Protein AF-A0A1I6XLC2-F1 (afdb_monomer)

pLDDT: mean 79.95, std 17.65, range [30.34, 98.25]

Foldseek 3Di:
DAAEEAADCQLCVVLVQPLAPLSLLVVVVVVVLVCCQVPQFAQWDDDLQKTKGFAPDGSNPPPSVVVVVCSQPLDQDDDNTMTMDGNQNLSSVQSNCCVVPVHDDSQVSLLVVLLCQVVVVDDPAHLVSSVVSVLVSLVSSLVVSVVSLVVVLVVLVPDDCPDPSNVLLLVLLCVLLFF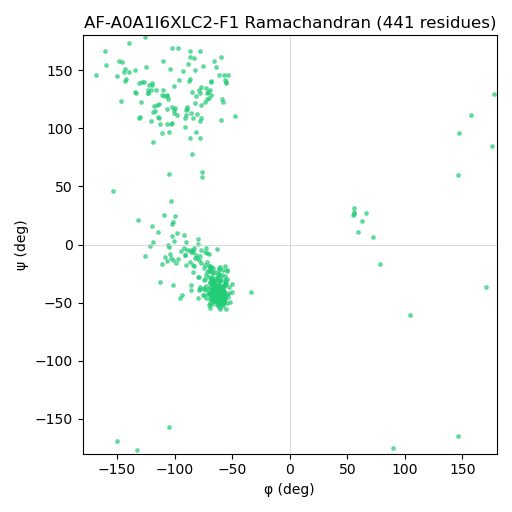DFLLQWFLVSSLVLLVVVLVVLVVVVVVPPDDDDDDDPDDDVLCVVLCVVVVSCVVVVNDPVSVVSSNVSVVPDDDDPVVVRVSRTHRHPAYEYAYQRLHPVSVSSVVSCVVVVSDDPVSCVRYHYQDQQAYSVDSLSGQAHAAECVDPSNVVVVVVPPCSSVPRYSVVSSVVDCRLVVVVVVLPPAAYEYEYYRDPLVRDRLVSLLCQLVRPSDTAYAYAWADPDPVDTCVVVVLVSSVVSDPDPVSSVRHYGDPVPHHHSGD

Radius of gyration: 27.65 Å; Cα contacts (8 Å, |Δi|>4): 559; chains: 1; bounding box: 66×56×95 Å

Organism: NCBI:txid477690

Solvent-accessible surface area (backbone atoms only — not comparable to full-atom values): 25072 Å² total; per-residue (Å²): 90,31,32,36,37,40,36,19,62,46,48,39,52,74,70,75,37,77,78,47,64,59,49,47,55,52,48,56,48,56,51,51,52,54,48,41,73,76,67,25,64,43,47,58,39,70,78,77,55,42,42,39,36,39,44,90,54,47,40,71,74,56,56,71,70,56,60,50,51,48,74,65,68,66,51,75,39,70,58,91,51,34,40,31,40,62,65,36,68,59,58,41,51,49,56,48,43,28,72,74,66,79,48,65,54,70,38,59,54,49,48,58,50,53,49,30,40,73,70,67,74,41,85,92,60,52,67,67,58,50,52,52,37,50,52,54,50,51,53,54,48,46,54,52,49,52,56,51,54,52,54,48,52,53,50,61,76,68,59,51,86,86,35,68,67,44,51,50,54,52,52,42,53,47,67,74,69,50,60,45,51,45,88,56,40,18,71,69,56,40,54,50,52,53,49,53,52,41,52,54,52,47,58,57,50,70,73,60,82,81,77,94,84,83,90,85,90,80,70,74,71,65,54,54,53,52,44,51,54,47,47,53,29,62,78,66,72,52,68,71,79,68,50,57,57,54,52,56,48,53,73,73,54,93,75,56,77,74,58,52,53,55,75,41,41,43,70,56,68,37,37,40,33,43,28,67,30,61,65,62,64,70,59,55,51,53,53,50,35,41,78,66,71,75,44,62,66,77,84,49,68,49,56,44,80,42,45,67,30,22,43,72,91,41,69,93,49,53,57,70,50,39,37,62,76,85,43,76,64,47,56,54,50,66,74,63,76,49,64,78,83,51,71,48,31,36,76,64,52,38,73,80,41,70,50,57,57,53,49,54,57,53,57,72,70,50,45,26,37,34,37,39,35,33,56,56,56,87,78,47,46,38,60,63,47,25,55,56,70,66,34,87,36,42,40,16,34,42,53,40,30,48,64,77,53,100,90,43,60,42,49,70,60,49,52,55,35,54,54,72,42,47,90,49,69,64,61,46,68,50,22,49,47,58,70,93,80,41,52,54,62,59,133

Sequence (443 aa):
MNRIILLGNGFDLVNDFESSYNNFLRHLRDETIKDLEINGTGNRYNNGIVDLKSIGNPIKEINHFNAIQILFRGNNFGNDIFEARICNKFLQRLIKKQRIQNWVDIEQEYYELLINIFLQKEGFITIDELNEDLTFITNKLIEFLKIKESKFTEKLNALDPMDSDFNKLQNITQNLLDDINVFHLAPKVINQYFTMIGEELLLNTESITETNNKFEFKAKYKEDLSAELNEYCLNNGIEQARLKDVNKVLDRYEKSTSQLNELVSISPENILVVNFNYTNTLKLIIDWLITMEKISTDRTKNIRILNIHGKLKSRDSIIFGFGDETDSQYSSIENSKKDDYMLNFKSINYLNSFGYRSLLEFLETENYQVYTVGLSFGQSDKTLLNTIFEHDNCVSIKPFYRKIDNDNDNYSKLAMAISRNFRSKAKLRERVVSKVLCKSIIE

Secondary structure (DSSP, 8-state):
-EEEEEE-HHHHHHTT---SHHHHHHHHHHHHHHHHHHH--SSEEE-SSEEEEESSS-GGGS-HHHHHHHHHSSS-EE-SSEEEEES-HHHHHHHHHHHHHS---HHHHHHHHHHHHHTT---SS-HHHHHHHHHHHHHHHHHHHHHHHHHHHHHHHH--TTSHHHHHHHHHHHHHHS-EEGGGS-HHHHHHHHHHHHHHHHHHHHT---------S-SHHHHHHHHHHHHHHHHTT--TTTHHHHHHHHTT----HHHHHHHTEE--S-EEEEE-SSS-HHHHHHHHHHHTTSS-HHHHTTEEEEETT-BTTBGGG---SB--TTSHHHHHHHHTT-GGGTTTBHHHHGGGSHHHHHHHHHHTTS-EEEEEES--TTTS-HHHHHHHHHSTTEEEEEEEB-BSSSS-BSHHHHHHHHHTT-S-HHHHHHHBPPGGGPPBS--

Structure (mmCIF, N/CA/C/O backbone):
data_AF-A0A1I6XLC2-F1
#
_entry.id   AF-A0A1I6XLC2-F1
#
loop_
_atom_site.group_PDB
_atom_site.id
_atom_site.type_symbol
_atom_site.label_atom_id
_atom_site.label_alt_id
_atom_site.label_comp_id
_atom_site.label_asym_id
_atom_site.label_entity_id
_atom_site.label_seq_id
_atom_site.pdbx_PDB_ins_code
_atom_site.Cartn_x
_atom_site.Cartn_y
_atom_site.Cartn_z
_atom_site.occupancy
_atom_site.B_iso_or_equiv
_atom_site.auth_seq_id
_atom_site.auth_comp_id
_atom_site.auth_asym_id
_atom_site.auth_atom_id
_atom_site.pdbx_PDB_model_num
ATOM 1 N N . MET A 1 1 ? -6.780 -1.042 24.216 1.00 92.44 1 MET A N 1
ATOM 2 C CA . MET A 1 1 ? -7.133 -1.373 22.807 1.00 92.44 1 MET A CA 1
ATOM 3 C C . MET A 1 1 ? -6.335 -0.496 21.857 1.00 92.44 1 MET A C 1
ATOM 5 O O . MET A 1 1 ? -6.288 0.716 22.037 1.00 92.44 1 MET A O 1
ATOM 9 N N . ASN A 1 2 ? -5.753 -1.102 20.826 1.00 96.88 2 ASN A N 1
ATOM 10 C CA . ASN A 1 2 ? -4.896 -0.450 19.839 1.00 96.88 2 ASN A CA 1
ATOM 11 C C . ASN A 1 2 ? -5.621 -0.176 18.505 1.00 96.88 2 ASN A C 1
ATOM 13 O O . ASN A 1 2 ? -6.707 -0.698 18.234 1.00 96.88 2 ASN A O 1
ATOM 17 N N . ARG A 1 3 ? -5.001 0.615 17.623 1.00 97.31 3 ARG A N 1
ATOM 18 C CA . ARG A 1 3 ? -5.438 0.790 16.229 1.00 97.31 3 ARG A CA 1
ATOM 19 C C . ARG A 1 3 ? -4.303 0.511 15.252 1.00 97.31 3 ARG A C 1
ATOM 21 O O .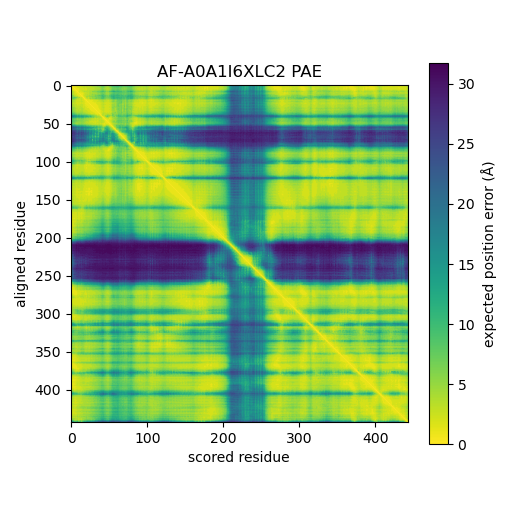 ARG A 1 3 ? -3.177 0.952 15.451 1.00 97.31 3 ARG A O 1
ATOM 28 N N . ILE A 1 4 ? -4.631 -0.157 14.153 1.00 98.25 4 ILE A N 1
ATOM 29 C CA . ILE A 1 4 ? -3.779 -0.287 12.974 1.00 98.25 4 ILE A CA 1
ATOM 30 C C . ILE A 1 4 ? -4.397 0.523 11.836 1.00 98.25 4 ILE A C 1
ATOM 32 O O . ILE A 1 4 ? -5.589 0.405 11.573 1.00 98.25 4 ILE A O 1
ATOM 36 N N . ILE A 1 5 ? -3.603 1.320 11.131 1.00 97.50 5 ILE A N 1
ATOM 37 C CA . ILE A 1 5 ? -4.023 2.027 9.917 1.00 97.50 5 ILE A CA 1
ATOM 38 C C . ILE A 1 5 ? -3.218 1.465 8.751 1.00 97.50 5 ILE A C 1
ATOM 40 O O . ILE A 1 5 ? -2.015 1.694 8.661 1.00 97.50 5 ILE A O 1
ATOM 44 N N . LEU A 1 6 ? -3.874 0.728 7.857 1.00 96.94 6 LEU A N 1
ATOM 45 C CA . LEU A 1 6 ? -3.284 0.264 6.604 1.00 96.94 6 LEU A CA 1
ATOM 46 C C . LEU A 1 6 ? -3.412 1.377 5.568 1.00 96.94 6 LEU A C 1
ATOM 48 O O . LEU A 1 6 ? -4.518 1.682 5.107 1.00 96.94 6 LEU A O 1
ATOM 52 N N . LEU A 1 7 ? -2.280 1.984 5.226 1.00 94.88 7 LEU A N 1
ATOM 53 C CA . LEU A 1 7 ? -2.201 3.120 4.317 1.00 94.88 7 LEU A CA 1
ATOM 54 C C . LEU A 1 7 ? -1.650 2.668 2.964 1.00 94.88 7 LEU A C 1
ATOM 56 O O . LEU A 1 7 ? -0.570 2.084 2.914 1.00 94.88 7 LEU A O 1
ATOM 60 N N . GLY A 1 8 ? -2.385 2.940 1.885 1.00 92.25 8 GLY A N 1
ATOM 61 C CA . GLY A 1 8 ? -1.968 2.626 0.517 1.00 92.25 8 GLY A CA 1
ATOM 62 C C . GLY A 1 8 ? -1.984 3.825 -0.433 1.00 92.25 8 GLY A C 1
ATOM 63 O O . GLY A 1 8 ? -2.371 4.935 -0.060 1.00 92.25 8 GLY A O 1
ATOM 64 N N . ASN A 1 9 ? -1.578 3.599 -1.689 1.00 87.62 9 ASN A N 1
ATOM 65 C CA . ASN A 1 9 ? -1.341 4.665 -2.675 1.00 87.62 9 ASN A CA 1
ATOM 66 C C . ASN A 1 9 ? -2.604 5.485 -2.989 1.00 87.62 9 ASN A C 1
ATOM 68 O O . ASN A 1 9 ? -2.521 6.624 -3.433 1.00 87.62 9 ASN A O 1
ATOM 72 N N . GLY A 1 10 ? -3.799 4.943 -2.746 1.00 87.81 10 GLY A N 1
ATOM 73 C CA . GLY A 1 10 ? -5.047 5.691 -2.871 1.00 87.81 10 GLY A CA 1
ATOM 74 C C . GLY A 1 10 ? -5.141 6.880 -1.909 1.00 87.81 10 GLY A C 1
ATOM 75 O O . GLY A 1 10 ? -5.829 7.841 -2.235 1.00 87.81 10 GLY A O 1
ATOM 76 N N . PHE A 1 11 ? -4.440 6.848 -0.769 1.00 91.12 11 PHE A N 1
ATOM 77 C CA . PHE A 1 11 ? -4.327 7.997 0.132 1.00 91.12 11 PHE A CA 1
ATOM 78 C C . PHE A 1 11 ? -3.517 9.128 -0.508 1.00 91.12 11 PHE A C 1
ATOM 80 O O . PHE A 1 11 ? -3.953 10.274 -0.497 1.00 91.12 11 PHE A O 1
ATOM 87 N N . ASP A 1 12 ? -2.378 8.802 -1.116 1.00 90.12 12 ASP A N 1
ATOM 88 C CA . ASP A 1 12 ? -1.553 9.762 -1.851 1.00 90.12 12 ASP A CA 1
ATOM 89 C C . ASP A 1 12 ? -2.364 10.422 -2.975 1.00 90.12 12 ASP A C 1
ATOM 91 O O . ASP A 1 12 ? -2.456 11.645 -3.052 1.00 90.12 12 ASP A O 1
ATOM 95 N N . LEU A 1 13 ? -3.036 9.610 -3.796 1.00 85.81 13 LEU A N 1
ATOM 96 C CA . LEU A 1 13 ? -3.810 10.092 -4.944 1.00 85.81 13 LEU A CA 1
ATOM 97 C C . LEU A 1 13 ? -4.973 11.007 -4.547 1.00 85.81 13 LEU A C 1
ATOM 99 O O . LEU A 1 13 ? -5.310 11.926 -5.284 1.00 85.81 13 LEU A O 1
ATOM 103 N N . VAL A 1 14 ? -5.597 10.753 -3.397 1.00 84.50 14 VAL A N 1
ATOM 104 C CA . VAL A 1 14 ? -6.657 11.608 -2.848 1.00 84.50 14 VAL A CA 1
ATOM 105 C C . VAL A 1 14 ? -6.118 12.976 -2.422 1.00 84.50 14 VAL A C 1
ATOM 107 O O . VAL A 1 14 ? -6.857 13.957 -2.469 1.00 84.50 14 VAL A O 1
ATOM 110 N N . ASN A 1 15 ? -4.843 13.060 -2.052 1.00 83.00 15 ASN A N 1
ATOM 111 C CA . ASN A 1 15 ? -4.173 14.287 -1.623 1.00 83.00 15 ASN A CA 1
ATOM 112 C C . ASN A 1 15 ? -3.329 14.922 -2.744 1.00 83.00 15 ASN A C 1
ATOM 114 O O . ASN A 1 15 ? -2.362 15.630 -2.469 1.00 83.00 15 ASN A O 1
ATOM 118 N N . ASP A 1 16 ? -3.685 14.644 -4.004 1.00 81.25 16 ASP A N 1
ATOM 119 C CA . ASP A 1 16 ? -3.011 15.128 -5.218 1.00 81.25 16 ASP A CA 1
ATOM 120 C C . ASP A 1 16 ? -1.514 14.791 -5.277 1.00 81.25 16 ASP A C 1
ATOM 122 O O . ASP A 1 16 ? -0.716 15.451 -5.947 1.00 81.25 16 ASP A O 1
ATOM 126 N N . PHE A 1 17 ? -1.123 13.716 -4.593 1.00 85.00 17 PHE A N 1
ATOM 127 C CA . PHE A 1 17 ? 0.214 13.166 -4.664 1.00 85.00 17 PHE A CA 1
ATOM 128 C C . PHE A 1 17 ? 0.270 12.108 -5.766 1.00 85.00 17 PHE A C 1
ATOM 130 O O . PHE A 1 17 ? -0.261 11.001 -5.663 1.00 85.00 17 PHE A O 1
ATOM 137 N N . GLU A 1 18 ? 0.947 12.444 -6.857 1.00 87.12 18 GLU A N 1
ATOM 138 C CA . GLU A 1 18 ? 1.063 11.597 -8.040 1.00 87.12 18 GLU A CA 1
ATOM 139 C C . GLU A 1 18 ? 2.055 10.420 -7.862 1.00 87.12 18 GLU A C 1
ATOM 141 O O . GLU A 1 18 ? 3.019 10.320 -8.615 1.00 87.12 18 GLU A O 1
ATOM 146 N N . SER A 1 19 ? 1.818 9.484 -6.935 1.00 87.25 19 SER A N 1
ATOM 147 C CA . SER A 1 19 ? 2.718 8.334 -6.663 1.00 87.25 19 SER A CA 1
ATOM 148 C C . SER A 1 19 ? 2.497 7.090 -7.532 1.00 87.25 19 SER A C 1
ATOM 150 O O . SER A 1 19 ? 3.256 6.130 -7.424 1.00 87.25 19 SER A O 1
ATOM 152 N N . SER A 1 20 ? 1.472 7.060 -8.391 1.00 89.88 20 SER A N 1
ATOM 153 C CA . SER A 1 20 ? 1.152 5.847 -9.162 1.00 89.88 20 SER A CA 1
ATOM 154 C C . SER A 1 20 ? 2.256 5.438 -10.151 1.00 89.88 20 SER A C 1
ATOM 156 O O . SER A 1 20 ? 2.943 6.290 -10.719 1.00 89.88 20 SER A O 1
ATOM 158 N N . TYR A 1 21 ? 2.344 4.139 -10.467 1.00 91.12 21 TYR A N 1
ATOM 159 C CA . TYR A 1 21 ? 3.233 3.632 -11.526 1.00 91.12 21 TYR A CA 1
ATOM 160 C C . TYR A 1 21 ? 2.975 4.284 -12.887 1.00 91.12 21 TYR A C 1
ATOM 162 O O . TYR A 1 21 ? 3.898 4.497 -13.669 1.00 91.12 21 TYR A O 1
ATOM 170 N N . ASN A 1 22 ? 1.729 4.676 -13.157 1.00 89.31 22 ASN A N 1
ATOM 171 C CA . ASN A 1 22 ? 1.391 5.417 -14.363 1.00 89.31 22 ASN A CA 1
ATOM 172 C C . ASN A 1 22 ? 2.061 6.794 -14.409 1.00 89.31 22 ASN A C 1
ATOM 174 O O . ASN A 1 22 ? 2.586 7.185 -15.453 1.00 89.31 22 ASN A O 1
ATOM 178 N N . ASN A 1 23 ? 2.043 7.518 -13.290 1.00 90.50 23 ASN A N 1
ATOM 179 C CA . ASN A 1 23 ? 2.688 8.824 -13.182 1.00 90.50 23 ASN A CA 1
ATOM 180 C C . ASN A 1 23 ? 4.206 8.681 -13.279 1.00 90.50 23 ASN A C 1
ATOM 182 O O . ASN A 1 23 ? 4.839 9.473 -13.970 1.00 90.50 23 ASN A O 1
ATOM 186 N N . PHE A 1 24 ? 4.760 7.631 -12.670 1.00 93.38 24 PHE A N 1
ATOM 187 C CA . PHE A 1 24 ? 6.170 7.282 -12.797 1.00 93.38 24 PHE A CA 1
ATOM 188 C C . PHE A 1 24 ? 6.579 7.051 -14.261 1.00 93.38 24 PHE A C 1
ATOM 190 O O . PHE A 1 24 ? 7.496 7.711 -14.737 1.00 93.38 24 PHE A O 1
ATOM 197 N N . LEU A 1 25 ? 5.883 6.190 -15.013 1.00 91.25 25 LEU A N 1
ATOM 198 C CA . LEU A 1 25 ? 6.239 5.930 -16.416 1.00 91.25 25 LEU A CA 1
ATOM 199 C C . LEU A 1 25 ? 6.077 7.168 -17.311 1.00 91.25 25 LEU A C 1
ATOM 201 O O . LEU A 1 25 ? 6.892 7.390 -18.207 1.00 91.25 25 LEU A O 1
ATOM 205 N N . ARG A 1 26 ? 5.057 8.003 -17.060 1.00 88.31 26 ARG A N 1
ATOM 206 C CA . ARG A 1 26 ? 4.904 9.294 -17.756 1.00 88.31 26 ARG A CA 1
ATOM 207 C C . ARG A 1 26 ? 6.058 10.238 -17.438 1.00 88.31 26 ARG A C 1
ATOM 209 O O . ARG A 1 26 ? 6.594 10.852 -18.349 1.00 88.31 26 ARG A O 1
ATOM 216 N N . HIS A 1 27 ? 6.464 10.323 -16.175 1.00 90.94 27 HIS A N 1
ATOM 217 C CA . HIS A 1 27 ? 7.601 11.137 -15.770 1.00 90.94 27 HIS A CA 1
ATOM 218 C C . HIS A 1 27 ? 8.903 10.646 -16.401 1.00 90.94 27 HIS A C 1
ATOM 220 O O . HIS A 1 27 ? 9.616 11.445 -16.992 1.00 90.94 27 HIS A O 1
ATOM 226 N N . LEU A 1 28 ? 9.163 9.336 -16.361 1.00 89.88 28 LEU A N 1
ATOM 227 C CA . LEU A 1 28 ? 10.343 8.730 -16.973 1.00 89.88 28 LEU A CA 1
ATOM 228 C C . LEU A 1 28 ? 10.422 9.050 -18.472 1.00 89.88 28 LEU A C 1
ATOM 230 O O . LEU A 1 28 ? 11.491 9.375 -18.991 1.00 89.88 28 LEU A O 1
ATOM 234 N N . ARG A 1 29 ? 9.275 9.016 -19.163 1.00 84.06 29 ARG A N 1
ATOM 235 C CA . ARG A 1 29 ? 9.155 9.477 -20.550 1.00 84.06 29 ARG A CA 1
ATOM 236 C C . ARG A 1 29 ? 9.508 10.953 -20.683 1.00 84.06 29 ARG A C 1
ATOM 238 O O . ARG A 1 29 ? 10.331 11.297 -21.524 1.00 84.06 29 ARG A O 1
ATOM 245 N N . ASP A 1 30 ? 8.845 11.815 -19.922 1.00 85.69 30 ASP A N 1
ATOM 246 C CA . ASP A 1 30 ? 8.974 13.263 -20.079 1.00 85.69 30 ASP A CA 1
ATOM 247 C C . ASP A 1 30 ? 10.404 13.730 -19.743 1.00 85.69 30 ASP A C 1
ATOM 249 O O . ASP A 1 30 ? 10.926 14.627 -20.400 1.00 85.69 30 ASP A O 1
ATOM 253 N N . GLU A 1 31 ? 11.071 13.093 -18.775 1.00 87.81 31 GLU A N 1
ATOM 254 C CA . GLU A 1 31 ? 12.491 13.317 -18.479 1.00 87.81 31 GLU A CA 1
ATOM 255 C C . GLU A 1 31 ? 13.405 12.832 -19.600 1.00 87.81 31 GLU A C 1
ATOM 257 O O . GLU A 1 31 ? 14.314 13.555 -19.996 1.00 87.81 31 GLU A O 1
ATOM 262 N N . THR A 1 32 ? 13.142 11.648 -20.158 1.00 84.50 32 THR A N 1
ATOM 263 C CA . THR A 1 32 ? 13.920 11.116 -21.288 1.00 84.50 32 THR A CA 1
ATOM 264 C C . THR A 1 32 ? 13.832 12.030 -22.510 1.00 84.50 32 THR A C 1
ATOM 266 O O . THR A 1 32 ? 14.834 12.268 -23.177 1.00 84.50 32 THR A O 1
ATOM 269 N N . ILE A 1 33 ? 12.646 12.574 -22.796 1.00 79.56 33 ILE A N 1
ATOM 270 C CA . ILE A 1 33 ? 12.440 13.516 -23.902 1.00 79.56 33 ILE A CA 1
ATOM 271 C C . ILE A 1 33 ? 13.227 14.809 -23.657 1.00 79.56 33 ILE A C 1
ATOM 273 O O . ILE A 1 33 ? 13.981 15.232 -24.529 1.00 79.56 33 ILE A O 1
ATOM 277 N N . LYS A 1 34 ? 13.118 15.393 -22.459 1.00 84.31 34 LYS A N 1
ATOM 278 C CA . LYS A 1 34 ? 13.861 16.612 -22.105 1.00 84.31 34 LYS A CA 1
ATOM 279 C C . LYS A 1 34 ? 15.371 16.412 -22.183 1.00 84.31 34 LYS A C 1
ATOM 281 O O . LYS A 1 34 ? 16.080 17.277 -22.684 1.00 84.31 34 LYS A O 1
ATOM 286 N N . ASP A 1 35 ? 15.864 15.277 -21.696 1.00 85.00 35 ASP A N 1
ATOM 287 C CA . ASP A 1 35 ? 17.285 14.949 -21.760 1.00 85.00 35 ASP A CA 1
ATOM 288 C C . ASP A 1 35 ? 17.761 14.800 -23.213 1.00 85.00 35 ASP A C 1
ATOM 290 O O . ASP A 1 35 ? 18.808 15.331 -23.574 1.00 85.00 35 ASP A O 1
ATOM 294 N N . LEU A 1 36 ? 16.960 14.173 -24.079 1.00 78.75 36 LEU A N 1
ATOM 295 C CA . LEU A 1 36 ? 17.239 14.084 -25.511 1.00 78.75 36 LEU A CA 1
ATOM 296 C C . LEU A 1 36 ? 17.277 15.464 -26.189 1.00 78.75 36 LEU A C 1
ATOM 298 O O . LEU A 1 36 ? 18.163 15.706 -27.003 1.00 78.75 36 LEU A O 1
ATOM 302 N N . GLU A 1 37 ? 16.365 16.380 -25.861 1.00 77.31 37 GLU A N 1
ATOM 303 C CA . GLU A 1 37 ? 16.370 17.745 -26.415 1.00 77.31 37 GLU A CA 1
ATOM 304 C C . GLU A 1 37 ? 17.642 18.521 -26.060 1.00 77.31 37 GLU A C 1
ATOM 306 O O . GLU A 1 37 ? 18.183 19.262 -26.884 1.00 77.31 37 GLU A O 1
ATOM 311 N N . ILE A 1 38 ? 18.115 18.354 -24.824 1.00 81.38 38 ILE A N 1
ATOM 312 C CA . ILE A 1 38 ? 19.270 19.082 -24.296 1.00 81.38 38 ILE A CA 1
ATOM 313 C C . ILE A 1 38 ? 20.575 18.440 -24.787 1.00 81.38 38 ILE A C 1
ATOM 315 O O . ILE A 1 38 ? 21.477 19.140 -25.255 1.00 81.38 38 ILE A O 1
ATOM 319 N N . ASN A 1 39 ? 20.671 17.110 -24.712 1.00 81.69 39 ASN A N 1
ATOM 320 C CA . ASN A 1 39 ? 21.921 16.363 -24.871 1.00 81.69 39 ASN A CA 1
ATOM 321 C C . ASN A 1 39 ? 22.034 15.601 -26.207 1.00 81.69 39 ASN A C 1
ATOM 323 O O . ASN A 1 39 ? 23.133 15.200 -26.598 1.00 81.69 39 ASN A O 1
ATOM 327 N N . GLY A 1 40 ? 20.943 15.433 -26.961 1.00 74.62 40 GLY A N 1
ATOM 328 C CA . GLY A 1 40 ? 20.881 14.723 -28.247 1.00 74.62 40 GLY A CA 1
ATOM 329 C C . GLY A 1 40 ? 21.445 15.521 -29.423 1.00 74.62 40 GLY A C 1
ATOM 330 O O . GLY A 1 40 ? 20.749 15.807 -30.391 1.00 74.62 40 GLY A O 1
ATOM 331 N N . THR A 1 41 ? 22.713 15.923 -29.346 1.00 69.50 41 THR A N 1
ATOM 332 C CA . THR A 1 41 ? 23.309 16.866 -30.310 1.00 69.50 41 THR A CA 1
ATOM 333 C C . THR A 1 41 ? 24.145 16.211 -31.415 1.00 69.50 41 THR A C 1
ATOM 335 O O . THR A 1 41 ? 24.412 16.851 -32.430 1.00 69.50 41 THR A O 1
ATOM 338 N N . GLY A 1 42 ? 24.529 14.942 -31.241 1.00 74.31 42 GLY A N 1
ATOM 339 C CA . GLY A 1 42 ? 25.369 14.183 -32.175 1.00 74.31 42 GLY A CA 1
ATOM 340 C C . GLY A 1 42 ? 24.603 13.153 -33.009 1.00 74.31 42 GLY A C 1
ATOM 341 O O . GLY A 1 42 ? 23.393 13.250 -33.176 1.00 74.31 42 GLY A O 1
ATOM 342 N N . ASN A 1 43 ? 25.317 12.140 -33.509 1.00 76.75 43 ASN A N 1
ATOM 343 C CA . ASN A 1 43 ? 24.740 11.023 -34.279 1.00 76.75 43 ASN A CA 1
ATOM 344 C C . ASN A 1 43 ? 24.362 9.819 -33.404 1.00 76.75 43 ASN A C 1
ATOM 346 O O . ASN A 1 43 ? 23.845 8.824 -33.907 1.00 76.75 43 ASN A O 1
ATOM 350 N N . ARG A 1 44 ? 24.636 9.878 -32.100 1.00 81.25 44 ARG A N 1
ATOM 351 C CA . ARG A 1 44 ? 24.211 8.872 -31.130 1.00 81.25 44 ARG A CA 1
ATOM 352 C C . ARG A 1 44 ? 23.827 9.550 -29.824 1.00 81.25 44 ARG A C 1
ATOM 354 O O . ARG A 1 44 ? 24.487 10.498 -29.407 1.00 81.25 44 ARG A O 1
ATOM 361 N N . TYR A 1 45 ? 22.790 9.036 -29.189 1.00 83.50 45 TYR A N 1
ATOM 362 C CA . TYR A 1 45 ? 22.310 9.433 -27.879 1.00 83.50 45 TYR A CA 1
ATOM 363 C C . TYR A 1 45 ? 22.037 8.171 -27.064 1.00 83.50 45 TYR A C 1
ATOM 365 O O . TYR A 1 45 ? 21.394 7.246 -27.556 1.00 83.50 45 TYR A O 1
ATOM 373 N N . ASN A 1 46 ? 22.541 8.117 -25.835 1.00 86.19 46 ASN A N 1
ATOM 374 C CA . ASN A 1 46 ? 22.266 7.020 -24.919 1.00 86.19 46 ASN A CA 1
ATOM 375 C C . ASN A 1 46 ? 22.217 7.546 -23.485 1.00 86.19 46 ASN A C 1
ATOM 377 O O . ASN A 1 46 ? 23.193 8.130 -23.019 1.00 86.19 46 ASN A O 1
ATOM 381 N N . ASN A 1 47 ? 21.098 7.320 -22.799 1.00 84.56 47 ASN A N 1
ATOM 382 C CA . ASN A 1 47 ? 20.893 7.726 -21.405 1.00 84.56 47 ASN A CA 1
ATOM 383 C C . ASN A 1 47 ? 20.610 6.534 -20.467 1.00 84.56 47 ASN A C 1
ATOM 385 O O . ASN A 1 47 ? 20.074 6.705 -19.373 1.00 84.56 47 ASN A O 1
ATOM 389 N N . GLY A 1 48 ? 20.900 5.309 -20.914 1.00 85.19 48 GLY A N 1
ATOM 390 C CA . GLY A 1 48 ? 20.606 4.068 -20.193 1.00 85.19 48 GLY A CA 1
ATOM 391 C C . GLY A 1 48 ? 19.145 3.610 -20.267 1.00 85.19 48 GLY A C 1
ATOM 392 O O . GLY A 1 48 ? 18.877 2.437 -20.036 1.00 85.19 48 GLY A O 1
ATOM 393 N N . ILE A 1 49 ? 18.205 4.482 -20.644 1.00 86.12 49 ILE A N 1
ATOM 394 C CA . ILE A 1 49 ? 16.802 4.124 -20.919 1.00 86.12 49 ILE A CA 1
ATOM 395 C C . ILE A 1 49 ? 16.635 3.843 -22.416 1.00 86.12 49 ILE A C 1
ATOM 397 O O . ILE A 1 49 ? 15.989 2.870 -22.810 1.00 86.12 49 ILE A O 1
ATOM 401 N N . VAL A 1 50 ? 17.243 4.689 -23.246 1.00 83.94 50 VAL A N 1
ATOM 402 C CA . VAL A 1 50 ? 17.124 4.694 -24.705 1.00 83.94 50 VAL A CA 1
ATOM 403 C C . VAL A 1 50 ? 18.511 4.761 -25.314 1.00 83.94 50 VAL A C 1
ATOM 405 O O . VAL A 1 50 ? 19.351 5.525 -24.848 1.00 83.94 50 VAL A O 1
ATOM 408 N N . ASP A 1 51 ? 18.727 4.000 -26.382 1.00 84.50 51 ASP A N 1
ATOM 409 C CA . ASP A 1 51 ? 19.893 4.102 -27.262 1.00 84.50 51 ASP A CA 1
ATOM 410 C C . ASP A 1 51 ? 19.377 4.451 -28.660 1.00 84.50 51 ASP A C 1
ATOM 412 O O . ASP A 1 51 ? 18.638 3.671 -29.265 1.00 84.50 51 ASP A O 1
ATOM 416 N N . LEU A 1 52 ? 19.720 5.647 -29.134 1.00 80.50 52 LEU A N 1
ATOM 417 C CA . LEU A 1 52 ? 19.300 6.216 -30.409 1.00 80.50 52 LEU A CA 1
ATOM 418 C C . LEU A 1 52 ? 20.534 6.520 -31.250 1.00 80.50 52 LEU A C 1
ATOM 420 O O . LEU A 1 52 ? 21.489 7.136 -30.781 1.00 80.50 52 LEU A O 1
ATOM 424 N N . LYS A 1 53 ? 20.503 6.114 -32.512 1.00 79.62 53 LYS A N 1
ATOM 425 C CA . LYS A 1 53 ? 21.563 6.328 -33.489 1.00 79.62 53 LYS A CA 1
ATOM 426 C C . LYS A 1 53 ? 20.958 6.923 -34.753 1.00 79.62 53 LYS A C 1
ATOM 428 O O . LYS A 1 53 ? 20.062 6.337 -35.350 1.00 79.62 53 LYS A O 1
ATOM 433 N N . SER A 1 54 ? 21.449 8.087 -35.150 1.00 74.94 54 SER A N 1
ATOM 434 C CA . SER A 1 54 ? 21.040 8.749 -36.383 1.00 74.94 54 SER A CA 1
ATOM 435 C C . SER A 1 54 ? 21.859 8.252 -37.572 1.00 74.94 54 SER A C 1
ATOM 437 O O . SER A 1 54 ? 23.063 8.000 -37.454 1.00 74.94 54 SER A O 1
ATOM 439 N N . ILE A 1 55 ? 21.200 8.122 -38.719 1.00 69.88 55 ILE A N 1
ATOM 440 C CA . ILE A 1 55 ? 21.772 7.717 -39.999 1.00 69.88 55 ILE A CA 1
ATOM 441 C C . ILE A 1 55 ? 21.700 8.943 -40.920 1.00 69.88 55 ILE A C 1
ATOM 443 O O . ILE A 1 55 ? 20.639 9.311 -41.410 1.00 69.88 55 ILE A O 1
ATOM 447 N N . GLY A 1 56 ? 22.836 9.616 -41.124 1.00 64.88 56 GLY A N 1
ATOM 448 C CA . GLY A 1 56 ? 22.961 10.750 -42.051 1.00 64.88 56 GLY A CA 1
ATOM 449 C C . GLY A 1 56 ? 23.037 12.126 -41.383 1.00 64.88 56 GLY A C 1
ATOM 450 O O . GLY A 1 56 ? 24.063 12.788 -41.524 1.00 64.88 56 GLY A O 1
ATOM 451 N N . ASN A 1 57 ? 22.009 12.541 -40.634 1.00 62.69 57 ASN A N 1
ATOM 452 C CA . ASN A 1 57 ? 21.928 13.896 -40.054 1.00 62.69 57 ASN A CA 1
ATOM 453 C C . ASN A 1 57 ? 22.088 13.913 -38.520 1.00 62.69 57 ASN A C 1
ATOM 455 O O . ASN A 1 57 ? 21.818 12.905 -37.870 1.00 62.69 57 ASN A O 1
ATOM 459 N N . PRO A 1 58 ? 22.481 15.040 -37.898 1.00 62.62 58 PRO A N 1
ATOM 460 C CA . PRO A 1 58 ? 22.515 15.167 -36.440 1.00 62.62 58 PRO A CA 1
ATOM 461 C C . PRO A 1 58 ? 21.123 15.002 -35.811 1.00 62.62 58 PRO A C 1
ATOM 463 O O . PRO A 1 58 ? 20.124 15.470 -36.356 1.00 62.62 58 PRO A O 1
ATOM 466 N N . ILE A 1 59 ? 21.057 14.415 -34.612 1.00 64.50 59 ILE A N 1
ATOM 467 C CA . ILE A 1 59 ? 19.802 14.165 -33.871 1.00 64.50 59 ILE A CA 1
ATOM 468 C C . ILE A 1 59 ? 18.986 15.453 -33.634 1.00 64.50 59 ILE A C 1
ATOM 470 O O . ILE A 1 59 ? 17.760 15.395 -33.599 1.00 64.50 59 ILE A O 1
ATOM 474 N N . LYS A 1 60 ? 19.634 16.628 -33.578 1.00 59.75 60 LYS A N 1
ATOM 475 C CA . LYS A 1 60 ? 18.977 17.949 -33.473 1.00 59.75 60 LYS A CA 1
ATOM 476 C C . LYS A 1 60 ? 17.995 18.276 -34.603 1.00 59.75 60 LYS A C 1
ATOM 478 O O . LYS A 1 60 ? 17.141 19.135 -34.414 1.00 59.75 60 LYS A O 1
ATOM 483 N N . GLU A 1 61 ? 18.110 17.628 -35.760 1.00 55.72 61 GLU A N 1
ATOM 484 C CA . GLU A 1 61 ? 17.199 17.832 -36.896 1.00 55.72 61 GLU A CA 1
ATOM 485 C C . GLU A 1 61 ? 15.979 16.892 -36.862 1.00 55.72 61 GLU A C 1
ATOM 487 O O . GLU A 1 61 ? 15.058 17.018 -37.672 1.00 55.72 61 GLU A O 1
ATOM 492 N N . ILE A 1 62 ? 15.929 15.962 -35.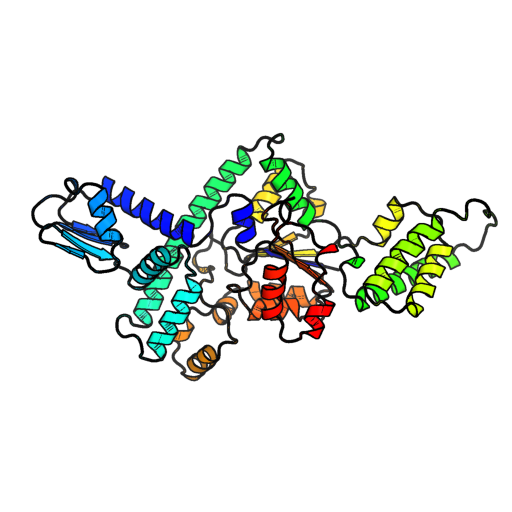901 1.00 56.56 62 ILE A N 1
ATOM 493 C CA . ILE A 1 62 ? 14.770 15.106 -35.662 1.00 56.56 62 ILE A CA 1
ATOM 494 C C . ILE A 1 62 ? 13.732 15.932 -34.898 1.00 56.56 62 ILE A C 1
ATOM 496 O O . ILE A 1 62 ? 13.874 16.195 -33.707 1.00 56.56 62 ILE A O 1
ATOM 500 N N . ASN A 1 63 ? 12.654 16.333 -35.577 1.00 56.03 63 ASN A N 1
ATOM 501 C CA . ASN A 1 63 ? 11.535 17.007 -34.921 1.00 56.03 63 ASN A CA 1
ATOM 502 C C . ASN A 1 63 ? 10.999 16.148 -33.758 1.00 56.03 63 ASN A C 1
ATOM 504 O O . ASN A 1 63 ? 10.822 14.937 -33.913 1.00 56.03 63 ASN A O 1
ATOM 508 N N . HIS A 1 64 ? 10.679 16.796 -32.634 1.00 52.50 64 HIS A N 1
ATOM 509 C CA . HIS A 1 64 ? 10.117 16.243 -31.385 1.00 52.50 64 HIS A CA 1
ATOM 510 C C . HIS A 1 64 ? 9.155 15.053 -31.563 1.00 52.50 64 HIS A C 1
ATOM 512 O O . HIS A 1 64 ? 9.202 14.050 -30.853 1.00 52.50 64 HIS A O 1
ATOM 518 N N . PHE A 1 65 ? 8.302 15.137 -32.582 1.00 51.78 65 PHE A N 1
ATOM 519 C CA . PHE A 1 65 ? 7.311 14.127 -32.939 1.00 51.78 65 PHE A CA 1
ATOM 520 C C . PHE A 1 65 ? 7.910 12.765 -33.353 1.00 51.78 65 PHE A C 1
ATOM 522 O O . PHE A 1 65 ? 7.356 11.718 -33.013 1.00 51.78 65 PHE A O 1
ATOM 529 N N . ASN A 1 66 ? 9.055 12.752 -34.042 1.00 55.03 66 ASN A N 1
ATOM 530 C CA . ASN A 1 66 ? 9.732 11.530 -34.488 1.00 55.03 66 ASN A CA 1
ATOM 531 C C . ASN A 1 66 ? 10.497 10.854 -33.343 1.00 55.03 66 ASN A C 1
ATOM 533 O O . ASN A 1 66 ? 10.428 9.634 -33.219 1.00 55.03 66 ASN A O 1
ATOM 537 N N . ALA A 1 67 ? 11.124 11.633 -32.454 1.00 52.78 67 ALA A N 1
ATOM 538 C CA . ALA A 1 67 ? 11.732 11.128 -31.219 1.00 52.78 67 ALA A CA 1
ATOM 539 C C . ALA A 1 67 ? 10.705 10.408 -30.330 1.00 52.78 67 ALA A C 1
ATOM 541 O O . ALA A 1 67 ? 10.955 9.320 -29.820 1.00 52.78 67 ALA A O 1
ATOM 542 N N . ILE A 1 68 ? 9.494 10.956 -30.227 1.00 53.47 68 ILE A N 1
ATOM 543 C CA . ILE A 1 68 ? 8.378 10.318 -29.523 1.00 53.47 68 ILE A CA 1
ATOM 544 C C . ILE A 1 68 ? 7.915 9.049 -30.269 1.00 53.47 68 ILE A C 1
ATOM 546 O O . ILE A 1 68 ? 7.747 8.002 -29.654 1.00 53.47 68 ILE A O 1
ATOM 550 N N . GLN A 1 69 ? 7.765 9.049 -31.597 1.00 55.47 69 GLN A N 1
ATOM 551 C CA . GLN A 1 69 ? 7.364 7.823 -32.319 1.00 55.47 69 GLN A CA 1
ATOM 552 C C . GLN A 1 69 ? 8.366 6.663 -32.159 1.00 55.47 69 GLN A C 1
ATOM 554 O O . GLN A 1 69 ? 7.947 5.507 -32.039 1.00 55.47 69 GLN A O 1
ATOM 559 N N . ILE A 1 70 ? 9.661 6.982 -32.104 1.00 53.16 70 ILE A N 1
ATOM 560 C CA . ILE A 1 70 ? 10.775 6.059 -31.853 1.00 53.16 70 ILE A CA 1
ATOM 561 C C . ILE A 1 70 ? 10.664 5.388 -30.482 1.00 53.16 70 ILE A C 1
ATOM 563 O O . ILE A 1 70 ? 10.746 4.166 -30.371 1.00 53.16 70 ILE A O 1
ATOM 567 N N . LEU A 1 71 ? 10.433 6.191 -29.444 1.00 54.34 71 LEU A N 1
ATOM 568 C CA . LEU A 1 71 ? 10.310 5.726 -28.063 1.00 54.34 71 LEU A CA 1
ATOM 569 C C . LEU A 1 71 ? 9.062 4.850 -27.846 1.00 54.34 71 LEU A C 1
ATOM 571 O O . LEU A 1 71 ? 9.037 4.023 -26.937 1.00 54.34 71 LEU A O 1
ATOM 575 N N . PHE A 1 72 ? 8.024 5.010 -28.683 1.00 58.56 72 PHE A N 1
ATOM 576 C CA . PHE A 1 72 ? 6.666 4.537 -28.382 1.00 58.56 72 PHE A CA 1
ATOM 577 C C . PHE A 1 72 ? 6.055 3.489 -29.319 1.00 58.56 72 PHE A C 1
ATOM 579 O O . PHE A 1 72 ? 4.921 3.073 -29.059 1.00 58.56 72 PHE A O 1
ATOM 586 N N . ARG A 1 73 ? 6.731 2.979 -30.362 1.00 56.50 73 ARG A N 1
ATOM 587 C CA . ARG A 1 73 ? 6.180 1.832 -31.129 1.00 56.50 73 ARG A CA 1
ATOM 588 C C . ARG A 1 73 ? 6.428 0.460 -30.495 1.00 56.50 73 ARG A C 1
ATOM 590 O O . ARG A 1 73 ? 5.776 -0.498 -30.903 1.00 56.50 73 ARG A O 1
ATOM 597 N N . GLY A 1 74 ? 7.242 0.376 -29.442 1.00 45.22 74 GLY A N 1
ATOM 598 C CA . GLY A 1 74 ? 7.423 -0.849 -28.652 1.00 45.22 74 GLY A CA 1
ATOM 599 C C . GLY A 1 74 ? 8.214 -1.952 -29.360 1.00 45.22 74 GLY A C 1
ATOM 600 O O . GLY A 1 74 ? 8.348 -3.033 -28.801 1.00 45.22 74 GLY A O 1
ATOM 601 N N . ASN A 1 75 ? 8.764 -1.667 -30.540 1.00 50.56 75 ASN A N 1
ATOM 602 C CA . ASN A 1 75 ? 9.730 -2.495 -31.253 1.00 50.56 75 ASN A CA 1
ATOM 603 C C . ASN A 1 75 ? 10.959 -1.631 -31.541 1.00 50.56 75 ASN A C 1
ATOM 605 O O . ASN A 1 75 ? 10.806 -0.418 -31.694 1.00 50.56 75 ASN A O 1
ATOM 609 N N . ASN A 1 76 ? 12.133 -2.257 -31.660 1.00 54.44 76 ASN A N 1
ATOM 610 C CA . ASN A 1 76 ? 13.313 -1.629 -32.255 1.00 54.44 76 ASN A CA 1
ATOM 611 C C . ASN A 1 76 ? 12.878 -0.967 -33.565 1.00 54.44 76 ASN A C 1
ATOM 613 O O . ASN A 1 76 ? 12.449 -1.656 -34.493 1.00 54.44 76 ASN A O 1
ATOM 617 N N . PHE A 1 77 ? 12.881 0.361 -33.595 1.00 58.66 77 PHE A N 1
ATOM 618 C CA . PHE A 1 77 ? 12.424 1.107 -34.752 1.00 58.66 77 PHE A CA 1
ATOM 619 C C . PHE A 1 77 ? 13.659 1.537 -35.529 1.00 58.66 77 PHE A C 1
ATOM 621 O O . PHE A 1 77 ? 14.500 2.271 -35.010 1.00 58.66 77 PHE A O 1
ATOM 628 N N . GLY A 1 78 ? 13.752 1.046 -36.760 1.00 56.66 78 GLY A N 1
ATOM 629 C CA . GLY A 1 78 ? 14.747 1.445 -37.739 1.00 56.66 78 GLY A CA 1
ATOM 630 C C . GLY A 1 78 ? 14.047 1.947 -38.995 1.00 56.66 78 GLY A C 1
ATOM 631 O O . GLY A 1 78 ? 13.118 1.302 -39.484 1.00 56.66 78 GLY A O 1
ATOM 632 N N . ASN A 1 79 ? 14.477 3.089 -39.509 1.00 63.78 79 ASN A N 1
ATOM 633 C CA . ASN A 1 79 ? 14.255 3.490 -40.895 1.00 63.78 79 ASN A CA 1
ATOM 634 C C . ASN A 1 79 ? 15.586 3.993 -41.474 1.00 63.78 79 ASN A C 1
ATOM 636 O O . ASN A 1 79 ? 16.600 3.984 -40.780 1.00 63.78 79 ASN A O 1
ATOM 640 N N . ASP A 1 80 ? 15.586 4.474 -42.715 1.00 62.81 80 ASP A N 1
ATOM 641 C CA . ASP A 1 80 ? 16.804 4.978 -43.370 1.00 62.81 80 ASP A CA 1
ATOM 642 C C . ASP A 1 80 ? 17.420 6.218 -42.679 1.00 62.81 80 ASP A C 1
ATOM 644 O O . ASP A 1 80 ? 18.474 6.691 -43.093 1.00 62.81 80 ASP A O 1
ATOM 648 N N . ILE A 1 81 ? 16.767 6.756 -41.639 1.00 66.12 81 ILE A N 1
ATOM 649 C CA . ILE A 1 81 ? 17.101 8.018 -40.968 1.00 66.12 81 ILE A CA 1
ATOM 650 C C . ILE A 1 81 ? 17.589 7.776 -39.528 1.00 66.12 81 ILE A C 1
ATOM 652 O O . ILE A 1 81 ? 18.428 8.524 -39.032 1.00 66.12 81 ILE A O 1
ATOM 656 N N . PHE A 1 82 ? 17.097 6.750 -38.827 1.00 70.19 82 PHE A N 1
ATOM 657 C CA . PHE A 1 82 ? 17.499 6.455 -37.447 1.00 70.19 82 PHE A CA 1
ATOM 658 C C . PHE A 1 82 ? 17.220 5.007 -37.024 1.00 70.19 82 PHE A C 1
ATOM 660 O O . PHE A 1 82 ? 16.276 4.369 -37.485 1.00 70.19 82 PHE A O 1
ATOM 667 N N . GLU A 1 83 ? 18.006 4.539 -36.054 1.00 74.75 83 GLU A N 1
ATOM 668 C CA . GLU A 1 83 ? 17.809 3.318 -35.272 1.00 74.75 83 GLU A CA 1
ATOM 669 C C . GLU A 1 83 ? 17.587 3.699 -33.807 1.00 74.75 83 GLU A C 1
ATOM 671 O O . GLU A 1 83 ? 18.372 4.466 -33.244 1.00 74.75 83 GLU A O 1
ATOM 676 N N . ALA A 1 84 ? 16.574 3.136 -33.146 1.00 76.38 84 ALA A N 1
ATOM 677 C CA . ALA A 1 84 ? 16.528 3.204 -31.691 1.00 76.38 84 ALA A CA 1
ATOM 678 C C . ALA A 1 84 ? 15.924 1.985 -31.008 1.00 76.38 84 ALA A C 1
ATOM 680 O O . ALA A 1 84 ? 15.109 1.242 -31.567 1.00 76.38 84 ALA A O 1
ATOM 681 N N . ARG A 1 85 ? 16.323 1.836 -29.745 1.00 79.44 85 ARG A N 1
ATOM 682 C CA . ARG A 1 85 ? 15.895 0.767 -28.850 1.00 79.44 85 ARG A CA 1
ATOM 683 C C . ARG A 1 85 ? 15.735 1.273 -27.422 1.00 79.44 85 ARG A C 1
ATOM 685 O O . ARG A 1 85 ? 16.448 2.176 -26.986 1.00 79.44 85 ARG A O 1
ATOM 692 N N . ILE A 1 86 ? 14.828 0.633 -26.694 1.00 84.19 86 ILE A N 1
ATOM 693 C CA . ILE A 1 86 ? 14.767 0.728 -25.235 1.00 84.19 86 ILE A CA 1
ATOM 694 C C . ILE A 1 86 ? 15.809 -0.249 -24.690 1.00 84.19 86 ILE A C 1
ATOM 696 O O . ILE A 1 86 ? 15.837 -1.408 -25.099 1.00 84.19 86 ILE A O 1
ATOM 700 N N . CYS A 1 87 ? 16.685 0.222 -23.806 1.00 87.25 87 CYS A N 1
ATOM 701 C CA . CYS A 1 87 ? 17.788 -0.585 -23.281 1.00 87.25 87 CYS A CA 1
ATOM 702 C C . CYS A 1 87 ? 17.302 -1.709 -22.350 1.00 87.25 87 CYS A C 1
ATOM 704 O O . CYS A 1 87 ? 17.896 -2.780 -22.339 1.00 87.25 87 CYS A O 1
ATOM 706 N N . ASN A 1 88 ? 16.217 -1.461 -21.609 1.00 91.06 88 ASN A N 1
ATOM 707 C CA . ASN A 1 88 ? 15.627 -2.364 -20.620 1.00 91.06 88 ASN A CA 1
ATOM 708 C C . ASN A 1 88 ? 14.396 -3.079 -21.215 1.00 91.06 88 ASN A C 1
ATOM 710 O O . ASN A 1 88 ? 13.396 -2.442 -21.579 1.00 91.06 88 ASN A O 1
ATOM 714 N N . LYS A 1 89 ? 14.479 -4.407 -21.354 1.00 91.06 89 LYS A N 1
ATOM 715 C CA . LYS A 1 89 ? 13.468 -5.232 -22.041 1.00 91.06 89 LYS A CA 1
ATOM 716 C C . LYS A 1 89 ? 12.170 -5.285 -21.235 1.00 91.06 89 LYS A C 1
ATOM 718 O O . LYS A 1 89 ? 11.075 -5.255 -21.805 1.00 91.06 89 LYS A O 1
ATOM 723 N N . PHE A 1 90 ? 12.266 -5.316 -19.908 1.00 93.75 90 PHE A N 1
ATOM 724 C CA . PHE A 1 90 ? 11.092 -5.277 -19.044 1.00 93.75 90 PHE A CA 1
ATOM 725 C C . PHE A 1 90 ? 10.364 -3.924 -19.131 1.00 93.75 90 PHE A C 1
ATOM 727 O O . PHE A 1 90 ? 9.147 -3.883 -19.304 1.00 93.75 90 PHE A O 1
ATOM 734 N N . LEU A 1 91 ? 11.086 -2.803 -19.145 1.00 91.44 91 LEU A N 1
ATOM 735 C CA . LEU A 1 91 ? 10.538 -1.458 -19.329 1.00 91.44 91 LEU A CA 1
ATOM 736 C C . LEU A 1 91 ? 9.836 -1.321 -20.683 1.00 91.44 91 LEU A C 1
ATOM 738 O O . LEU A 1 91 ? 8.751 -0.742 -20.760 1.00 91.44 91 LEU A O 1
ATOM 742 N N . GLN A 1 92 ? 10.405 -1.899 -21.745 1.00 87.44 92 GLN A N 1
ATOM 743 C CA . GLN A 1 92 ? 9.750 -1.975 -23.051 1.00 87.44 92 GLN A CA 1
ATOM 744 C C . GLN A 1 92 ? 8.389 -2.684 -22.956 1.00 87.44 92 GLN A C 1
ATOM 746 O O . GLN A 1 92 ? 7.399 -2.196 -23.515 1.00 87.44 92 GLN A O 1
ATOM 751 N N . ARG A 1 93 ? 8.309 -3.800 -22.215 1.00 89.19 93 ARG A N 1
ATOM 752 C CA . ARG A 1 93 ? 7.042 -4.496 -21.934 1.00 89.19 93 ARG A CA 1
ATOM 753 C C . ARG A 1 93 ? 6.069 -3.600 -21.159 1.00 89.19 93 ARG A C 1
ATOM 755 O O . ARG A 1 93 ? 4.910 -3.494 -21.569 1.00 89.19 93 ARG A O 1
ATOM 762 N N . LEU A 1 94 ? 6.525 -2.927 -20.099 1.00 91.12 94 LEU A N 1
ATOM 763 C CA . LEU A 1 94 ? 5.696 -2.036 -19.275 1.00 91.12 94 LEU A CA 1
ATOM 764 C C . LEU A 1 94 ? 5.091 -0.890 -20.097 1.00 91.12 94 LEU A C 1
ATOM 766 O O . LEU A 1 94 ? 3.879 -0.677 -20.059 1.00 91.12 94 LEU A O 1
ATOM 770 N N . ILE A 1 95 ? 5.906 -0.197 -20.898 1.00 85.25 95 ILE A N 1
ATOM 771 C CA . ILE A 1 95 ? 5.460 0.909 -21.760 1.00 85.25 95 ILE A CA 1
ATOM 772 C C . ILE A 1 95 ? 4.435 0.414 -22.787 1.00 85.25 95 ILE A C 1
ATOM 774 O O . ILE A 1 95 ? 3.398 1.052 -23.002 1.00 85.25 95 ILE A O 1
ATOM 778 N N . LYS A 1 96 ? 4.683 -0.751 -23.403 1.00 83.75 96 LYS A N 1
ATOM 779 C CA . LYS A 1 96 ? 3.746 -1.359 -24.356 1.00 83.75 96 LYS A CA 1
ATOM 780 C C . LYS A 1 96 ? 2.398 -1.659 -23.700 1.00 83.75 96 LYS A C 1
ATOM 782 O O . LYS A 1 96 ? 1.367 -1.362 -24.307 1.00 83.75 96 LYS A O 1
ATOM 787 N N . LYS A 1 97 ? 2.390 -2.211 -22.481 1.00 85.50 97 LYS A N 1
ATOM 788 C CA . LYS A 1 97 ? 1.154 -2.534 -21.752 1.00 85.50 97 LYS A CA 1
ATOM 789 C C . LYS A 1 97 ? 0.411 -1.277 -21.311 1.00 85.50 97 LYS A C 1
ATOM 791 O O . LYS A 1 97 ? -0.775 -1.157 -21.615 1.00 85.50 97 LYS A O 1
ATOM 796 N N . GLN A 1 98 ? 1.116 -0.305 -20.725 1.00 84.31 98 GLN A N 1
ATOM 797 C CA . GLN A 1 98 ? 0.537 0.977 -20.319 1.00 84.31 98 GLN A CA 1
ATOM 798 C C . GLN A 1 98 ? -0.174 1.666 -21.489 1.00 84.31 98 GLN A C 1
ATOM 800 O O . GLN A 1 98 ? -1.280 2.168 -21.326 1.00 84.31 98 GLN A O 1
ATOM 805 N N . ARG A 1 99 ? 0.421 1.654 -22.687 1.00 79.25 99 ARG A N 1
ATOM 806 C CA . ARG A 1 99 ? -0.184 2.252 -23.886 1.00 79.25 99 ARG A CA 1
ATOM 807 C C . ARG A 1 99 ? -1.489 1.569 -24.303 1.00 79.25 99 ARG A C 1
ATOM 809 O O . ARG A 1 99 ? -2.394 2.235 -24.787 1.00 79.25 99 ARG A O 1
ATOM 816 N N . ILE A 1 100 ? -1.563 0.245 -24.173 1.00 77.88 100 ILE A N 1
ATOM 817 C CA . ILE A 1 100 ? -2.735 -0.538 -24.593 1.00 77.88 100 ILE A CA 1
ATOM 818 C C . ILE A 1 100 ? -3.857 -0.432 -23.555 1.00 77.88 100 ILE A C 1
ATOM 820 O O . ILE A 1 100 ? -5.025 -0.359 -23.923 1.00 77.88 100 ILE A O 1
ATOM 824 N N . GLN A 1 101 ? -3.510 -0.440 -22.267 1.00 80.06 101 GLN A N 1
ATOM 825 C CA . GLN A 1 101 ? -4.476 -0.606 -21.180 1.00 80.06 101 GLN A CA 1
ATOM 826 C C . GLN A 1 101 ? -4.723 0.672 -20.365 1.00 80.06 101 GLN A C 1
ATOM 828 O O . GLN A 1 101 ? -5.654 0.703 -19.569 1.00 80.06 101 GLN A O 1
ATOM 833 N N . ASN A 1 102 ? -3.929 1.733 -20.547 1.00 79.12 102 ASN A N 1
ATOM 834 C CA . ASN A 1 102 ? -3.906 2.952 -19.719 1.00 79.12 102 ASN A CA 1
ATOM 835 C C . ASN A 1 102 ? -3.591 2.720 -18.227 1.00 79.12 102 ASN A C 1
ATOM 837 O O . ASN A 1 102 ? -3.705 3.636 -17.407 1.00 79.12 102 ASN A O 1
ATOM 841 N N . TRP A 1 103 ? -3.154 1.517 -17.862 1.00 81.25 103 TRP A N 1
ATOM 842 C CA . TRP A 1 103 ? -2.683 1.173 -16.527 1.00 81.25 103 TRP A CA 1
ATOM 843 C C . TRP A 1 103 ? -1.601 0.100 -16.602 1.00 81.25 103 TRP A C 1
ATOM 845 O O . TRP A 1 103 ? -1.482 -0.609 -17.603 1.00 81.25 103 TRP A O 1
ATOM 855 N N . VAL A 1 104 ? -0.788 0.022 -15.553 1.00 85.50 104 VAL A N 1
ATOM 856 C CA . VAL A 1 104 ? 0.238 -1.004 -15.392 1.00 85.50 104 VAL A CA 1
ATOM 857 C C . VAL A 1 104 ? 0.451 -1.276 -13.909 1.00 85.50 104 VAL A C 1
ATOM 859 O O . VAL A 1 104 ? 0.377 -0.358 -13.087 1.00 85.50 104 VAL A O 1
ATOM 862 N N . ASP A 1 105 ? 0.736 -2.529 -13.586 1.00 89.25 105 ASP A N 1
ATOM 863 C CA . ASP A 1 105 ? 1.203 -2.960 -12.278 1.00 89.25 105 ASP A CA 1
ATOM 864 C C . ASP A 1 105 ? 2.559 -3.629 -12.454 1.00 89.25 105 ASP A C 1
ATOM 866 O O . ASP A 1 105 ? 2.658 -4.718 -13.009 1.00 89.25 105 ASP A O 1
ATOM 870 N N . ILE A 1 106 ? 3.614 -2.931 -12.043 1.00 92.81 106 ILE A N 1
ATOM 871 C CA . ILE A 1 106 ? 4.986 -3.362 -12.303 1.00 92.81 106 ILE A CA 1
ATOM 872 C C . ILE A 1 106 ? 5.287 -4.679 -11.577 1.00 92.81 106 ILE A C 1
ATOM 874 O O . ILE A 1 106 ? 5.964 -5.533 -12.142 1.00 92.81 106 ILE A O 1
ATOM 878 N N . GLU A 1 107 ? 4.768 -4.871 -10.363 1.00 91.62 107 GLU A N 1
ATOM 879 C CA . GLU A 1 107 ? 5.034 -6.071 -9.561 1.00 91.62 107 GLU A CA 1
ATOM 880 C C . GLU A 1 107 ? 4.339 -7.294 -10.168 1.00 91.62 107 GLU A C 1
ATOM 882 O O . GLU A 1 107 ? 4.956 -8.351 -10.320 1.00 91.62 107 GLU A O 1
ATOM 887 N N . GLN A 1 108 ? 3.088 -7.126 -10.609 1.00 90.38 108 GLN A N 1
ATOM 888 C CA . GLN A 1 108 ? 2.350 -8.170 -11.318 1.00 90.38 108 GLN A CA 1
ATOM 889 C C . GLN A 1 108 ? 2.971 -8.487 -12.689 1.00 90.38 108 GLN A C 1
ATOM 891 O O . GLN A 1 108 ? 3.120 -9.658 -13.035 1.00 90.38 108 GLN A O 1
ATOM 896 N N . GLU A 1 109 ? 3.374 -7.475 -13.469 1.00 92.94 109 GLU A N 1
ATOM 897 C CA . GLU A 1 109 ? 4.031 -7.704 -14.765 1.00 92.94 109 GLU A CA 1
ATOM 898 C C . GLU A 1 109 ? 5.354 -8.446 -14.627 1.00 92.94 109 GLU A C 1
ATOM 900 O O . GLU A 1 109 ? 5.682 -9.279 -15.476 1.00 92.94 109 GLU A O 1
ATOM 905 N N . TYR A 1 110 ? 6.118 -8.116 -13.586 1.00 94.44 110 TYR A N 1
ATOM 906 C CA . TYR A 1 110 ? 7.362 -8.797 -13.271 1.00 94.44 110 TYR A CA 1
ATOM 907 C C . TYR A 1 110 ? 7.088 -10.271 -12.962 1.00 94.44 110 TYR A C 1
ATOM 909 O O . TYR A 1 110 ? 7.717 -11.142 -13.561 1.00 94.44 110 TYR A O 1
ATOM 917 N N . TYR A 1 111 ? 6.105 -10.555 -12.100 1.00 92.25 111 TYR A N 1
ATOM 918 C CA . TYR A 1 111 ? 5.741 -11.924 -11.743 1.00 92.25 111 TYR A CA 1
ATOM 919 C C . TYR A 1 111 ? 5.276 -12.734 -12.958 1.00 92.25 111 TYR A C 1
ATOM 921 O O . TYR A 1 111 ? 5.794 -13.820 -13.206 1.00 92.25 111 TYR A O 1
ATOM 929 N N . GLU A 1 112 ? 4.371 -12.190 -13.777 1.00 92.25 112 GLU A N 1
ATOM 930 C CA . GLU A 1 112 ? 3.903 -12.859 -14.998 1.00 92.25 112 GLU A CA 1
ATOM 931 C C . GLU A 1 112 ? 5.055 -13.200 -15.951 1.00 92.25 112 GLU A C 1
ATOM 933 O O . GLU A 1 112 ? 5.079 -14.277 -16.552 1.00 92.25 112 GLU A O 1
ATOM 938 N N . LEU A 1 113 ? 6.016 -12.288 -16.111 1.00 94.31 113 LEU A N 1
ATOM 939 C CA . LEU A 1 113 ? 7.170 -12.516 -16.972 1.00 94.31 113 LEU A CA 1
ATOM 940 C C . LEU A 1 113 ? 8.124 -13.559 -16.374 1.00 94.31 113 LEU A C 1
ATOM 942 O O . LEU A 1 113 ? 8.542 -14.465 -17.092 1.00 94.31 113 LEU A O 1
ATOM 946 N N . LEU A 1 114 ? 8.387 -13.492 -15.067 1.00 94.75 114 LEU A N 1
ATOM 947 C CA . LEU A 1 114 ? 9.184 -14.474 -14.330 1.00 94.75 114 LEU A CA 1
ATOM 948 C C . LEU A 1 114 ? 8.613 -15.888 -14.478 1.00 94.75 114 LEU A C 1
ATOM 950 O O . LEU A 1 114 ? 9.351 -16.826 -14.785 1.00 94.75 114 LEU A O 1
ATOM 954 N N . ILE A 1 115 ? 7.295 -16.038 -14.341 1.00 92.75 115 ILE A N 1
ATOM 955 C CA . ILE A 1 115 ? 6.588 -17.297 -14.588 1.00 92.75 115 ILE A CA 1
ATOM 956 C C . ILE A 1 115 ? 6.819 -17.796 -16.012 1.00 92.75 115 ILE A C 1
ATOM 958 O O . ILE A 1 115 ? 7.094 -18.978 -16.219 1.00 92.75 115 ILE A O 1
ATOM 962 N N . ASN A 1 116 ? 6.689 -16.926 -17.013 1.00 93.62 116 ASN A N 1
ATOM 963 C CA . ASN A 1 116 ? 6.840 -17.350 -18.402 1.00 93.62 116 ASN A CA 1
ATOM 964 C C . ASN A 1 116 ? 8.276 -17.794 -18.711 1.00 93.62 116 ASN A C 1
ATOM 966 O O . ASN A 1 116 ? 8.451 -18.763 -19.450 1.00 93.62 116 ASN A O 1
ATOM 970 N N . ILE A 1 117 ? 9.282 -17.159 -18.104 1.00 94.31 117 ILE A N 1
ATOM 971 C CA . ILE A 1 117 ? 10.681 -17.607 -18.167 1.00 94.31 117 ILE A CA 1
ATOM 972 C C . ILE A 1 117 ? 10.821 -18.978 -17.493 1.00 94.31 117 ILE A C 1
ATOM 974 O O . ILE A 1 117 ? 11.362 -19.909 -18.090 1.00 94.31 117 ILE A O 1
ATOM 978 N N . PHE A 1 118 ? 10.276 -19.139 -16.281 1.00 92.56 118 PHE A N 1
ATOM 979 C CA . PHE A 1 118 ? 10.340 -20.391 -15.520 1.00 92.56 118 PHE A CA 1
ATOM 980 C C . PHE A 1 118 ? 9.713 -21.570 -16.278 1.00 92.56 118 PHE A C 1
ATOM 982 O O . PHE A 1 118 ? 10.287 -22.658 -16.340 1.00 92.56 118 PHE A O 1
ATOM 989 N N . LEU A 1 119 ? 8.559 -21.337 -16.908 1.00 91.88 119 LEU A N 1
ATOM 990 C CA . LEU A 1 119 ? 7.834 -22.317 -17.718 1.00 91.88 119 LEU A CA 1
ATOM 991 C C . LEU A 1 119 ? 8.402 -22.486 -19.138 1.00 91.88 119 LEU A C 1
ATOM 993 O O . LEU A 1 119 ? 7.795 -23.197 -19.937 1.00 91.88 119 LEU A O 1
ATOM 997 N N . GLN A 1 120 ? 9.520 -21.827 -19.469 1.00 89.75 120 GLN A N 1
ATOM 998 C CA . GLN A 1 120 ? 10.143 -21.838 -20.802 1.00 89.75 120 GLN A CA 1
ATOM 999 C C . GLN A 1 120 ? 9.191 -21.403 -21.931 1.00 89.75 120 GLN A C 1
ATOM 1001 O O . GLN A 1 120 ? 9.326 -21.814 -23.082 1.00 89.75 120 GLN A O 1
ATOM 1006 N N . LYS A 1 121 ? 8.207 -20.562 -21.600 1.00 89.38 121 LYS A N 1
ATOM 1007 C CA . LYS A 1 121 ? 7.278 -19.939 -22.553 1.00 89.38 121 LYS A CA 1
ATOM 1008 C C . LYS A 1 121 ? 7.830 -18.640 -23.132 1.00 89.38 121 LYS A C 1
ATOM 1010 O O . LYS A 1 121 ? 7.296 -18.155 -24.124 1.00 89.38 121 LYS A O 1
ATOM 1015 N N . GLU A 1 122 ? 8.867 -18.089 -22.508 1.00 84.44 122 GLU A N 1
ATOM 1016 C CA . GLU A 1 122 ? 9.510 -16.846 -22.910 1.00 84.44 122 GLU A CA 1
ATOM 1017 C C . GLU A 1 122 ? 11.002 -17.055 -23.163 1.00 84.44 122 GLU A C 1
ATOM 1019 O O . GLU A 1 122 ? 11.700 -17.628 -22.330 1.00 84.44 122 GLU A O 1
ATOM 1024 N N . GLY A 1 123 ? 11.483 -16.581 -24.314 1.00 80.06 123 GLY A N 1
ATOM 1025 C CA . GLY A 1 123 ? 12.884 -16.724 -24.726 1.00 80.06 123 GLY A CA 1
ATOM 1026 C C . GLY A 1 123 ? 13.613 -15.403 -24.979 1.00 80.06 123 GLY A C 1
ATOM 1027 O O . GLY A 1 123 ? 14.785 -15.431 -25.343 1.00 80.06 123 GLY A O 1
ATOM 1028 N N . PHE A 1 124 ? 12.948 -14.246 -24.835 1.00 86.06 124 PHE A N 1
ATOM 1029 C CA . PHE A 1 124 ? 13.563 -12.948 -25.157 1.00 86.06 124 PHE A CA 1
ATOM 1030 C C . PHE A 1 124 ? 14.430 -12.364 -24.031 1.00 86.06 124 PHE A C 1
ATOM 1032 O O . PHE A 1 124 ? 15.231 -11.461 -24.294 1.00 86.06 124 PHE A O 1
ATOM 1039 N N . ILE A 1 125 ? 14.258 -12.831 -22.793 1.00 92.25 125 ILE A N 1
ATOM 1040 C CA . ILE A 1 125 ? 14.918 -12.315 -21.588 1.00 92.25 125 ILE A CA 1
ATOM 1041 C C . ILE A 1 125 ? 15.249 -13.467 -20.634 1.00 92.25 125 ILE A C 1
ATOM 1043 O O . ILE A 1 125 ? 14.460 -14.406 -20.508 1.00 92.25 125 ILE A O 1
ATOM 1047 N N . THR A 1 126 ? 16.412 -13.418 -19.987 1.00 94.38 126 THR A N 1
ATOM 1048 C CA . THR A 1 126 ? 16.778 -14.371 -18.924 1.00 94.38 126 THR A CA 1
ATOM 1049 C C . THR A 1 126 ? 16.265 -13.904 -17.558 1.00 94.38 126 THR A C 1
ATOM 1051 O O . THR A 1 126 ? 15.860 -12.754 -17.397 1.00 94.38 126 THR A O 1
ATOM 1054 N N . ILE A 1 127 ? 16.273 -14.785 -16.551 1.00 94.81 127 ILE A N 1
ATOM 1055 C CA . ILE A 1 127 ? 15.908 -14.390 -15.181 1.00 94.81 127 ILE A CA 1
ATOM 1056 C C . ILE A 1 127 ? 16.875 -13.333 -14.622 1.00 94.81 127 ILE A C 1
ATOM 1058 O O . ILE A 1 127 ? 16.425 -12.362 -14.023 1.00 94.81 127 ILE A O 1
ATOM 1062 N N . ASP A 1 128 ? 18.174 -13.457 -14.906 1.00 94.81 128 ASP A N 1
ATOM 1063 C CA . ASP A 1 128 ? 19.192 -12.489 -14.478 1.00 94.81 128 ASP A CA 1
ATOM 1064 C C . ASP A 1 128 ? 18.957 -11.114 -15.111 1.00 94.81 128 ASP A C 1
ATOM 1066 O O . ASP A 1 128 ? 18.891 -10.111 -14.403 1.00 94.81 128 ASP A O 1
ATOM 1070 N N . GLU A 1 129 ? 18.719 -11.072 -16.428 1.00 95.12 129 GLU A N 1
ATOM 1071 C CA . GLU A 1 129 ? 18.377 -9.832 -17.135 1.00 95.12 129 GLU A CA 1
ATOM 1072 C C . GLU A 1 129 ? 17.083 -9.210 -16.582 1.00 95.12 129 GLU A C 1
ATOM 1074 O O . GLU A 1 129 ? 17.003 -7.995 -16.428 1.00 95.12 129 GLU A O 1
ATOM 1079 N N . LEU A 1 130 ? 16.069 -10.022 -16.249 1.00 96.06 130 LEU A N 1
ATOM 1080 C CA . LEU A 1 130 ? 14.818 -9.534 -15.660 1.00 96.06 130 LEU A CA 1
ATOM 1081 C C . LEU A 1 130 ? 15.035 -8.936 -14.257 1.00 96.06 130 LEU A C 1
ATOM 1083 O O . LEU A 1 130 ? 14.448 -7.901 -13.930 1.00 96.06 130 LEU A O 1
ATOM 1087 N N . ASN A 1 131 ? 15.877 -9.564 -13.435 1.00 95.44 131 ASN A N 1
ATOM 1088 C CA . ASN A 1 131 ? 16.234 -9.086 -12.098 1.00 95.44 131 ASN A CA 1
ATOM 1089 C C . ASN A 1 131 ? 17.015 -7.761 -12.154 1.00 95.44 131 ASN A C 1
ATOM 1091 O O . ASN A 1 131 ? 16.728 -6.826 -11.394 1.00 95.44 131 ASN A O 1
ATOM 1095 N N . GLU A 1 132 ? 17.971 -7.649 -13.078 1.00 95.19 132 GLU A N 1
ATOM 1096 C CA . GLU A 1 132 ? 18.704 -6.408 -13.350 1.00 95.19 132 GLU A CA 1
ATOM 1097 C C . GLU A 1 132 ? 17.767 -5.306 -13.862 1.00 95.19 132 GLU A C 1
ATOM 1099 O O . GLU A 1 132 ? 17.802 -4.168 -13.376 1.00 95.19 132 GLU A O 1
ATOM 1104 N N . ASP A 1 133 ? 16.867 -5.655 -14.785 1.00 95.69 133 ASP A N 1
ATOM 1105 C CA . ASP A 1 133 ? 15.886 -4.735 -15.343 1.00 95.69 133 ASP A CA 1
ATOM 1106 C C . ASP A 1 133 ? 14.937 -4.188 -14.260 1.00 95.69 133 ASP A C 1
ATOM 1108 O O . ASP A 1 133 ? 14.661 -2.981 -14.232 1.00 95.69 133 ASP A O 1
ATOM 1112 N N . LEU A 1 134 ? 14.454 -5.046 -13.351 1.00 95.25 134 LEU A N 1
ATOM 1113 C CA . LEU A 1 134 ? 13.627 -4.636 -12.213 1.00 95.25 134 LEU A CA 1
ATOM 1114 C C . LEU A 1 134 ? 14.410 -3.716 -11.272 1.00 95.25 134 LEU A C 1
ATOM 1116 O O . LEU A 1 134 ? 13.890 -2.686 -10.842 1.00 95.25 134 LEU A O 1
ATOM 1120 N N . THR A 1 135 ? 15.670 -4.047 -10.986 1.00 94.38 135 THR A N 1
ATOM 1121 C CA . THR A 1 135 ? 16.545 -3.226 -10.141 1.00 94.38 135 THR A CA 1
ATOM 1122 C C . THR A 1 135 ? 16.696 -1.820 -10.720 1.00 94.38 135 THR A C 1
ATOM 1124 O O . THR A 1 135 ? 16.536 -0.828 -10.002 1.00 94.38 135 THR A O 1
ATOM 1127 N N . PHE A 1 136 ? 16.942 -1.705 -12.028 1.00 94.19 136 PHE A N 1
ATOM 1128 C CA . PHE A 1 136 ? 17.008 -0.419 -12.721 1.00 94.19 136 PHE A CA 1
ATOM 1129 C C . PHE A 1 136 ? 15.713 0.394 -12.559 1.00 94.19 136 PHE A C 1
ATOM 1131 O O . PHE A 1 136 ? 15.761 1.571 -12.189 1.00 94.19 136 PHE A O 1
ATOM 1138 N N . ILE A 1 137 ? 14.554 -0.236 -12.775 1.00 94.62 137 ILE A N 1
ATOM 1139 C CA . ILE A 1 137 ? 13.241 0.415 -12.655 1.00 94.62 137 ILE A CA 1
ATOM 1140 C C . ILE A 1 137 ? 12.968 0.867 -11.219 1.00 94.62 137 ILE A C 1
ATOM 1142 O O . ILE A 1 137 ? 12.532 2.000 -11.019 1.00 94.62 137 ILE A O 1
ATOM 1146 N N . THR A 1 138 ? 13.280 0.037 -10.222 1.00 93.81 138 THR A N 1
ATOM 1147 C CA . THR A 1 138 ? 13.145 0.378 -8.797 1.00 93.81 138 THR A CA 1
ATOM 1148 C C . THR A 1 138 ? 13.944 1.632 -8.453 1.00 93.81 138 THR A C 1
ATOM 1150 O O . THR A 1 138 ? 13.442 2.536 -7.788 1.00 93.81 138 THR A O 1
ATOM 1153 N N . ASN A 1 139 ? 15.168 1.752 -8.971 1.00 92.94 139 ASN A N 1
ATOM 1154 C CA . ASN A 1 139 ? 16.006 2.927 -8.737 1.00 92.94 139 ASN A CA 1
ATOM 1155 C C . ASN A 1 139 ? 15.403 4.199 -9.343 1.00 92.94 139 ASN A C 1
ATOM 1157 O O . ASN A 1 139 ? 15.347 5.232 -8.674 1.00 92.94 139 ASN A O 1
ATOM 1161 N N . LYS A 1 140 ? 14.883 4.109 -10.572 1.00 94.00 140 LYS A N 1
ATOM 1162 C CA . LYS A 1 140 ? 14.179 5.222 -11.222 1.00 94.00 140 LYS A CA 1
ATOM 1163 C C . LYS A 1 140 ? 12.879 5.594 -10.517 1.00 94.00 140 LYS A C 1
ATOM 1165 O O . LYS A 1 140 ? 12.566 6.779 -10.403 1.00 94.00 140 LYS A O 1
ATOM 1170 N N . LEU A 1 141 ? 12.156 4.616 -9.980 1.00 93.75 141 LEU A N 1
ATOM 1171 C CA . LEU A 1 141 ? 10.970 4.868 -9.169 1.00 93.75 141 LEU A CA 1
ATOM 1172 C C . LEU A 1 141 ? 11.329 5.628 -7.883 1.00 93.75 141 LEU A C 1
ATOM 1174 O O . LEU A 1 141 ? 10.653 6.594 -7.537 1.00 93.75 141 LEU A O 1
ATOM 1178 N N . ILE A 1 142 ? 12.413 5.249 -7.200 1.00 93.25 142 ILE A N 1
ATOM 1179 C CA . ILE A 1 142 ? 12.885 5.943 -5.991 1.00 93.25 142 ILE A CA 1
ATOM 1180 C C . ILE A 1 142 ? 13.255 7.401 -6.297 1.00 93.25 142 ILE A C 1
ATOM 1182 O O . ILE A 1 142 ? 12.889 8.292 -5.528 1.00 93.25 142 ILE A O 1
ATOM 1186 N N . GLU A 1 143 ? 13.964 7.661 -7.401 1.00 93.31 143 GLU A N 1
ATOM 1187 C CA . GLU A 1 143 ? 14.302 9.022 -7.852 1.00 93.31 143 GLU A CA 1
ATOM 1188 C C . GLU A 1 143 ? 13.037 9.866 -8.070 1.00 93.31 143 GLU A C 1
ATOM 1190 O O . GLU A 1 143 ? 12.894 10.942 -7.484 1.00 93.31 143 GLU A O 1
ATOM 1195 N N . PHE A 1 144 ? 12.073 9.330 -8.821 1.00 94.38 144 PHE A N 1
ATOM 1196 C CA . PHE A 1 144 ? 10.786 9.976 -9.071 1.00 94.38 144 PHE A CA 1
ATOM 1197 C C . PHE A 1 144 ? 10.027 10.307 -7.779 1.00 94.38 144 PHE A C 1
ATOM 1199 O O . PHE A 1 144 ? 9.557 11.433 -7.591 1.00 94.38 144 PHE A O 1
ATOM 1206 N N . LEU A 1 145 ? 9.912 9.341 -6.866 1.00 93.56 145 LEU A N 1
ATOM 1207 C CA . LEU A 1 145 ? 9.156 9.521 -5.629 1.00 93.56 145 LEU A CA 1
ATOM 1208 C C . LEU A 1 145 ? 9.814 10.537 -4.690 1.00 93.56 145 LEU A C 1
ATOM 1210 O O . LEU A 1 145 ? 9.098 11.297 -4.043 1.00 93.56 145 LEU A O 1
ATOM 1214 N N . LYS A 1 146 ? 11.152 10.630 -4.665 1.00 93.06 146 LYS A N 1
ATOM 1215 C CA . LYS A 1 146 ? 11.865 11.689 -3.927 1.00 93.06 146 LYS A CA 1
ATOM 1216 C C . LYS A 1 146 ? 11.514 13.081 -4.448 1.00 93.06 146 LYS A C 1
ATOM 1218 O O . LYS A 1 146 ? 11.260 13.982 -3.651 1.00 93.06 146 LYS A O 1
ATOM 1223 N N . ILE A 1 147 ? 11.455 13.251 -5.772 1.00 93.12 147 ILE A N 1
ATOM 1224 C CA . ILE A 1 147 ? 11.053 14.521 -6.396 1.00 93.12 147 ILE A CA 1
ATOM 1225 C C . ILE A 1 147 ? 9.617 14.876 -5.993 1.00 93.12 147 ILE A C 1
ATOM 1227 O O . ILE A 1 147 ? 9.334 16.027 -5.653 1.00 93.12 147 ILE A O 1
ATOM 1231 N N . LYS A 1 148 ? 8.703 13.899 -6.008 1.00 93.12 148 LYS A N 1
ATOM 1232 C CA . LYS A 1 148 ? 7.303 14.113 -5.613 1.00 93.12 148 LYS A CA 1
ATOM 1233 C C . LYS A 1 148 ? 7.162 14.434 -4.121 1.00 93.12 148 LYS A C 1
ATOM 1235 O O . LYS A 1 148 ? 6.424 15.356 -3.791 1.00 93.12 148 LYS A O 1
ATOM 1240 N N . GLU A 1 149 ? 7.906 13.759 -3.243 1.00 92.12 149 GLU A N 1
ATOM 1241 C CA . GLU A 1 149 ? 7.911 14.021 -1.794 1.00 92.12 149 GLU A CA 1
ATOM 1242 C C . GLU A 1 149 ? 8.413 15.440 -1.464 1.00 92.12 149 GLU A C 1
ATOM 1244 O O . GLU A 1 149 ? 7.792 16.146 -0.666 1.00 92.12 149 GLU A O 1
ATOM 1249 N N . SER A 1 150 ? 9.467 15.905 -2.147 1.00 92.00 150 SER A N 1
ATOM 1250 C CA . SER A 1 150 ? 9.962 17.287 -2.021 1.00 92.00 150 SER A CA 1
ATOM 1251 C C . SER A 1 150 ? 8.905 18.310 -2.442 1.00 92.00 150 SER A C 1
ATOM 1253 O O . SER A 1 150 ? 8.552 19.192 -1.663 1.00 92.00 150 SER A O 1
ATOM 1255 N N . LYS A 1 151 ? 8.329 18.152 -3.641 1.00 92.50 151 LYS A N 1
ATOM 1256 C CA . LYS A 1 151 ? 7.295 19.065 -4.159 1.00 92.50 151 LYS A CA 1
ATOM 1257 C C . LYS A 1 151 ? 6.038 19.088 -3.295 1.00 92.50 151 LYS A C 1
ATOM 1259 O O . LYS A 1 151 ? 5.408 20.129 -3.151 1.00 92.50 151 LYS A O 1
ATOM 1264 N N . PHE A 1 152 ? 5.660 17.948 -2.723 1.00 92.06 152 PHE A N 1
ATOM 1265 C CA . PHE A 1 152 ? 4.523 17.882 -1.814 1.00 92.06 152 PHE A CA 1
ATOM 1266 C C . PHE A 1 152 ? 4.799 18.631 -0.508 1.00 92.06 152 PHE A C 1
ATOM 1268 O O . PHE A 1 152 ? 3.936 19.361 -0.035 1.00 92.06 152 PHE A O 1
ATOM 1275 N N . THR A 1 153 ? 6.016 18.522 0.030 1.00 91.88 153 THR A N 1
ATOM 1276 C CA . THR A 1 153 ? 6.439 19.285 1.214 1.00 91.88 153 THR A CA 1
ATOM 1277 C C . THR A 1 153 ? 6.398 20.793 0.944 1.00 91.88 153 THR A C 1
ATOM 1279 O O . THR A 1 153 ? 5.898 21.554 1.767 1.00 91.88 153 THR A O 1
ATOM 1282 N N . GLU A 1 154 ? 6.860 21.229 -0.231 1.00 92.75 154 GLU A N 1
ATOM 1283 C CA . GLU A 1 154 ? 6.739 22.624 -0.679 1.00 92.75 154 GLU A CA 1
ATOM 1284 C C . GLU A 1 154 ? 5.272 23.065 -0.791 1.00 92.75 154 GLU A C 1
ATOM 1286 O O . GLU A 1 154 ? 4.930 24.133 -0.287 1.00 92.75 154 GLU A O 1
ATOM 1291 N N . LYS A 1 155 ? 4.393 22.229 -1.375 1.00 91.81 155 LYS A N 1
ATOM 1292 C CA . LYS A 1 155 ? 2.944 22.497 -1.444 1.00 91.81 155 LYS A CA 1
ATOM 1293 C C . LYS A 1 155 ? 2.360 22.688 -0.044 1.00 91.81 155 LYS A C 1
ATOM 1295 O O . LYS A 1 155 ? 1.685 23.684 0.178 1.00 91.81 155 LYS A O 1
ATOM 1300 N N . LEU A 1 156 ? 2.637 21.775 0.892 1.00 91.88 156 LEU A N 1
ATOM 1301 C CA . LEU A 1 156 ? 2.134 21.854 2.269 1.00 91.88 156 LEU A CA 1
ATOM 1302 C C . LEU A 1 156 ? 2.539 23.164 2.952 1.00 91.88 156 LEU A C 1
ATOM 1304 O O . LEU A 1 156 ? 1.703 23.843 3.540 1.00 91.88 156 LEU A O 1
ATOM 1308 N N . ASN A 1 157 ? 3.807 23.556 2.830 1.00 90.38 157 ASN A N 1
ATOM 1309 C CA . ASN A 1 157 ? 4.316 24.782 3.447 1.00 90.38 157 ASN A CA 1
ATOM 1310 C C . ASN A 1 157 ? 3.741 26.067 2.828 1.00 90.38 157 ASN A C 1
ATOM 1312 O O . ASN A 1 157 ? 3.809 27.120 3.456 1.00 90.38 157 ASN A O 1
ATOM 1316 N N . ALA A 1 158 ? 3.195 25.988 1.614 1.00 92.12 158 ALA A N 1
ATOM 1317 C CA . ALA A 1 158 ? 2.567 27.105 0.918 1.00 92.12 158 ALA A CA 1
ATOM 1318 C C . ALA A 1 158 ? 1.039 27.182 1.116 1.00 92.12 158 ALA A C 1
ATOM 1320 O O . ALA A 1 158 ? 0.431 28.137 0.635 1.00 92.12 158 ALA A O 1
ATOM 1321 N N . LEU A 1 159 ? 0.412 26.202 1.783 1.00 91.81 159 LEU A N 1
ATOM 1322 C CA . LEU A 1 159 ? -1.039 26.185 2.001 1.00 91.81 159 LEU A CA 1
ATOM 1323 C C . LEU A 1 159 ? -1.474 27.250 3.015 1.00 91.81 159 LEU A C 1
ATOM 1325 O O . LEU A 1 159 ? -0.948 27.324 4.126 1.00 91.81 159 LEU A O 1
ATOM 1329 N N . ASP A 1 160 ? -2.501 28.014 2.649 1.00 87.94 160 ASP A N 1
ATOM 1330 C CA . ASP A 1 160 ? -3.196 28.930 3.554 1.00 87.94 160 ASP A CA 1
ATOM 1331 C C . ASP A 1 160 ? -4.144 28.132 4.480 1.00 87.94 160 ASP A C 1
ATOM 1333 O O . ASP A 1 160 ? -4.865 27.257 3.995 1.00 87.94 160 ASP A O 1
ATOM 1337 N N . PRO A 1 161 ? -4.205 28.407 5.799 1.00 85.06 161 PRO A N 1
ATOM 1338 C CA . PRO A 1 161 ? -5.201 27.821 6.701 1.00 85.06 161 PRO A CA 1
ATOM 1339 C C . PRO A 1 161 ? -6.669 28.004 6.280 1.00 85.06 161 PRO A C 1
ATOM 1341 O O . PRO A 1 161 ? -7.530 27.252 6.736 1.00 85.06 161 PRO A O 1
ATOM 1344 N N . MET A 1 162 ? -6.974 28.997 5.440 1.00 84.38 162 MET A N 1
ATOM 1345 C CA . MET A 1 162 ? -8.304 29.207 4.861 1.00 84.38 162 MET A CA 1
ATOM 1346 C C . MET A 1 162 ? -8.547 28.386 3.582 1.00 84.38 162 MET A C 1
ATOM 1348 O O . MET A 1 162 ? -9.673 28.370 3.082 1.00 84.38 162 MET A O 1
ATOM 1352 N N . ASP A 1 163 ? -7.532 27.695 3.053 1.00 88.56 163 ASP A N 1
ATOM 1353 C CA . ASP A 1 163 ? -7.652 26.868 1.853 1.00 88.56 163 ASP A CA 1
ATOM 1354 C C . ASP A 1 163 ? -8.536 25.632 2.113 1.00 88.56 163 ASP A C 1
ATOM 1356 O O . ASP A 1 163 ? -8.488 24.973 3.158 1.00 88.56 163 ASP A O 1
ATOM 1360 N N . SER A 1 164 ? -9.353 25.281 1.125 1.00 87.81 164 SER A N 1
ATOM 1361 C CA . SER A 1 164 ? -10.110 24.031 1.112 1.00 87.81 164 SER A CA 1
ATOM 1362 C C . SER A 1 164 ? -9.221 22.785 1.239 1.00 87.81 164 SER A C 1
ATOM 1364 O O . SER A 1 164 ? -9.601 21.840 1.934 1.00 87.81 164 SER A O 1
ATOM 1366 N N . ASP A 1 165 ? -8.022 22.795 0.646 1.00 88.75 165 ASP A N 1
ATOM 1367 C CA . ASP A 1 165 ? -7.051 21.700 0.732 1.00 88.75 165 ASP A CA 1
ATOM 1368 C C . ASP A 1 165 ? -6.525 21.535 2.166 1.00 88.75 165 ASP A C 1
ATOM 1370 O O . ASP A 1 165 ? -6.346 20.405 2.631 1.00 88.75 165 ASP A O 1
ATOM 1374 N N . PHE A 1 166 ? -6.345 22.639 2.902 1.00 90.81 166 PHE A N 1
ATOM 1375 C CA . PHE A 1 166 ? -5.955 22.608 4.314 1.00 90.81 166 PHE A CA 1
ATOM 1376 C C . PHE A 1 166 ? -7.012 21.880 5.149 1.00 90.81 166 PHE A C 1
ATOM 1378 O O . PHE A 1 166 ? -6.711 20.906 5.843 1.00 90.81 166 PHE A O 1
ATOM 1385 N N . ASN A 1 167 ? -8.268 22.324 5.038 1.00 89.50 167 ASN A N 1
ATOM 1386 C CA . ASN A 1 167 ? -9.390 21.751 5.783 1.00 89.50 167 ASN A CA 1
ATOM 1387 C C . ASN A 1 167 ? -9.591 20.269 5.447 1.00 89.50 167 ASN A C 1
ATOM 1389 O O . ASN A 1 167 ? -9.812 19.447 6.335 1.00 89.50 167 ASN A O 1
ATOM 1393 N N . LYS A 1 168 ? -9.437 19.902 4.171 1.00 91.19 168 LYS A N 1
ATOM 1394 C CA . LYS A 1 168 ? -9.468 18.510 3.713 1.00 91.19 168 LYS A CA 1
ATOM 1395 C C . LYS A 1 168 ? -8.394 17.662 4.403 1.00 91.19 168 LYS A C 1
ATOM 1397 O O . LYS A 1 168 ? -8.722 16.619 4.967 1.00 91.19 168 LYS A O 1
ATOM 1402 N N . LEU A 1 169 ? -7.132 18.099 4.400 1.00 92.00 169 LEU A N 1
ATOM 1403 C CA . LEU A 1 169 ? -6.026 17.371 5.039 1.00 92.00 169 LEU A CA 1
ATOM 1404 C C . LEU A 1 169 ? -6.217 17.241 6.554 1.00 92.00 169 LEU A C 1
ATOM 1406 O O . LEU A 1 169 ? -5.969 16.171 7.122 1.00 92.00 169 LEU A O 1
ATOM 1410 N N . GLN A 1 170 ? -6.694 18.306 7.200 1.00 90.81 170 GLN A N 1
ATOM 1411 C CA . GLN A 1 170 ? -7.005 18.306 8.624 1.00 90.81 170 GLN A CA 1
ATOM 1412 C C . GLN A 1 170 ? -8.115 17.299 8.952 1.00 90.81 170 GLN A C 1
ATOM 1414 O O . GLN A 1 170 ? -7.913 16.440 9.811 1.00 90.81 170 GLN A O 1
ATOM 1419 N N . ASN A 1 171 ? -9.241 17.346 8.236 1.00 90.44 171 ASN A N 1
ATOM 1420 C CA . ASN A 1 171 ? -10.387 16.464 8.464 1.00 90.44 171 ASN A CA 1
ATOM 1421 C C . ASN A 1 171 ? -10.033 14.992 8.233 1.00 90.44 171 ASN A C 1
ATOM 1423 O O . ASN A 1 171 ? -10.398 14.132 9.033 1.00 90.44 171 ASN A O 1
ATOM 1427 N N . ILE A 1 172 ? -9.288 14.688 7.163 1.00 91.31 172 ILE A N 1
ATOM 1428 C CA . ILE A 1 172 ? -8.807 13.327 6.898 1.00 91.31 172 ILE A CA 1
ATOM 1429 C C . ILE A 1 172 ? -7.949 12.844 8.066 1.00 91.31 172 ILE A C 1
ATOM 1431 O O . ILE A 1 172 ? -8.180 11.758 8.593 1.00 91.31 172 ILE A O 1
ATOM 1435 N N . THR A 1 173 ? -6.981 13.654 8.498 1.00 91.94 173 THR A N 1
ATOM 1436 C CA . THR A 1 173 ? -6.061 13.269 9.574 1.00 91.94 173 THR A CA 1
ATOM 1437 C C . THR A 1 173 ? -6.802 13.079 10.896 1.00 91.94 173 THR A C 1
ATOM 1439 O O . THR A 1 173 ? -6.575 12.082 11.574 1.00 91.94 173 THR A O 1
ATOM 1442 N N . GLN A 1 174 ? -7.739 13.964 11.239 1.00 89.81 174 GLN A N 1
ATOM 1443 C CA . GLN A 1 174 ? -8.565 13.822 12.440 1.00 89.81 174 GLN A CA 1
ATOM 1444 C C . GLN A 1 174 ? -9.402 12.540 12.395 1.00 89.81 174 GLN A C 1
ATOM 1446 O O . GLN A 1 174 ? -9.295 11.728 13.306 1.00 89.81 174 GLN A O 1
ATOM 1451 N N . ASN A 1 175 ? -10.097 12.267 11.286 1.00 90.88 175 ASN A N 1
ATOM 1452 C CA . ASN A 1 175 ? -10.884 11.041 11.113 1.00 90.88 175 ASN A CA 1
ATOM 1453 C C . ASN A 1 175 ? -10.061 9.749 11.293 1.00 90.88 175 ASN A C 1
ATOM 1455 O O . ASN A 1 175 ? -10.581 8.729 11.755 1.00 90.88 175 ASN A O 1
ATOM 1459 N N . LEU A 1 176 ? -8.780 9.765 10.914 1.00 92.06 176 LEU A N 1
ATOM 1460 C CA . LEU A 1 176 ? -7.872 8.631 11.107 1.00 92.06 176 LEU A CA 1
ATOM 1461 C C . LEU A 1 176 ? -7.437 8.455 12.570 1.00 92.06 176 LEU A C 1
ATOM 1463 O O . LEU A 1 176 ? -7.191 7.324 13.002 1.00 92.06 176 LEU A O 1
ATOM 1467 N N . LEU A 1 177 ? -7.377 9.553 13.325 1.00 91.25 177 LEU A N 1
ATOM 1468 C CA . LEU A 1 177 ? -6.951 9.615 14.726 1.00 91.25 177 LEU A CA 1
ATOM 1469 C C . LEU A 1 177 ? -8.121 9.695 15.727 1.00 91.25 177 LEU A C 1
ATOM 1471 O O . LEU A 1 177 ? -7.880 9.801 16.926 1.00 91.25 177 LEU A O 1
ATOM 1475 N N . ASP A 1 178 ? -9.367 9.635 15.250 1.00 89.94 178 ASP A N 1
ATOM 1476 C CA . ASP A 1 178 ? -10.591 9.643 16.065 1.00 89.94 178 ASP A CA 1
ATOM 1477 C C . ASP A 1 178 ? -10.647 8.471 17.054 1.00 89.94 178 ASP A C 1
ATOM 1479 O O . ASP A 1 178 ? -10.024 7.432 16.845 1.00 89.94 178 ASP A O 1
ATOM 1483 N N . ASP A 1 179 ? -11.482 8.560 18.083 1.00 91.31 179 ASP A N 1
ATOM 1484 C CA . ASP A 1 179 ? -11.707 7.435 18.992 1.00 91.31 179 ASP A CA 1
ATOM 1485 C C . ASP A 1 179 ? -12.395 6.245 18.289 1.00 91.31 179 ASP A C 1
ATOM 1487 O O . ASP A 1 179 ? -13.003 6.351 17.215 1.00 91.31 179 ASP A O 1
ATOM 1491 N N . ILE A 1 180 ? -12.244 5.054 18.862 1.00 92.06 180 ILE A N 1
ATOM 1492 C CA . ILE A 1 180 ? -12.905 3.834 18.401 1.00 92.06 180 ILE A CA 1
ATOM 1493 C C . ILE A 1 180 ? -14.332 3.841 18.946 1.00 92.06 180 ILE A C 1
ATOM 1495 O O . ILE A 1 180 ? -14.543 3.669 20.142 1.00 92.06 180 ILE A O 1
ATOM 1499 N N . ASN A 1 181 ? -15.323 3.975 18.067 1.00 89.06 181 ASN A N 1
ATOM 1500 C CA . ASN A 1 181 ? -16.706 3.730 18.464 1.00 89.06 181 ASN A CA 1
ATOM 1501 C C . ASN A 1 181 ? -16.926 2.220 18.674 1.00 89.06 181 ASN A C 1
ATOM 1503 O O . ASN A 1 181 ? -16.665 1.422 17.767 1.00 89.06 181 ASN A O 1
ATOM 1507 N N . VAL A 1 182 ? -17.419 1.839 19.852 1.00 83.94 182 VAL A N 1
ATOM 1508 C CA . VAL A 1 182 ? -17.651 0.448 20.278 1.00 83.94 182 VAL A CA 1
ATOM 1509 C C . VAL A 1 182 ? -18.560 -0.303 19.308 1.00 83.94 182 VAL A C 1
ATOM 1511 O O . VAL A 1 182 ? -18.329 -1.478 19.040 1.00 83.94 182 VAL A O 1
ATOM 1514 N N . PHE A 1 183 ? -19.539 0.365 18.699 1.00 83.06 183 PHE A N 1
ATOM 1515 C CA . PHE A 1 183 ? -20.443 -0.248 17.722 1.00 83.06 183 PHE A CA 1
ATOM 1516 C C . PHE A 1 183 ? -19.763 -0.600 16.391 1.00 83.06 183 PHE A C 1
ATOM 1518 O O . PHE A 1 183 ? -20.351 -1.262 15.543 1.00 83.06 183 PHE A O 1
ATOM 1525 N N . HIS A 1 184 ? -18.512 -0.193 16.174 1.00 88.06 184 HIS A N 1
ATOM 1526 C CA . HIS A 1 184 ? -17.721 -0.678 15.042 1.00 88.06 184 HIS A CA 1
ATOM 1527 C C . HIS A 1 184 ? -17.034 -2.023 15.336 1.00 88.06 184 HIS A C 1
ATOM 1529 O O . HIS A 1 184 ? -16.367 -2.558 14.453 1.00 88.06 184 HIS A O 1
ATOM 1535 N N . LEU A 1 185 ? -17.120 -2.551 16.558 1.00 89.31 185 LEU A N 1
ATOM 1536 C CA . LEU A 1 185 ? -16.427 -3.773 16.967 1.00 89.31 185 LEU A CA 1
ATOM 1537 C C . LEU A 1 185 ? -17.228 -5.039 16.649 1.00 89.31 185 LEU A C 1
ATOM 1539 O O . LEU A 1 185 ? -18.442 -5.003 16.465 1.00 89.31 185 LEU A O 1
ATOM 1543 N N . ALA A 1 186 ? -16.545 -6.183 16.615 1.00 86.50 186 ALA A N 1
ATOM 1544 C CA . ALA A 1 186 ? -17.202 -7.477 16.487 1.00 86.50 186 ALA A CA 1
ATOM 1545 C C . ALA A 1 186 ? -18.245 -7.685 17.610 1.00 86.50 186 ALA A C 1
ATOM 1547 O O . ALA A 1 186 ? -17.963 -7.361 18.770 1.00 86.50 186 ALA A O 1
ATOM 1548 N N . PRO A 1 187 ? -19.413 -8.305 17.336 1.00 77.50 187 PRO A N 1
ATOM 1549 C CA . PRO A 1 187 ? -20.497 -8.443 18.317 1.00 77.50 187 PRO A CA 1
ATOM 1550 C C . PRO A 1 187 ? -20.082 -9.106 19.637 1.00 77.50 187 PRO A C 1
ATOM 1552 O O . PRO A 1 187 ? -20.583 -8.765 20.709 1.00 77.50 187 PRO A O 1
ATOM 1555 N N . LYS A 1 188 ? -19.146 -10.060 19.587 1.00 80.56 188 LYS A N 1
ATOM 1556 C CA . LYS A 1 188 ? -18.601 -10.701 20.791 1.00 80.56 188 LYS A CA 1
ATOM 1557 C C . LYS A 1 188 ? -17.861 -9.698 21.683 1.00 80.56 188 LYS A C 1
ATOM 1559 O O . LYS A 1 188 ? -18.043 -9.726 22.895 1.00 80.56 188 LYS A O 1
ATOM 1564 N N . VAL A 1 189 ? -17.079 -8.810 21.079 1.00 86.00 189 VAL A N 1
ATOM 1565 C CA . VAL A 1 189 ? -16.263 -7.804 21.770 1.00 86.00 189 VAL A CA 1
ATOM 1566 C C . VAL A 1 189 ? -17.144 -6.698 22.337 1.00 86.00 189 VAL A C 1
ATOM 1568 O O . VAL A 1 189 ? -16.942 -6.295 23.476 1.00 86.00 189 VAL A O 1
ATOM 1571 N N . ILE A 1 190 ? -18.182 -6.287 21.599 1.00 78.94 190 ILE A N 1
ATOM 1572 C CA . ILE A 1 190 ? -19.216 -5.369 22.100 1.00 78.94 190 ILE A CA 1
ATOM 1573 C C . ILE A 1 190 ? -19.830 -5.910 23.397 1.00 78.94 190 ILE A C 1
ATOM 1575 O O . ILE A 1 190 ? -19.874 -5.212 24.407 1.00 78.94 190 ILE A O 1
ATOM 1579 N N . ASN A 1 191 ? -20.260 -7.177 23.391 1.00 72.31 191 ASN A N 1
ATOM 1580 C CA . ASN A 1 191 ? -20.854 -7.805 24.574 1.00 72.31 191 ASN A CA 1
ATOM 1581 C C . ASN A 1 191 ? -19.880 -7.840 25.762 1.00 72.31 191 ASN A C 1
ATOM 1583 O O . ASN A 1 191 ? -20.278 -7.548 26.886 1.00 72.31 191 ASN A O 1
ATOM 1587 N N . GLN A 1 192 ? -18.612 -8.186 25.520 1.00 79.12 192 GLN A N 1
ATOM 1588 C CA . GLN A 1 192 ? -17.581 -8.210 26.562 1.00 79.12 192 GLN A CA 1
ATOM 1589 C C . GLN A 1 192 ? -17.341 -6.817 27.155 1.00 79.12 192 GLN A C 1
ATOM 1591 O O . GLN A 1 192 ? -17.313 -6.674 28.373 1.00 79.12 192 GLN A O 1
ATOM 1596 N N . TYR A 1 193 ? -17.241 -5.794 26.303 1.00 81.44 193 TYR A N 1
ATOM 1597 C CA . TYR A 1 193 ? -17.043 -4.408 26.718 1.00 81.44 193 TYR A CA 1
ATOM 1598 C C . TYR A 1 193 ? -18.182 -3.907 27.614 1.00 81.44 193 TYR A C 1
ATOM 1600 O O . TYR A 1 193 ? -17.936 -3.411 28.711 1.00 81.44 193 TYR A O 1
ATOM 1608 N N . PHE A 1 194 ? -19.437 -4.104 27.199 1.00 72.06 194 PHE A N 1
ATOM 1609 C CA . PHE A 1 194 ? -20.584 -3.673 28.000 1.00 72.06 194 PHE A CA 1
ATOM 1610 C C . PHE A 1 194 ? -20.780 -4.493 29.280 1.00 72.06 194 PHE A C 1
ATOM 1612 O O . PHE A 1 194 ? -21.282 -3.952 30.262 1.00 72.06 194 PHE A O 1
ATOM 1619 N N . THR A 1 195 ? -20.363 -5.763 29.299 1.00 71.38 195 THR A N 1
ATOM 1620 C CA . THR A 1 195 ? -20.357 -6.567 30.533 1.00 71.38 195 THR A CA 1
ATOM 1621 C C . THR A 1 195 ? -19.371 -5.978 31.541 1.00 71.38 195 THR A C 1
ATOM 1623 O O . THR A 1 195 ? -19.755 -5.701 32.672 1.00 71.38 195 THR A O 1
ATOM 1626 N N . MET A 1 196 ? -18.139 -5.696 31.105 1.00 71.94 196 MET A N 1
ATOM 1627 C CA . MET A 1 196 ? -17.089 -5.109 31.943 1.00 71.94 196 MET A CA 1
ATOM 1628 C C . MET A 1 196 ? -17.492 -3.739 32.502 1.00 71.94 196 MET A C 1
ATOM 1630 O O . MET A 1 196 ? -17.382 -3.508 33.702 1.00 71.94 196 MET A O 1
ATOM 1634 N N . ILE A 1 197 ? -18.023 -2.849 31.656 1.00 69.25 197 ILE A N 1
ATOM 1635 C CA . ILE A 1 197 ? -18.531 -1.545 32.111 1.00 69.25 197 ILE A CA 1
ATOM 1636 C C . ILE A 1 197 ? -19.689 -1.717 33.092 1.00 69.25 197 ILE A C 1
ATOM 1638 O O . ILE A 1 197 ? -19.769 -1.003 34.088 1.00 69.25 197 ILE A O 1
ATOM 1642 N N . GLY A 1 198 ? -20.597 -2.658 32.826 1.00 59.44 198 GLY A N 1
ATOM 1643 C CA . GLY A 1 198 ? -21.702 -2.955 33.729 1.00 59.44 198 GLY A CA 1
ATOM 1644 C C . GLY A 1 198 ? -21.224 -3.364 35.121 1.00 59.44 198 GLY A C 1
ATOM 1645 O O . GLY A 1 198 ? -21.737 -2.849 36.112 1.00 59.44 198 GLY A O 1
ATOM 1646 N N . GLU A 1 199 ? -20.222 -4.238 35.196 1.00 61.78 199 GLU A N 1
ATOM 1647 C CA . GLU A 1 199 ? -19.594 -4.676 36.448 1.00 61.78 199 GLU A CA 1
ATOM 1648 C C . GLU A 1 199 ? -18.874 -3.530 37.174 1.00 61.78 199 GLU A C 1
ATOM 1650 O O . GLU A 1 199 ? -19.064 -3.352 38.378 1.00 61.78 199 GLU A O 1
ATOM 1655 N N . GLU A 1 200 ? -18.109 -2.704 36.456 1.00 62.44 200 GLU A N 1
ATOM 1656 C CA . GLU A 1 200 ? -17.415 -1.543 37.027 1.00 62.44 200 GLU A CA 1
ATOM 1657 C C . GLU A 1 200 ? -18.399 -0.520 37.613 1.00 62.44 200 GLU A C 1
ATOM 1659 O O . GLU A 1 200 ? -18.232 -0.030 38.734 1.00 62.44 200 GLU A O 1
ATOM 1664 N N . LEU A 1 201 ? -19.477 -0.227 36.883 1.00 57.69 201 LEU A N 1
ATOM 1665 C CA . LEU A 1 201 ? -20.529 0.669 37.354 1.00 57.69 201 LEU A CA 1
ATOM 1666 C C . LEU A 1 201 ? -21.272 0.081 38.560 1.00 57.69 201 LEU A C 1
ATOM 1668 O O . LEU A 1 201 ? -21.598 0.826 39.484 1.00 57.69 201 LEU A O 1
ATOM 1672 N N . LEU A 1 202 ? -21.509 -1.235 38.595 1.00 52.41 202 LEU A N 1
ATOM 1673 C CA . LEU A 1 202 ? -22.123 -1.909 39.744 1.00 52.41 202 LEU A CA 1
ATOM 1674 C C . LEU A 1 202 ? -21.269 -1.758 41.009 1.00 52.41 202 LEU A C 1
ATOM 1676 O O . LEU A 1 202 ? -21.794 -1.306 42.028 1.00 52.41 202 LEU A O 1
ATOM 1680 N N . LEU A 1 203 ? -19.964 -2.028 40.920 1.00 54.44 203 LEU A N 1
ATOM 1681 C CA . LEU A 1 203 ? -19.016 -1.861 42.030 1.00 54.44 203 LEU A CA 1
ATOM 1682 C C . LEU A 1 203 ? -18.987 -0.418 42.551 1.00 54.44 203 LEU A C 1
ATOM 1684 O O . LEU A 1 203 ? -19.012 -0.183 43.760 1.00 54.44 203 LEU A O 1
ATOM 1688 N N . ASN A 1 204 ? -19.015 0.560 41.644 1.00 52.72 204 ASN A N 1
ATOM 1689 C CA . ASN A 1 204 ? -19.062 1.971 42.018 1.00 52.72 204 ASN A CA 1
ATOM 1690 C C . ASN A 1 204 ? -20.393 2.345 42.694 1.00 52.72 204 ASN A C 1
ATOM 1692 O O . ASN A 1 204 ? -20.396 3.144 43.627 1.00 52.72 204 ASN A O 1
ATOM 1696 N N . THR A 1 205 ? -21.521 1.744 42.302 1.00 46.91 205 THR A N 1
ATOM 1697 C CA . THR A 1 205 ? -22.820 1.997 42.957 1.00 46.91 205 THR A CA 1
ATOM 1698 C C . THR A 1 205 ? -22.971 1.330 44.322 1.00 46.91 205 THR A C 1
ATOM 1700 O O . THR A 1 205 ? -23.636 1.894 45.187 1.00 46.91 205 THR A O 1
ATOM 1703 N N . GLU A 1 206 ? -22.334 0.181 44.562 1.00 44.91 206 GLU A N 1
ATOM 1704 C CA . GLU A 1 206 ? -22.333 -0.471 45.883 1.00 44.91 206 GLU A CA 1
ATOM 1705 C C . GLU A 1 206 ? -21.535 0.326 46.926 1.00 44.91 206 GLU A C 1
ATOM 1707 O O . GLU A 1 206 ? -21.814 0.228 48.119 1.00 44.91 206 GLU A O 1
ATOM 1712 N N . SER A 1 207 ? -20.615 1.191 46.484 1.00 42.47 207 SER A N 1
ATOM 1713 C CA . SER A 1 207 ? -19.936 2.164 47.351 1.00 42.47 207 SER A CA 1
ATOM 1714 C C . SER A 1 207 ? -20.791 3.398 47.702 1.00 42.47 207 SER A C 1
ATOM 1716 O O . SER A 1 207 ? -20.428 4.164 48.593 1.00 42.47 207 SER A O 1
ATOM 1718 N N . ILE A 1 208 ? -21.948 3.577 47.049 1.00 42.97 208 ILE A N 1
ATOM 1719 C CA . ILE A 1 208 ? -22.907 4.668 47.285 1.00 42.97 208 ILE A CA 1
ATOM 1720 C C . ILE A 1 208 ? -24.115 4.106 48.049 1.00 42.97 208 ILE A C 1
ATOM 1722 O O . ILE A 1 208 ? -25.261 4.144 47.603 1.00 42.97 208 ILE A O 1
ATOM 1726 N N . THR A 1 209 ? -23.878 3.567 49.243 1.00 39.31 209 THR A N 1
ATOM 1727 C CA . THR A 1 209 ? -24.942 3.424 50.241 1.00 39.31 209 THR A CA 1
ATOM 1728 C C . THR A 1 209 ? -25.026 4.720 51.032 1.00 39.31 209 THR A C 1
ATOM 1730 O O . THR A 1 209 ? -24.293 4.884 51.998 1.00 39.31 209 THR A O 1
ATOM 1733 N N . GLU A 1 210 ? -25.878 5.634 50.562 1.00 43.91 210 GLU A N 1
ATOM 1734 C CA . GLU A 1 210 ? -26.621 6.665 51.314 1.00 43.91 210 GLU A CA 1
ATOM 1735 C C . GLU A 1 210 ? -26.805 7.925 50.459 1.00 43.91 210 GLU A C 1
ATOM 1737 O O . GLU A 1 210 ? -25.958 8.808 50.395 1.00 43.91 210 GLU A O 1
ATOM 1742 N N . THR A 1 211 ? -27.957 8.049 49.802 1.00 35.00 211 THR A N 1
ATOM 1743 C CA . THR A 1 211 ? -29.001 9.003 50.215 1.00 35.00 211 THR A CA 1
ATOM 1744 C C . THR A 1 211 ? -30.168 8.953 49.232 1.00 35.00 211 THR A C 1
ATOM 1746 O O . THR A 1 211 ? -30.020 9.023 48.015 1.00 35.00 211 THR A O 1
ATOM 1749 N N . ASN A 1 212 ? -31.363 8.808 49.799 1.00 41.97 212 ASN A N 1
ATOM 1750 C CA . ASN A 1 212 ? -32.632 8.935 49.099 1.00 41.97 212 ASN A CA 1
ATOM 1751 C C . ASN A 1 212 ? -32.750 10.329 48.472 1.00 41.97 212 ASN A C 1
ATOM 1753 O O . ASN A 1 212 ? -32.658 11.315 49.200 1.00 41.97 212 ASN A O 1
ATOM 1757 N N . ASN A 1 213 ? -33.002 10.395 47.162 1.00 41.62 213 ASN A N 1
ATOM 1758 C CA . ASN A 1 213 ? -34.016 11.244 46.513 1.00 41.62 213 ASN A CA 1
ATOM 1759 C C . ASN A 1 213 ? -33.666 11.490 45.040 1.00 41.62 213 ASN A C 1
ATOM 1761 O O . ASN A 1 213 ? -32.746 12.250 44.756 1.00 41.62 213 ASN A O 1
ATOM 1765 N N . LYS A 1 214 ? -34.470 10.925 44.126 1.00 32.47 214 LYS A N 1
ATOM 1766 C CA . LYS A 1 214 ? -35.022 11.599 42.929 1.00 32.47 214 LYS A CA 1
ATOM 1767 C C . LYS A 1 214 ? -35.805 10.604 42.067 1.00 32.47 214 LYS A C 1
ATOM 1769 O O . LYS A 1 214 ? -35.319 10.012 41.111 1.00 32.47 214 LYS A O 1
ATOM 1774 N N . PHE A 1 215 ? -37.069 10.419 42.428 1.00 39.44 215 PHE A N 1
ATOM 1775 C CA . PHE A 1 215 ? -38.110 10.132 41.449 1.00 39.44 215 PHE A CA 1
ATOM 1776 C C . PHE A 1 215 ? -38.667 11.490 41.029 1.00 39.44 215 PHE A C 1
ATOM 1778 O O . PHE A 1 215 ? -39.166 12.192 41.895 1.00 39.44 215 PHE A O 1
ATOM 1785 N N . GLU A 1 216 ? -38.497 11.844 39.752 1.00 32.03 216 GLU A N 1
ATOM 1786 C CA . GLU A 1 216 ? -39.295 12.796 38.941 1.00 32.03 216 GLU A CA 1
ATOM 1787 C C . GLU A 1 216 ? -38.417 13.539 37.921 1.00 32.03 216 GLU A C 1
ATOM 1789 O O . GLU A 1 216 ? -38.310 14.755 37.921 1.00 32.03 216 GLU A O 1
ATOM 1794 N N . PHE A 1 217 ? -37.776 12.787 37.022 1.00 30.34 217 PHE A N 1
ATOM 1795 C CA . PHE A 1 217 ? -37.425 13.244 35.667 1.00 30.34 217 PHE A CA 1
ATOM 1796 C C . PHE A 1 217 ? -37.321 12.016 34.737 1.00 30.34 217 PHE A C 1
ATOM 1798 O O . PHE A 1 217 ? -36.369 11.812 33.994 1.00 30.34 217 PHE A O 1
ATOM 1805 N N . LYS A 1 218 ? -38.310 11.117 34.832 1.00 40.53 218 LYS A N 1
ATOM 1806 C CA . LYS A 1 218 ? -38.394 9.859 34.073 1.00 40.53 218 LYS A CA 1
ATOM 1807 C C . LYS A 1 218 ? -39.585 9.932 33.123 1.00 40.53 218 LYS A C 1
ATOM 1809 O O . LYS A 1 218 ? -40.693 10.088 33.618 1.00 40.53 218 LYS A O 1
ATOM 1814 N N . ALA A 1 219 ? -39.362 9.795 31.811 1.00 34.12 219 ALA A N 1
ATOM 1815 C CA . ALA A 1 219 ? -40.193 8.950 30.930 1.00 34.12 219 ALA A CA 1
ATOM 1816 C C . ALA A 1 219 ? -39.898 9.128 29.431 1.00 34.12 219 ALA A C 1
ATOM 1818 O O . ALA A 1 219 ? -39.919 8.136 28.724 1.00 34.12 219 ALA A O 1
ATOM 1819 N N . LYS A 1 220 ? -39.595 10.330 28.920 1.00 33.62 220 LYS A N 1
ATOM 1820 C CA . LYS A 1 220 ? -39.647 10.538 27.456 1.00 33.62 220 LYS A CA 1
ATOM 1821 C C . LYS A 1 220 ? -38.375 10.148 26.688 1.00 33.62 220 LYS A C 1
ATOM 1823 O O . LYS A 1 220 ? -38.465 9.544 25.638 1.00 33.62 220 LYS A O 1
ATOM 1828 N N . TYR A 1 221 ? -37.192 10.420 27.239 1.00 37.81 221 TYR A N 1
ATOM 1829 C CA . TYR A 1 221 ? -35.912 10.200 26.534 1.00 37.81 221 TYR A CA 1
ATOM 1830 C C . TYR A 1 221 ? -35.291 8.809 26.761 1.00 37.81 221 TYR A C 1
ATOM 1832 O O . TYR A 1 221 ? -34.318 8.435 26.113 1.00 37.81 221 TYR A O 1
ATOM 1840 N N . LYS A 1 222 ? -35.864 8.036 27.690 1.00 36.88 222 LYS A N 1
ATOM 1841 C CA . LYS A 1 222 ? -35.464 6.661 28.025 1.00 36.88 222 LYS A CA 1
ATOM 1842 C C . LYS A 1 222 ? -36.018 5.642 27.015 1.00 36.88 222 LYS A C 1
ATOM 1844 O O . LYS A 1 222 ? -35.409 4.597 26.790 1.00 36.88 222 LYS A O 1
ATOM 1849 N N . GLU A 1 223 ? -37.153 5.961 26.393 1.00 39.47 223 GLU A N 1
ATOM 1850 C CA . GLU A 1 223 ? -37.762 5.156 25.329 1.00 39.47 223 GLU A CA 1
ATOM 1851 C C . GLU A 1 223 ? -37.000 5.308 24.006 1.00 39.47 223 GLU A C 1
ATOM 1853 O O . GLU A 1 223 ? -36.750 4.299 23.360 1.00 39.47 223 GLU A O 1
ATOM 1858 N N . ASP A 1 224 ? -36.513 6.506 23.666 1.00 39.31 224 ASP A N 1
ATOM 1859 C CA . ASP A 1 224 ? -35.822 6.753 22.389 1.00 39.31 224 ASP A CA 1
ATOM 1860 C C . ASP A 1 224 ? -34.442 6.075 22.303 1.00 39.31 224 ASP A C 1
ATOM 1862 O O . ASP A 1 224 ? -34.109 5.465 21.293 1.00 39.31 224 ASP A O 1
ATOM 1866 N N . LEU A 1 225 ? -33.640 6.107 23.375 1.00 40.44 225 LEU A N 1
ATOM 1867 C CA . LEU A 1 225 ? -32.291 5.524 23.355 1.00 40.44 225 LEU A CA 1
ATOM 1868 C C . LEU A 1 225 ? -32.304 3.997 23.496 1.00 40.44 225 LEU A C 1
ATOM 1870 O O . LEU A 1 225 ? -31.511 3.297 22.869 1.00 40.44 225 LEU A O 1
ATOM 1874 N N . SER A 1 226 ? -33.222 3.466 24.314 1.00 46.69 226 SER A N 1
ATOM 1875 C CA . SER A 1 226 ? -33.468 2.025 24.340 1.00 46.69 226 SER A CA 1
ATOM 1876 C C . SER A 1 226 ? -34.056 1.559 23.010 1.00 46.69 226 SER A C 1
ATOM 1878 O O . SER A 1 226 ? -33.727 0.457 22.585 1.00 46.69 226 SER A O 1
ATOM 1880 N N . ALA A 1 227 ? -34.839 2.390 22.314 1.00 45.97 227 ALA A N 1
ATOM 1881 C CA . ALA A 1 227 ? -35.293 2.121 20.956 1.00 45.97 227 ALA A CA 1
ATOM 1882 C C . ALA A 1 227 ? -34.148 2.157 19.936 1.00 45.97 227 ALA A C 1
ATOM 1884 O O . ALA A 1 227 ? -34.072 1.214 19.168 1.00 45.97 227 ALA A O 1
ATOM 1885 N N . GLU A 1 228 ? -33.218 3.119 19.960 1.00 43.97 228 GLU A N 1
ATOM 1886 C CA . GLU A 1 228 ? -32.066 3.158 19.034 1.00 43.97 228 GLU A CA 1
ATOM 1887 C C . GLU A 1 228 ? -31.086 1.997 19.257 1.00 43.97 228 GLU A C 1
ATOM 1889 O O . GLU A 1 228 ? -30.649 1.359 18.298 1.00 43.97 228 GLU A O 1
ATOM 1894 N N . LEU A 1 229 ? -30.764 1.667 20.514 1.00 47.16 229 LEU A N 1
ATOM 1895 C CA . LEU A 1 229 ? -29.942 0.495 20.843 1.00 47.16 229 LEU A CA 1
ATOM 1896 C C . LEU A 1 229 ? -30.664 -0.808 20.488 1.00 47.16 229 LEU A C 1
ATOM 1898 O O . LEU A 1 229 ? -30.043 -1.713 19.935 1.00 47.16 229 LEU A O 1
ATOM 1902 N N . ASN A 1 230 ? -31.971 -0.909 20.756 1.00 50.09 230 ASN A N 1
ATOM 1903 C CA . ASN A 1 230 ? -32.757 -2.076 20.356 1.00 50.09 230 ASN A CA 1
ATOM 1904 C C . ASN A 1 230 ? -32.899 -2.170 18.836 1.00 50.09 230 ASN A C 1
ATOM 1906 O O . ASN A 1 230 ? -32.812 -3.273 18.316 1.00 50.09 230 ASN A O 1
ATOM 1910 N N . GLU A 1 231 ? -33.089 -1.062 18.124 1.00 46.66 231 GLU A N 1
ATOM 1911 C CA . GLU A 1 231 ? -33.195 -0.991 16.666 1.00 46.66 231 GLU A CA 1
ATOM 1912 C C . GLU A 1 231 ? -31.859 -1.358 16.022 1.00 46.66 231 GLU A C 1
ATOM 1914 O O . GLU A 1 231 ? -31.821 -2.200 15.129 1.00 46.66 231 GLU A O 1
ATOM 1919 N N . TYR A 1 232 ? -30.742 -0.839 16.537 1.00 45.56 232 TYR A N 1
ATOM 1920 C CA . TYR A 1 232 ? -29.401 -1.250 16.130 1.00 45.56 232 TYR A CA 1
ATOM 1921 C C . TYR A 1 232 ? -29.175 -2.748 16.385 1.00 45.56 232 TYR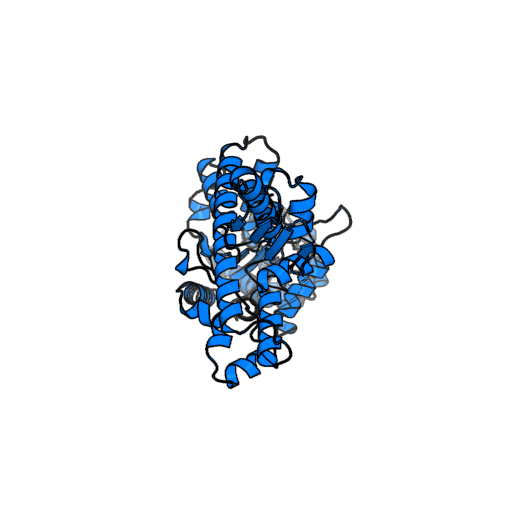 A C 1
ATOM 1923 O O . TYR A 1 232 ? -28.702 -3.462 15.501 1.00 45.56 232 TYR A O 1
ATOM 1931 N N . CYS A 1 233 ? -29.551 -3.268 17.554 1.00 46.06 233 CYS A N 1
ATOM 1932 C CA . CYS A 1 233 ? -29.420 -4.690 17.872 1.00 46.06 233 CYS A CA 1
ATOM 1933 C C . CYS A 1 233 ? -30.342 -5.589 17.030 1.00 46.06 233 CYS A C 1
ATOM 1935 O O . CYS A 1 233 ? -29.899 -6.649 16.589 1.00 46.06 233 CYS A O 1
ATOM 1937 N N . LEU A 1 234 ? -31.578 -5.163 16.755 1.00 48.31 234 LEU A N 1
ATOM 1938 C CA . LEU A 1 234 ? -32.545 -5.844 15.884 1.00 48.31 234 LEU A CA 1
ATOM 1939 C C . LEU A 1 234 ? -32.054 -5.871 14.433 1.00 48.31 234 LEU A C 1
ATOM 1941 O O . LEU A 1 234 ? -32.050 -6.931 13.810 1.00 48.31 234 LEU A O 1
ATOM 1945 N N . ASN A 1 235 ? -31.558 -4.740 13.926 1.00 44.22 235 ASN A N 1
ATOM 1946 C CA . ASN A 1 235 ? -31.035 -4.604 12.566 1.00 44.22 235 ASN A CA 1
ATOM 1947 C C . ASN A 1 235 ? -29.718 -5.370 12.348 1.00 44.22 235 ASN A C 1
ATOM 1949 O O . ASN A 1 235 ? -29.364 -5.661 11.207 1.00 44.22 235 ASN A O 1
ATOM 1953 N N . ASN A 1 236 ? -29.006 -5.725 13.426 1.00 40.16 236 ASN A N 1
ATOM 1954 C CA . ASN A 1 236 ? -27.735 -6.457 13.381 1.00 40.16 236 ASN A CA 1
ATOM 1955 C C . ASN A 1 236 ? -27.799 -7.868 14.008 1.00 40.16 236 ASN A C 1
ATOM 1957 O O . ASN A 1 236 ? -26.760 -8.502 14.188 1.00 40.16 236 ASN A O 1
ATOM 1961 N N . GLY A 1 237 ? -28.994 -8.387 14.324 1.00 38.12 237 GLY A N 1
ATOM 1962 C CA . GLY A 1 237 ? -29.193 -9.772 14.779 1.00 38.12 237 GLY A CA 1
ATOM 1963 C C . GLY A 1 237 ? -28.585 -10.112 16.149 1.00 38.12 237 GLY A C 1
ATOM 1964 O O . GLY A 1 237 ? -28.220 -11.262 16.392 1.00 38.12 237 GLY A O 1
ATOM 1965 N N . ILE A 1 238 ? -28.447 -9.126 17.037 1.00 45.53 238 ILE A N 1
ATOM 1966 C CA . ILE A 1 238 ? -27.899 -9.296 18.389 1.00 45.53 238 ILE A CA 1
ATOM 1967 C C . ILE A 1 238 ? -29.014 -9.816 19.316 1.00 45.53 238 ILE A C 1
ATOM 1969 O O . ILE A 1 238 ? -30.056 -9.180 19.461 1.00 45.53 238 ILE A O 1
ATOM 1973 N N . GLU A 1 239 ? -28.813 -10.978 19.948 1.00 44.97 239 GLU A N 1
ATOM 1974 C CA . GLU A 1 239 ? -29.810 -11.615 20.825 1.00 44.97 239 GLU A CA 1
ATOM 1975 C C . GLU A 1 239 ? -30.240 -10.711 22.001 1.00 44.97 239 GLU A C 1
ATOM 1977 O O . GLU A 1 239 ? -29.434 -10.333 22.856 1.00 44.97 239 GLU A O 1
ATOM 1982 N N . GLN A 1 240 ? -31.552 -10.447 22.094 1.00 42.22 240 GLN A N 1
ATOM 1983 C CA . GLN A 1 240 ? -32.205 -9.589 23.099 1.00 42.22 240 GLN A CA 1
ATOM 1984 C C . GLN A 1 240 ? -31.939 -9.982 24.565 1.00 42.22 240 GLN A C 1
ATOM 1986 O O . GLN A 1 240 ? -32.127 -9.168 25.470 1.00 42.22 240 GLN A O 1
ATOM 1991 N N . ALA A 1 241 ? -31.494 -11.213 24.831 1.00 40.22 241 ALA A N 1
ATOM 1992 C CA . ALA A 1 241 ? -31.251 -11.698 26.187 1.00 40.22 241 ALA A CA 1
ATOM 1993 C C . ALA A 1 241 ? -30.073 -10.986 26.883 1.00 40.22 241 ALA A C 1
ATOM 1995 O O . ALA A 1 241 ? -30.121 -10.811 28.098 1.00 40.22 241 ALA A O 1
ATOM 1996 N N . ARG A 1 242 ? -29.064 -10.514 26.129 1.00 41.28 242 ARG A N 1
ATOM 1997 C CA . ARG A 1 242 ? -27.882 -9.803 26.671 1.00 41.28 242 ARG A CA 1
ATOM 1998 C C . ARG A 1 242 ? -28.103 -8.300 26.895 1.00 41.28 242 ARG A C 1
ATOM 2000 O O . ARG A 1 242 ? -27.388 -7.681 27.673 1.00 41.28 242 ARG A O 1
ATOM 2007 N N . LEU A 1 243 ? -29.137 -7.722 26.280 1.00 41.62 243 LEU A N 1
ATOM 2008 C CA . LEU A 1 243 ? -29.534 -6.313 26.436 1.00 41.62 243 LEU A CA 1
ATOM 2009 C C . LEU A 1 243 ? -30.218 -6.012 27.777 1.00 41.62 243 LEU A C 1
ATOM 2011 O O . LEU A 1 243 ? -30.254 -4.860 28.207 1.00 41.62 243 LEU A O 1
ATOM 2015 N N . LYS A 1 244 ? -30.761 -7.028 28.461 1.00 43.50 244 LYS A N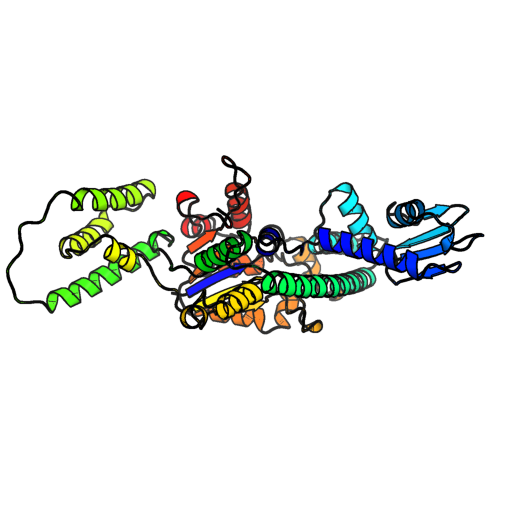 1
ATOM 2016 C CA . LYS A 1 244 ? -31.413 -6.841 29.767 1.00 43.50 244 LYS A CA 1
ATOM 2017 C C . LYS A 1 244 ? -30.450 -6.355 30.846 1.00 43.50 244 LYS A C 1
ATOM 2019 O O . LYS A 1 244 ? -30.893 -5.648 31.744 1.00 43.50 244 LYS A O 1
ATOM 2024 N N . ASP A 1 245 ? -29.168 -6.696 30.759 1.00 41.75 245 ASP A N 1
ATOM 2025 C CA . ASP A 1 245 ? -28.182 -6.293 31.763 1.00 41.75 245 ASP A CA 1
ATOM 2026 C C . ASP A 1 245 ? -27.600 -4.903 31.465 1.00 41.75 245 ASP A C 1
ATOM 2028 O O . ASP A 1 245 ? -27.471 -4.094 32.379 1.00 41.75 245 ASP A O 1
ATOM 2032 N N . VAL A 1 246 ? -27.426 -4.548 30.185 1.00 40.38 246 VAL A N 1
ATOM 2033 C CA . VAL A 1 246 ? -27.068 -3.181 29.757 1.00 40.38 246 VAL A CA 1
ATOM 2034 C C . VAL A 1 246 ? -28.180 -2.183 30.095 1.00 40.38 246 VAL A C 1
ATOM 2036 O O . VAL A 1 246 ? -27.914 -1.136 30.680 1.00 40.38 246 VAL A O 1
ATOM 2039 N N . ASN A 1 247 ? -29.445 -2.528 29.827 1.00 45.69 247 ASN A N 1
ATOM 2040 C CA . ASN A 1 247 ? -30.584 -1.680 30.189 1.00 45.69 247 ASN A CA 1
ATOM 2041 C C . ASN A 1 247 ? -30.769 -1.555 31.712 1.00 45.69 247 ASN A C 1
ATOM 2043 O O . ASN A 1 247 ? -31.167 -0.495 32.174 1.00 45.69 247 ASN A O 1
ATOM 2047 N N . LYS A 1 248 ? -30.428 -2.571 32.522 1.00 45.34 248 LYS A N 1
ATOM 2048 C CA . LYS A 1 248 ? -30.418 -2.454 33.999 1.00 45.34 248 LYS A CA 1
ATOM 2049 C C . LYS A 1 248 ? -29.337 -1.502 34.519 1.00 45.34 248 LYS A C 1
ATOM 2051 O O . LYS A 1 248 ? -29.555 -0.850 35.538 1.00 45.34 248 LYS A O 1
ATOM 2056 N N . VAL A 1 249 ? -28.184 -1.453 33.853 1.00 40.47 249 VAL A N 1
ATOM 2057 C CA . VAL A 1 249 ? -27.066 -0.558 34.189 1.00 40.47 249 VAL A CA 1
ATOM 2058 C C . VAL A 1 249 ? -27.393 0.882 33.776 1.00 40.47 249 VAL A C 1
ATOM 2060 O O . VAL A 1 249 ? -27.231 1.801 34.578 1.00 40.47 249 VAL A O 1
ATOM 2063 N N . LEU A 1 250 ? -27.957 1.073 32.578 1.00 44.69 250 LEU A N 1
ATOM 2064 C CA . LEU A 1 250 ? -28.443 2.373 32.096 1.00 44.69 250 LEU A CA 1
ATOM 2065 C C . LEU A 1 250 ? -29.641 2.890 32.917 1.00 44.69 250 LEU A C 1
ATOM 2067 O O . LEU A 1 250 ? -29.738 4.086 33.173 1.00 44.69 250 LEU A O 1
ATOM 2071 N N . ASP A 1 251 ? -30.507 2.003 33.418 1.00 44.25 251 ASP A N 1
ATOM 2072 C CA . ASP A 1 251 ? -31.646 2.343 34.285 1.00 44.25 251 ASP A CA 1
ATOM 2073 C C . ASP A 1 251 ? -31.253 2.991 35.623 1.00 44.25 251 ASP A C 1
ATOM 2075 O O . ASP A 1 251 ? -32.099 3.642 36.247 1.00 44.25 251 ASP A O 1
ATOM 2079 N N . ARG A 1 252 ? -29.999 2.813 36.067 1.00 40.84 252 ARG A N 1
ATOM 2080 C CA . ARG A 1 252 ? -29.465 3.374 37.319 1.00 40.84 252 ARG A CA 1
ATOM 2081 C C . ARG A 1 252 ? -28.684 4.680 37.137 1.00 40.84 252 ARG A C 1
ATOM 2083 O O . ARG A 1 252 ? -28.422 5.341 38.136 1.00 40.84 252 ARG A O 1
ATOM 2090 N N . TYR A 1 253 ? -28.330 5.067 35.911 1.00 41.50 253 TYR A N 1
ATOM 2091 C CA . TYR A 1 253 ? -27.473 6.225 35.638 1.00 41.50 253 TYR A CA 1
ATOM 2092 C C . TYR A 1 253 ? -28.242 7.346 34.913 1.00 41.50 253 TYR A C 1
ATOM 2094 O O . TYR A 1 253 ? -28.567 7.247 33.734 1.00 41.50 253 TYR A O 1
ATOM 2102 N N . GLU A 1 254 ? -28.517 8.449 35.617 1.00 44.00 254 GLU A N 1
ATOM 2103 C CA . GLU A 1 254 ? -29.065 9.694 35.051 1.00 44.00 254 GLU A CA 1
ATOM 2104 C C . GLU A 1 254 ? -27.961 10.495 34.334 1.00 44.00 254 GLU A C 1
ATOM 2106 O O . GLU A 1 254 ? -27.281 11.287 34.987 1.00 44.00 254 GLU A O 1
ATOM 2111 N N . LYS A 1 255 ? -27.734 10.318 33.021 1.00 45.91 255 LYS A N 1
ATOM 2112 C CA . LYS A 1 255 ? -26.683 11.078 32.303 1.00 45.91 255 LYS A CA 1
ATOM 2113 C C . LYS A 1 255 ? -27.034 11.475 30.851 1.00 45.91 255 LYS A C 1
ATOM 2115 O O . LYS A 1 255 ? -27.803 10.795 30.181 1.00 45.91 255 LYS A O 1
ATOM 2120 N N . SER A 1 256 ? -26.513 12.627 30.399 1.00 44.81 256 SER A N 1
ATOM 2121 C CA . SER A 1 256 ? -26.836 13.339 29.139 1.00 44.81 256 SER A CA 1
ATOM 2122 C C . SER A 1 256 ? -26.183 12.731 27.880 1.00 44.81 256 SER A C 1
ATOM 2124 O O . SER A 1 256 ? -25.224 11.972 27.983 1.00 44.81 256 SER A O 1
ATOM 2126 N N . THR A 1 257 ? -26.625 13.116 26.670 1.00 43.47 257 THR A N 1
ATOM 2127 C CA . THR A 1 257 ? -26.095 12.647 25.359 1.00 43.47 257 THR A CA 1
ATOM 2128 C C . THR A 1 257 ? -24.566 12.735 25.226 1.00 43.47 257 THR A C 1
ATOM 2130 O O . THR A 1 257 ? -23.939 11.872 24.617 1.00 43.47 257 THR A O 1
ATOM 2133 N N . SER A 1 258 ? -23.937 13.739 25.841 1.00 48.16 258 SER A N 1
ATOM 2134 C CA . SER A 1 258 ? -22.476 13.899 25.868 1.00 48.16 258 SER A CA 1
ATOM 2135 C C . SER A 1 258 ? -21.748 12.800 26.653 1.00 48.16 258 SER A C 1
ATOM 2137 O O . SER A 1 258 ? -20.645 12.421 26.281 1.00 48.16 258 SER A O 1
ATOM 2139 N N . GLN A 1 259 ? -22.369 12.262 27.703 1.00 54.28 259 GLN A N 1
ATOM 2140 C CA . GLN A 1 259 ? -21.797 11.221 28.565 1.00 54.28 259 GLN A CA 1
ATOM 2141 C C . GLN A 1 259 ? -21.998 9.817 27.971 1.00 54.28 259 GLN A C 1
ATOM 2143 O O . GLN A 1 259 ? -21.221 8.909 28.242 1.00 54.28 259 GLN A O 1
ATOM 2148 N N . LEU A 1 260 ? -22.999 9.642 27.102 1.00 54.31 260 LEU A N 1
ATOM 2149 C CA . LEU A 1 260 ? -23.177 8.417 26.316 1.00 54.31 260 LEU A CA 1
ATOM 2150 C C . LEU A 1 260 ? -22.097 8.262 25.245 1.00 54.31 260 LEU A C 1
ATOM 2152 O O . LEU A 1 260 ? -21.562 7.169 25.082 1.00 54.31 260 LEU A O 1
ATOM 2156 N N . ASN A 1 261 ? -21.734 9.354 24.564 1.00 61.69 261 ASN A N 1
ATOM 2157 C CA . ASN A 1 261 ? -20.629 9.345 23.605 1.00 61.69 261 ASN A CA 1
ATOM 2158 C C . ASN A 1 261 ? -19.308 8.933 24.263 1.00 61.69 261 ASN A C 1
ATOM 2160 O O . ASN A 1 261 ? -18.527 8.217 23.646 1.00 61.69 261 ASN A O 1
ATOM 2164 N N . GLU A 1 262 ? -19.085 9.333 25.513 1.00 67.81 262 GLU A N 1
ATOM 2165 C CA . GLU A 1 262 ? -17.911 8.947 26.299 1.00 67.81 262 GLU A CA 1
ATOM 2166 C C . GLU A 1 262 ? -17.905 7.441 26.623 1.00 67.81 262 GLU A C 1
ATOM 2168 O O . GLU A 1 262 ? -16.876 6.789 26.495 1.00 67.81 262 GLU A O 1
ATOM 2173 N N . LEU A 1 263 ? -19.066 6.848 26.933 1.00 69.12 263 LEU A N 1
ATOM 2174 C CA . LEU A 1 263 ? -19.187 5.411 27.225 1.00 69.12 263 LEU A CA 1
ATOM 2175 C C . LEU A 1 263 ? -18.942 4.509 26.008 1.00 69.12 263 LEU A C 1
ATOM 2177 O O . LEU A 1 263 ? -18.486 3.375 26.163 1.00 69.12 263 LEU A O 1
ATOM 2181 N N . VAL A 1 264 ? -19.263 4.983 24.803 1.00 76.75 264 VAL A N 1
ATOM 2182 C CA . VAL A 1 264 ? -19.136 4.200 23.559 1.00 76.75 264 VAL A CA 1
ATOM 2183 C C . VAL A 1 264 ? -17.908 4.573 22.730 1.00 76.75 264 VAL A C 1
ATOM 2185 O O . VAL A 1 264 ? -17.765 4.073 21.613 1.00 76.75 264 VAL A O 1
ATOM 2188 N N . SER A 1 265 ? -17.026 5.424 23.258 1.00 84.94 265 SER A N 1
ATOM 2189 C CA . SER A 1 265 ? -15.794 5.853 22.592 1.00 84.94 265 SER A CA 1
ATOM 2190 C C . SER A 1 265 ? -14.578 5.365 23.366 1.00 84.94 265 SER A C 1
ATOM 2192 O O . SER A 1 265 ? -14.373 5.717 24.521 1.00 84.94 265 SER A O 1
ATOM 2194 N N . ILE A 1 266 ? -13.743 4.566 22.709 1.00 90.00 266 ILE A N 1
ATOM 2195 C CA . ILE A 1 266 ? -12.491 4.064 23.270 1.00 90.00 266 ILE A CA 1
ATOM 2196 C C . ILE A 1 266 ? -11.347 4.813 22.601 1.00 90.00 266 ILE A C 1
ATOM 2198 O O . ILE A 1 266 ? -11.134 4.663 21.394 1.00 90.00 266 ILE A O 1
ATOM 2202 N N . SER A 1 267 ? -10.582 5.584 23.371 1.00 90.81 267 SER A N 1
ATOM 2203 C CA . SER A 1 267 ? -9.368 6.185 22.826 1.00 90.81 267 SER A CA 1
ATOM 2204 C C . SER A 1 267 ? -8.309 5.103 22.585 1.00 90.81 267 SER A C 1
ATOM 2206 O O . SER A 1 267 ? -8.034 4.310 23.492 1.00 90.81 267 SER A O 1
ATOM 2208 N N . PRO A 1 268 ? -7.745 4.997 21.369 1.00 93.25 268 PRO A N 1
ATOM 2209 C CA . PRO A 1 268 ? -6.736 3.990 21.081 1.00 93.25 268 PRO A CA 1
ATOM 2210 C C . PRO A 1 268 ? -5.446 4.294 21.846 1.00 93.25 268 PRO A C 1
ATOM 2212 O O . PRO A 1 268 ? -4.898 5.389 21.744 1.00 93.25 268 PRO A O 1
ATOM 2215 N N . GLU A 1 269 ? -4.928 3.302 22.567 1.00 93.44 269 GLU A N 1
ATOM 2216 C CA . GLU A 1 269 ? -3.711 3.471 23.368 1.00 93.44 269 GLU A CA 1
ATOM 2217 C C . GLU A 1 269 ? -2.478 3.658 22.476 1.00 93.44 269 GLU A C 1
ATOM 2219 O O . GLU A 1 269 ? -1.692 4.586 22.672 1.00 93.44 269 GLU A O 1
ATOM 2224 N N . ASN A 1 270 ? -2.346 2.807 21.453 1.00 95.94 270 ASN A N 1
ATOM 2225 C CA . ASN A 1 270 ? -1.298 2.890 20.443 1.00 95.94 270 ASN A CA 1
ATOM 2226 C C . ASN A 1 270 ? -1.896 2.851 19.036 1.00 95.94 270 ASN A C 1
ATOM 2228 O O . ASN A 1 270 ? -2.800 2.057 18.751 1.00 95.94 270 ASN A O 1
ATOM 2232 N N . ILE A 1 271 ? -1.342 3.664 18.133 1.00 96.62 271 ILE A N 1
ATOM 2233 C CA . ILE A 1 271 ? -1.719 3.682 16.718 1.00 96.62 271 ILE A CA 1
ATOM 2234 C C . ILE A 1 271 ? -0.510 3.266 15.881 1.00 96.62 271 ILE A C 1
ATOM 2236 O O . ILE A 1 271 ? 0.489 3.982 15.807 1.00 96.62 271 ILE A O 1
ATOM 2240 N N . LEU A 1 272 ? -0.609 2.126 15.204 1.00 97.69 272 LEU A N 1
ATOM 2241 C CA . LEU A 1 272 ? 0.379 1.677 14.229 1.00 97.69 272 LEU A CA 1
ATOM 2242 C C . LEU A 1 272 ? -0.114 1.975 12.813 1.00 97.69 272 LEU A C 1
ATOM 2244 O O . LEU A 1 272 ? -1.053 1.354 12.324 1.00 97.69 272 LEU A O 1
ATOM 2248 N N . VAL A 1 273 ? 0.551 2.885 12.111 1.00 97.19 273 VAL A N 1
ATOM 2249 C CA . VAL A 1 273 ? 0.352 3.059 10.670 1.00 97.19 273 VAL A CA 1
ATOM 2250 C C . VAL A 1 273 ? 1.252 2.068 9.944 1.00 97.19 273 VAL A C 1
ATOM 2252 O O . VAL A 1 273 ? 2.473 2.212 9.972 1.00 97.19 273 VAL A O 1
ATOM 2255 N N . VAL A 1 274 ? 0.665 1.083 9.271 1.00 96.12 274 VAL A N 1
ATOM 2256 C CA . VAL A 1 274 ? 1.381 0.207 8.339 1.00 96.12 274 VAL A CA 1
ATOM 2257 C C . VAL A 1 274 ? 1.286 0.849 6.965 1.00 96.12 274 VAL A C 1
ATOM 2259 O O . VAL A 1 274 ? 0.249 0.805 6.301 1.00 96.12 274 VAL A O 1
ATOM 2262 N N . ASN A 1 275 ? 2.367 1.511 6.575 1.00 93.88 275 ASN A N 1
ATOM 2263 C CA . ASN A 1 275 ? 2.455 2.236 5.324 1.00 93.88 275 ASN A CA 1
ATOM 2264 C C . ASN A 1 275 ? 2.972 1.310 4.219 1.00 93.88 275 ASN A C 1
ATOM 2266 O O . ASN A 1 275 ? 4.136 0.901 4.245 1.00 93.88 275 ASN A O 1
ATOM 2270 N N . PHE A 1 276 ? 2.093 0.991 3.267 1.00 91.50 276 PHE A N 1
ATOM 2271 C CA . PHE A 1 276 ? 2.416 0.245 2.048 1.00 91.50 276 PHE A CA 1
ATOM 2272 C C . PHE A 1 276 ? 2.959 1.157 0.946 1.00 91.50 276 PHE A C 1
ATOM 2274 O O . PHE A 1 276 ? 3.390 0.670 -0.095 1.00 91.50 276 PHE A O 1
ATOM 2281 N N . ASN A 1 277 ? 2.948 2.475 1.143 1.00 89.31 277 ASN A N 1
ATOM 2282 C CA . ASN A 1 277 ? 3.537 3.392 0.180 1.00 89.31 277 ASN A CA 1
ATOM 2283 C C . ASN A 1 277 ? 5.041 3.464 0.416 1.00 89.31 277 ASN A C 1
ATOM 2285 O O . ASN A 1 277 ? 5.535 3.355 1.539 1.00 89.31 277 ASN A O 1
ATOM 2289 N N . TYR A 1 278 ? 5.779 3.715 -0.658 1.00 87.50 278 TYR A N 1
ATOM 2290 C CA . TYR A 1 278 ? 7.202 4.031 -0.565 1.00 87.50 278 TYR A CA 1
ATOM 2291 C C . TYR A 1 278 ? 7.432 5.444 0.009 1.00 87.50 278 TYR A C 1
ATOM 2293 O O . TYR A 1 278 ? 8.487 5.722 0.577 1.00 87.50 278 TYR A O 1
ATOM 2301 N N . THR A 1 279 ? 6.443 6.331 -0.120 1.00 89.44 279 THR A N 1
ATOM 2302 C CA . THR A 1 279 ? 6.422 7.732 0.335 1.00 89.44 279 THR A CA 1
ATOM 2303 C C . THR A 1 279 ? 5.916 7.861 1.771 1.00 89.44 279 THR A C 1
ATOM 2305 O O . THR A 1 279 ? 5.162 7.020 2.259 1.00 89.44 279 THR A O 1
ATOM 2308 N N . ASN A 1 280 ? 6.297 8.939 2.465 1.00 90.69 280 ASN A N 1
ATOM 2309 C CA . ASN A 1 280 ? 5.876 9.206 3.850 1.00 90.69 280 ASN A CA 1
ATOM 2310 C C . ASN A 1 280 ? 4.768 10.269 3.961 1.00 90.69 280 ASN A C 1
ATOM 2312 O O . ASN A 1 280 ? 4.768 11.070 4.897 1.00 90.69 280 ASN A O 1
ATOM 2316 N N . THR A 1 281 ? 3.813 10.282 3.030 1.00 91.50 281 THR A N 1
ATOM 2317 C CA . THR A 1 281 ? 2.799 11.343 2.886 1.00 91.50 281 THR A CA 1
ATOM 2318 C C . THR A 1 281 ? 2.049 11.651 4.186 1.00 91.50 281 THR A C 1
ATOM 2320 O O . THR A 1 281 ? 1.988 12.806 4.597 1.00 91.50 281 THR A O 1
ATOM 2323 N N . LEU A 1 282 ? 1.535 10.633 4.893 1.00 92.81 282 LEU A N 1
ATOM 2324 C CA . LEU A 1 282 ? 0.810 10.845 6.154 1.00 92.81 282 LEU A CA 1
ATOM 2325 C C . LEU A 1 282 ? 1.706 11.434 7.254 1.00 92.81 282 LEU A C 1
ATOM 2327 O O . LEU A 1 282 ? 1.244 12.269 8.024 1.00 92.81 282 LEU A O 1
ATOM 2331 N N . LYS A 1 283 ? 2.989 11.047 7.315 1.00 93.19 283 LYS A N 1
ATOM 2332 C CA . LYS A 1 283 ? 3.938 11.625 8.281 1.00 93.19 283 LYS A CA 1
ATOM 2333 C C . LYS A 1 283 ? 4.131 13.113 8.025 1.00 93.19 283 LYS A C 1
ATOM 2335 O O . LYS A 1 283 ? 4.076 13.887 8.970 1.00 93.19 283 LYS A O 1
ATOM 2340 N N . LEU A 1 284 ? 4.326 13.490 6.760 1.00 93.62 284 LEU A N 1
ATOM 2341 C CA . LEU A 1 284 ? 4.500 14.887 6.362 1.00 93.62 284 LEU A CA 1
ATOM 2342 C C . LEU A 1 284 ? 3.273 15.724 6.731 1.00 93.62 284 LEU A C 1
ATOM 2344 O O . LEU A 1 284 ? 3.428 16.808 7.280 1.00 93.62 284 LEU A O 1
ATOM 2348 N N . ILE A 1 285 ? 2.066 15.198 6.493 1.00 93.88 285 ILE A N 1
ATOM 2349 C CA . ILE A 1 285 ? 0.813 15.880 6.845 1.00 93.88 285 ILE A CA 1
ATOM 2350 C C . ILE A 1 285 ? 0.671 16.023 8.365 1.00 93.88 285 ILE A C 1
ATOM 2352 O O . ILE A 1 285 ? 0.362 17.114 8.835 1.00 93.88 285 ILE A O 1
ATOM 2356 N N . ILE A 1 286 ? 0.907 14.956 9.140 1.00 93.62 286 ILE A N 1
ATOM 2357 C CA . ILE A 1 286 ? 0.825 15.006 10.610 1.00 93.62 286 ILE A CA 1
ATOM 2358 C C . ILE A 1 286 ? 1.826 16.021 11.167 1.00 93.62 286 ILE A C 1
ATOM 2360 O O . ILE A 1 286 ? 1.443 16.866 11.970 1.00 93.62 286 ILE A O 1
ATOM 2364 N N . ASP A 1 287 ? 3.083 15.971 10.721 1.00 92.88 287 ASP A N 1
ATOM 2365 C CA . ASP A 1 287 ? 4.126 16.896 11.176 1.00 92.88 287 ASP A CA 1
ATOM 2366 C C . ASP A 1 287 ? 3.756 18.341 10.869 1.00 92.88 287 ASP A C 1
ATOM 2368 O O . ASP A 1 287 ? 3.831 19.204 11.741 1.00 92.88 287 ASP A O 1
ATOM 2372 N N . TRP 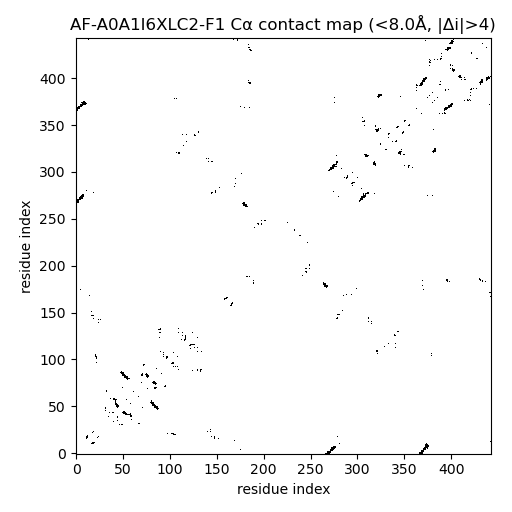A 1 288 ? 3.292 18.593 9.648 1.00 93.94 288 TRP A N 1
ATOM 2373 C CA . TRP A 1 288 ? 2.834 19.909 9.236 1.00 93.94 288 TRP A CA 1
ATOM 2374 C C . TRP A 1 288 ? 1.629 20.389 10.070 1.00 93.94 288 TRP A C 1
ATOM 2376 O O . TRP A 1 288 ? 1.651 21.506 10.585 1.00 93.94 288 TRP A O 1
ATOM 2386 N N . LEU A 1 289 ? 0.622 19.547 10.326 1.00 93.06 289 LEU A N 1
ATOM 2387 C CA . LEU A 1 289 ? -0.525 19.915 11.171 1.00 93.06 289 LEU A CA 1
ATOM 2388 C C . LEU A 1 289 ? -0.139 20.183 12.636 1.00 93.06 289 LEU A C 1
ATOM 2390 O O . LEU A 1 289 ? -0.767 21.029 13.276 1.00 93.06 289 LEU A O 1
ATOM 2394 N N . ILE A 1 290 ? 0.891 19.508 13.159 1.00 92.00 290 ILE A N 1
ATOM 2395 C CA . ILE A 1 290 ? 1.471 19.812 14.476 1.00 92.00 290 ILE A CA 1
ATOM 2396 C C . ILE A 1 290 ? 2.137 21.194 14.449 1.00 92.00 290 ILE A C 1
ATOM 2398 O O . ILE A 1 290 ? 1.888 21.995 15.346 1.00 92.00 290 ILE A O 1
ATOM 2402 N N . THR A 1 291 ? 2.930 21.513 13.414 1.00 91.75 291 THR A N 1
ATOM 2403 C CA . THR A 1 291 ? 3.558 22.849 13.287 1.00 91.75 291 THR A CA 1
ATOM 2404 C C . THR A 1 291 ? 2.543 23.987 13.173 1.00 91.75 291 THR A C 1
ATOM 2406 O O . THR A 1 291 ? 2.847 25.111 13.555 1.00 91.75 291 THR A O 1
ATOM 2409 N N . MET A 1 292 ? 1.333 23.686 12.694 1.00 90.19 292 MET A N 1
ATOM 2410 C CA . MET A 1 292 ? 0.211 24.623 12.576 1.00 90.19 292 MET A CA 1
ATOM 2411 C C . MET A 1 292 ? -0.709 24.635 13.811 1.00 90.19 292 MET A C 1
ATOM 2413 O O . MET A 1 292 ? -1.793 25.222 13.757 1.00 90.19 292 MET A O 1
ATOM 2417 N N . GLU A 1 293 ? -0.327 23.946 14.894 1.00 90.19 293 GLU A N 1
ATOM 2418 C CA . GLU A 1 293 ? -1.091 23.820 16.146 1.00 90.19 293 GLU A CA 1
ATOM 2419 C C . GLU A 1 293 ? -2.526 23.281 15.951 1.00 90.19 293 GLU A C 1
ATOM 2421 O O . GLU A 1 293 ? -3.429 23.536 16.748 1.00 90.19 293 GLU A O 1
ATOM 2426 N N . LYS A 1 294 ? -2.769 22.517 14.876 1.00 89.56 294 LYS A N 1
ATOM 2427 C CA . LYS A 1 294 ? -4.092 21.940 14.566 1.00 89.56 294 LYS A CA 1
ATOM 2428 C C . LYS A 1 294 ? -4.321 20.567 15.176 1.00 89.56 294 LYS A C 1
ATOM 2430 O O . LYS A 1 294 ? -5.464 20.111 15.253 1.00 89.56 294 LYS A O 1
ATOM 2435 N N . ILE A 1 295 ? -3.244 19.902 15.583 1.00 85.69 295 ILE A N 1
ATOM 2436 C CA . ILE A 1 295 ? -3.266 18.609 16.258 1.00 85.69 295 ILE A CA 1
ATOM 2437 C C . ILE A 1 295 ? -2.316 18.687 17.454 1.00 85.69 295 ILE A C 1
ATOM 2439 O O . ILE A 1 295 ? -1.172 19.112 17.317 1.00 85.69 295 ILE A O 1
ATOM 2443 N N . SER A 1 296 ? -2.797 18.266 18.626 1.00 82.88 296 SER A N 1
ATOM 2444 C CA . SER A 1 296 ? -1.978 18.198 19.839 1.00 82.88 296 SER A CA 1
ATOM 2445 C C . SER A 1 296 ? -0.906 17.114 19.723 1.00 82.88 296 SER A C 1
ATOM 2447 O O . SER A 1 296 ? -1.181 15.996 19.275 1.00 82.88 296 SER A O 1
ATOM 2449 N N . THR A 1 297 ? 0.294 17.419 20.214 1.00 80.81 297 THR A N 1
ATOM 2450 C CA . THR A 1 297 ? 1.396 16.461 20.343 1.00 80.81 297 THR A CA 1
ATOM 2451 C C . THR A 1 297 ? 0.999 15.244 21.180 1.00 80.81 297 THR A C 1
ATOM 2453 O O . THR A 1 297 ? 1.394 14.132 20.831 1.00 80.81 297 THR A O 1
ATOM 2456 N N . ASP A 1 298 ? 0.143 15.411 22.194 1.00 80.56 298 ASP A N 1
ATOM 2457 C CA . ASP A 1 298 ? -0.328 14.319 23.056 1.00 80.56 298 ASP A CA 1
ATOM 2458 C C . ASP A 1 298 ? -1.109 13.260 22.273 1.00 80.56 298 ASP A C 1
ATOM 2460 O O . ASP A 1 298 ? -0.854 12.066 22.431 1.00 80.56 298 ASP A O 1
ATOM 2464 N N . ARG A 1 299 ? -1.986 13.678 21.345 1.00 75.12 299 ARG A N 1
ATOM 2465 C CA . ARG A 1 299 ? -2.726 12.749 20.465 1.00 75.12 299 ARG A CA 1
ATOM 2466 C C . ARG A 1 299 ? -1.821 12.008 19.482 1.00 75.12 299 ARG A C 1
ATOM 2468 O O . ARG A 1 299 ? -2.216 10.980 18.943 1.00 75.12 299 ARG A O 1
ATOM 2475 N N . THR A 1 300 ? -0.621 12.526 19.228 1.00 82.12 300 THR A N 1
ATOM 2476 C CA . THR A 1 300 ? 0.316 11.949 18.251 1.00 82.12 300 THR A CA 1
ATOM 2477 C C . THR A 1 300 ? 1.466 11.171 18.882 1.00 82.12 300 THR A C 1
ATOM 2479 O O . THR A 1 300 ? 2.191 10.473 18.176 1.00 82.12 300 THR A O 1
ATOM 2482 N N . LYS A 1 301 ? 1.607 11.236 20.211 1.00 85.31 301 LYS A N 1
ATOM 2483 C CA . LYS A 1 301 ? 2.721 10.652 20.967 1.00 85.31 301 LYS A CA 1
ATOM 2484 C C . LYS A 1 301 ? 2.872 9.145 20.751 1.00 85.31 301 LYS A C 1
ATOM 2486 O O . LYS A 1 301 ? 3.994 8.659 20.632 1.00 85.31 301 LYS A O 1
ATOM 2491 N N . ASN A 1 302 ? 1.753 8.428 20.658 1.00 90.06 302 ASN A N 1
ATOM 2492 C CA . ASN A 1 302 ? 1.730 6.969 20.521 1.00 90.06 302 ASN A CA 1
ATOM 2493 C C . ASN A 1 302 ? 1.479 6.513 19.070 1.00 90.06 302 ASN A C 1
ATOM 2495 O O . ASN A 1 302 ? 1.069 5.373 18.834 1.00 90.06 302 ASN A O 1
ATOM 2499 N N . ILE A 1 303 ? 1.705 7.394 18.086 1.00 94.31 303 ILE A N 1
ATOM 2500 C CA . ILE A 1 303 ? 1.621 7.039 16.667 1.00 94.31 303 ILE A CA 1
ATOM 2501 C C . ILE A 1 303 ? 2.984 6.541 16.192 1.00 94.31 303 ILE A C 1
ATOM 2503 O O . ILE A 1 303 ? 3.964 7.286 16.136 1.00 94.31 303 ILE A O 1
ATOM 2507 N N . ARG A 1 304 ? 3.032 5.284 15.756 1.00 94.75 304 ARG A N 1
ATOM 2508 C CA . ARG A 1 304 ? 4.198 4.691 15.101 1.00 94.75 304 ARG A CA 1
ATOM 2509 C C . ARG A 1 304 ? 3.901 4.475 13.623 1.00 94.75 304 ARG A C 1
ATOM 2511 O O . ARG A 1 304 ? 2.925 3.820 13.281 1.00 94.75 304 ARG A O 1
ATOM 2518 N N . ILE A 1 305 ? 4.769 4.973 12.743 1.00 94.19 305 ILE A N 1
ATOM 2519 C CA . ILE A 1 305 ? 4.679 4.709 11.300 1.00 94.19 305 ILE A CA 1
ATOM 2520 C C . ILE A 1 305 ? 5.707 3.655 10.909 1.00 94.19 305 ILE A C 1
ATOM 2522 O O . ILE A 1 305 ? 6.918 3.846 11.052 1.00 94.19 305 ILE A O 1
ATOM 2526 N N . LEU A 1 306 ? 5.200 2.537 10.410 1.00 94.19 306 LEU A N 1
ATOM 2527 C CA . LEU A 1 306 ? 5.953 1.406 9.916 1.00 94.19 306 LEU A CA 1
ATOM 2528 C C . LEU A 1 306 ? 5.873 1.375 8.388 1.00 94.19 306 LEU A C 1
ATOM 2530 O O . LEU A 1 306 ? 4.863 0.967 7.822 1.00 94.19 306 LEU A O 1
ATOM 2534 N N . ASN A 1 307 ? 6.952 1.784 7.722 1.00 92.62 307 ASN A N 1
ATOM 2535 C CA . ASN A 1 307 ? 7.063 1.668 6.268 1.00 92.62 307 ASN A CA 1
ATOM 2536 C C . ASN A 1 307 ? 7.481 0.246 5.913 1.00 92.62 307 ASN A C 1
ATOM 2538 O O . ASN A 1 307 ? 8.663 -0.096 5.990 1.00 92.62 307 ASN A O 1
ATOM 2542 N N . ILE A 1 308 ? 6.498 -0.587 5.578 1.00 90.25 308 ILE A N 1
ATOM 2543 C CA . ILE A 1 308 ? 6.708 -2.027 5.423 1.00 90.25 308 ILE A CA 1
ATOM 2544 C C . ILE A 1 308 ? 7.544 -2.360 4.183 1.00 90.25 308 ILE A C 1
ATOM 2546 O O . ILE A 1 308 ? 8.200 -3.393 4.149 1.00 90.25 308 ILE A O 1
ATOM 2550 N N . HIS A 1 309 ? 7.586 -1.453 3.203 1.00 88.56 309 HIS A N 1
ATOM 2551 C CA . HIS A 1 309 ? 8.398 -1.580 1.993 1.00 88.56 309 HIS A CA 1
ATOM 2552 C C . HIS A 1 309 ? 9.682 -0.735 2.009 1.00 88.56 309 HIS A C 1
ATOM 2554 O O . HIS A 1 309 ? 10.260 -0.482 0.955 1.00 88.56 309 HIS A O 1
ATOM 2560 N N . GLY A 1 310 ? 10.131 -0.278 3.182 1.00 87.56 310 GLY A N 1
ATOM 2561 C CA . GLY A 1 310 ? 11.346 0.529 3.319 1.00 87.56 310 GLY A CA 1
ATOM 2562 C C . GLY A 1 310 ? 11.126 2.038 3.212 1.00 87.56 310 GLY A C 1
ATOM 2563 O O . GLY A 1 310 ? 10.004 2.534 3.177 1.00 87.56 310 GLY A O 1
ATOM 2564 N N . LYS A 1 311 ? 12.222 2.806 3.222 1.00 85.44 311 LYS A N 1
ATOM 2565 C CA . LYS A 1 311 ? 12.209 4.282 3.199 1.00 85.44 311 LYS A CA 1
ATOM 2566 C C . LYS A 1 311 ? 12.984 4.814 2.000 1.00 85.44 311 LYS A C 1
ATOM 2568 O O . LYS A 1 311 ? 14.126 4.420 1.808 1.00 85.44 311 LYS A O 1
ATOM 2573 N N . LEU A 1 312 ? 12.465 5.830 1.299 1.00 84.75 312 LEU A N 1
ATOM 2574 C CA . LEU A 1 312 ? 13.166 6.468 0.163 1.00 84.75 312 LEU A CA 1
ATOM 2575 C C . LEU A 1 312 ? 14.575 6.984 0.506 1.00 84.75 312 LEU A C 1
ATOM 2577 O O . LEU A 1 312 ? 15.461 7.004 -0.350 1.00 84.75 312 LEU A O 1
ATOM 2581 N N . LYS A 1 313 ? 14.800 7.412 1.756 1.00 76.88 313 LYS A N 1
ATOM 2582 C CA . LYS A 1 313 ? 16.115 7.880 2.229 1.00 76.88 313 LYS A CA 1
ATOM 2583 C C . LYS A 1 313 ? 17.147 6.753 2.367 1.00 76.88 313 LYS A C 1
ATOM 2585 O O . LYS A 1 313 ? 18.334 7.041 2.310 1.00 76.88 313 LYS A O 1
ATOM 2590 N N . SER A 1 314 ? 16.710 5.503 2.516 1.00 78.50 314 SER A N 1
ATOM 2591 C CA . SER A 1 314 ? 17.573 4.324 2.618 1.00 78.50 314 SER A CA 1
ATOM 2592 C C . SER A 1 314 ? 17.274 3.387 1.452 1.00 78.50 314 SER A C 1
ATOM 2594 O O . SER A 1 314 ? 16.397 2.529 1.540 1.00 78.50 314 SER A O 1
ATOM 2596 N N . ARG A 1 315 ? 17.969 3.596 0.329 1.00 66.06 315 ARG A N 1
ATOM 2597 C CA . ARG A 1 315 ? 17.735 2.865 -0.928 1.00 66.06 315 ARG A CA 1
ATOM 2598 C C . ARG A 1 315 ? 17.764 1.349 -0.725 1.00 66.06 315 ARG A C 1
ATOM 2600 O O . ARG A 1 315 ? 16.865 0.672 -1.205 1.00 66.06 315 ARG A O 1
ATOM 2607 N N . ASP A 1 316 ? 18.712 0.863 0.071 1.00 65.88 316 ASP A N 1
ATOM 2608 C CA . ASP A 1 316 ? 18.912 -0.569 0.337 1.00 65.88 316 ASP A CA 1
ATOM 2609 C C . ASP A 1 316 ? 17.814 -1.181 1.224 1.00 65.88 316 ASP A C 1
ATOM 2611 O O . ASP A 1 316 ? 17.764 -2.390 1.410 1.00 65.88 316 ASP A O 1
ATOM 2615 N N . SER A 1 317 ? 16.915 -0.357 1.776 1.00 78.06 317 SER A N 1
ATOM 2616 C CA . SER A 1 317 ? 15.764 -0.829 2.555 1.00 78.06 317 SER A CA 1
ATOM 2617 C C . SER A 1 317 ? 14.506 -1.069 1.721 1.00 78.06 317 SER A C 1
ATOM 2619 O O . SER A 1 317 ? 13.522 -1.559 2.269 1.00 78.06 317 SER A O 1
ATOM 2621 N N . ILE A 1 318 ? 14.495 -0.666 0.444 1.00 86.19 318 ILE A N 1
ATOM 2622 C CA . ILE A 1 318 ? 13.289 -0.701 -0.384 1.00 86.19 318 ILE A CA 1
ATOM 2623 C C . ILE A 1 318 ? 12.958 -2.138 -0.781 1.00 86.19 318 ILE A C 1
ATOM 2625 O O . ILE A 1 318 ? 13.753 -2.816 -1.423 1.00 86.19 318 ILE A O 1
ATOM 2629 N N . ILE A 1 319 ? 11.747 -2.573 -0.435 1.00 86.69 319 ILE A N 1
ATOM 2630 C CA . ILE A 1 319 ? 11.219 -3.894 -0.778 1.00 86.69 319 ILE A CA 1
ATOM 2631 C C . ILE A 1 319 ? 10.237 -3.717 -1.939 1.00 86.69 319 ILE A C 1
ATOM 2633 O O . ILE A 1 319 ? 9.114 -3.234 -1.765 1.00 86.69 319 ILE A O 1
ATOM 2637 N N . PHE A 1 320 ? 10.679 -4.077 -3.139 1.00 88.31 320 PHE A N 1
ATOM 2638 C CA . PHE A 1 320 ? 9.914 -3.972 -4.382 1.00 88.31 320 PHE A CA 1
ATOM 2639 C C . PHE A 1 320 ? 9.828 -5.344 -5.045 1.00 88.31 320 PHE A C 1
ATOM 2641 O O . PHE A 1 320 ? 10.852 -6.013 -5.173 1.00 88.31 320 PHE A O 1
ATOM 2648 N N . GLY A 1 321 ? 8.628 -5.778 -5.437 1.00 86.31 321 GLY A N 1
ATOM 2649 C CA . GLY A 1 321 ? 8.442 -7.103 -6.030 1.00 86.31 321 GLY A CA 1
ATOM 2650 C C . GLY A 1 321 ? 7.112 -7.765 -5.681 1.00 86.31 321 GLY A C 1
ATOM 2651 O O . GLY A 1 321 ? 6.182 -7.121 -5.208 1.00 86.31 321 GLY A O 1
ATOM 2652 N N . PHE A 1 322 ? 6.998 -9.068 -5.917 1.00 85.56 322 PHE A N 1
ATOM 2653 C CA . PHE A 1 322 ? 5.717 -9.769 -5.802 1.00 85.56 322 PHE A CA 1
ATOM 2654 C C . PHE A 1 322 ? 5.440 -10.275 -4.379 1.00 85.56 322 PHE A C 1
ATOM 2656 O O . PHE A 1 322 ? 6.351 -10.753 -3.702 1.00 85.56 322 PHE A O 1
ATOM 2663 N N . GLY A 1 323 ? 4.185 -10.179 -3.926 1.00 79.12 323 GLY A N 1
ATOM 2664 C CA . GLY A 1 323 ? 3.781 -10.461 -2.540 1.00 79.12 323 GLY A CA 1
ATOM 2665 C C . GLY A 1 323 ? 2.561 -11.376 -2.368 1.00 79.12 323 GLY A C 1
ATOM 2666 O O . GLY A 1 323 ? 1.916 -11.310 -1.324 1.00 79.12 323 GLY A O 1
ATOM 2667 N N . ASP A 1 324 ? 2.187 -12.191 -3.365 1.00 79.31 324 ASP A N 1
ATOM 2668 C CA . ASP A 1 324 ? 1.140 -13.218 -3.195 1.00 79.31 324 ASP A CA 1
ATOM 2669 C C . ASP A 1 324 ? 1.729 -14.638 -3.237 1.00 79.31 324 ASP A C 1
ATOM 2671 O O . ASP A 1 324 ? 1.897 -15.246 -4.288 1.00 79.31 324 ASP A O 1
ATOM 2675 N N . GLU A 1 325 ? 2.007 -15.205 -2.067 1.00 75.12 325 GLU A N 1
ATOM 2676 C CA . GLU A 1 325 ? 2.537 -16.573 -1.940 1.00 75.12 325 GLU A CA 1
ATOM 2677 C C . GLU A 1 325 ? 1.470 -17.662 -2.129 1.00 75.12 325 GLU A C 1
ATOM 2679 O O . GLU A 1 325 ? 1.779 -18.852 -2.114 1.00 75.12 325 GLU A O 1
ATOM 2684 N N . THR A 1 326 ? 0.194 -17.291 -2.279 1.00 73.00 326 THR A N 1
ATOM 2685 C CA . THR A 1 326 ? -0.896 -18.271 -2.412 1.00 73.00 326 THR A CA 1
ATOM 2686 C C . THR A 1 326 ? -1.073 -18.793 -3.837 1.00 73.00 326 THR A C 1
ATOM 2688 O O . THR A 1 326 ? -1.912 -19.669 -4.065 1.00 73.00 326 THR A O 1
ATOM 2691 N N . ASP A 1 327 ? -0.300 -18.282 -4.797 1.00 80.81 327 ASP A N 1
ATOM 2692 C CA . ASP A 1 327 ? -0.317 -18.759 -6.175 1.00 80.81 327 ASP A CA 1
ATOM 2693 C C . ASP A 1 327 ? 0.347 -20.144 -6.298 1.00 80.81 327 ASP A C 1
ATOM 2695 O O . ASP A 1 327 ? 1.471 -20.373 -5.859 1.00 80.81 327 ASP A O 1
ATOM 2699 N N . SER A 1 328 ? -0.328 -21.084 -6.961 1.00 82.06 328 SER A N 1
ATOM 2700 C CA . SER A 1 328 ? 0.191 -22.438 -7.218 1.00 82.06 328 SER A CA 1
ATOM 2701 C C . SER A 1 328 ? 1.562 -22.478 -7.916 1.00 82.06 328 SER A C 1
ATOM 2703 O O . SER A 1 328 ? 2.346 -23.416 -7.737 1.00 82.06 328 SER A O 1
ATOM 2705 N N . GLN A 1 329 ? 1.868 -21.468 -8.725 1.00 86.62 329 GLN A N 1
ATOM 2706 C CA . GLN A 1 329 ? 3.116 -21.365 -9.464 1.00 86.62 329 GLN A CA 1
ATOM 2707 C C . GLN A 1 329 ? 4.255 -20.875 -8.567 1.00 86.62 329 GLN A C 1
ATOM 2709 O O . GLN A 1 329 ? 5.394 -21.289 -8.777 1.00 86.62 329 GLN A O 1
ATOM 2714 N N . TYR A 1 330 ? 3.955 -20.098 -7.517 1.00 85.69 330 TYR A N 1
ATOM 2715 C CA . TYR A 1 330 ? 4.931 -19.756 -6.479 1.00 85.69 330 TYR A CA 1
ATOM 2716 C C . TYR A 1 330 ? 5.491 -21.023 -5.820 1.00 85.69 330 TYR A C 1
ATOM 2718 O O . TYR A 1 330 ? 6.704 -21.220 -5.798 1.00 85.69 330 TYR A O 1
ATOM 2726 N N . SER A 1 331 ? 4.623 -21.954 -5.404 1.00 86.19 331 SER A N 1
ATOM 2727 C CA . SER A 1 331 ? 5.065 -23.235 -4.831 1.00 86.19 331 SER A CA 1
ATOM 2728 C C . SER A 1 331 ? 5.922 -24.053 -5.803 1.00 86.19 331 SER A C 1
ATOM 2730 O O . SER A 1 331 ? 6.805 -24.802 -5.389 1.00 86.19 331 SER A O 1
ATOM 2732 N N . SER A 1 332 ? 5.687 -23.928 -7.112 1.00 89.44 332 SER A N 1
ATOM 2733 C CA . SER A 1 332 ? 6.506 -24.607 -8.124 1.00 89.44 332 SER A CA 1
ATOM 2734 C C . SER A 1 332 ? 7.915 -24.011 -8.216 1.00 89.44 332 SER A C 1
ATOM 2736 O O . SER A 1 332 ? 8.883 -24.757 -8.368 1.00 89.44 332 SER A O 1
ATOM 2738 N N . ILE A 1 333 ? 8.039 -22.687 -8.084 1.00 89.38 333 ILE A N 1
ATOM 2739 C CA . ILE A 1 333 ? 9.330 -21.988 -8.038 1.00 89.38 333 ILE A CA 1
ATOM 2740 C C . ILE A 1 333 ? 10.094 -22.359 -6.770 1.00 89.38 333 ILE A C 1
ATOM 2742 O O . ILE A 1 333 ? 11.254 -22.756 -6.866 1.00 89.38 333 ILE A O 1
ATOM 2746 N N . GLU A 1 334 ? 9.443 -22.303 -5.609 1.00 87.19 334 GLU A N 1
ATOM 2747 C CA . GLU A 1 334 ? 10.051 -22.637 -4.316 1.00 87.19 334 GLU A CA 1
ATOM 2748 C C . GLU A 1 334 ? 10.642 -24.059 -4.316 1.00 87.19 334 GLU A C 1
ATOM 2750 O O . GLU A 1 334 ? 11.788 -24.280 -3.925 1.00 87.19 334 GLU A O 1
ATOM 2755 N N . ASN A 1 335 ? 9.912 -25.027 -4.877 1.00 88.62 335 ASN A N 1
ATOM 2756 C CA . ASN A 1 335 ? 10.379 -26.411 -4.989 1.00 88.62 335 ASN A CA 1
ATOM 2757 C C . ASN A 1 335 ? 11.503 -26.617 -6.022 1.00 88.62 335 ASN A C 1
ATOM 2759 O O . ASN A 1 335 ? 12.161 -27.661 -6.012 1.00 88.62 335 ASN A O 1
ATOM 2763 N N . SER A 1 336 ? 11.738 -25.654 -6.919 1.00 88.44 336 SER A N 1
ATOM 2764 C CA . SER A 1 336 ? 12.738 -25.774 -7.987 1.00 88.44 336 SER A CA 1
ATOM 2765 C C . SER A 1 336 ? 14.184 -25.573 -7.520 1.00 88.44 336 SER A C 1
ATOM 2767 O O . SER A 1 336 ? 15.100 -25.965 -8.245 1.00 88.44 336 SER A O 1
ATOM 2769 N N . LYS A 1 337 ? 14.393 -24.997 -6.323 1.00 83.19 337 LYS A N 1
ATOM 2770 C CA . LYS A 1 337 ? 15.714 -24.666 -5.743 1.00 83.19 337 LYS A CA 1
ATOM 2771 C C . LYS A 1 337 ? 16.586 -23.767 -6.633 1.00 83.19 337 LYS A C 1
ATOM 2773 O O . LYS A 1 337 ? 17.808 -23.904 -6.647 1.00 83.19 337 LYS A O 1
ATOM 2778 N N . LYS A 1 338 ? 15.959 -22.892 -7.422 1.00 87.75 338 LYS A N 1
ATOM 2779 C CA . LYS A 1 338 ? 16.646 -21.885 -8.239 1.00 87.75 338 LYS A CA 1
ATOM 2780 C C . LYS A 1 338 ? 16.488 -20.511 -7.595 1.00 87.75 338 LYS A C 1
ATOM 2782 O O . LYS A 1 338 ? 15.476 -19.845 -7.812 1.00 87.75 338 LYS A O 1
ATOM 2787 N N . ASP A 1 339 ? 17.495 -20.105 -6.834 1.00 89.62 339 ASP A N 1
ATOM 2788 C CA . ASP A 1 339 ? 17.445 -18.906 -5.990 1.00 89.62 339 ASP A CA 1
ATOM 2789 C C . ASP A 1 339 ? 17.210 -17.612 -6.792 1.00 89.62 339 ASP A C 1
ATOM 2791 O O . ASP A 1 339 ? 16.505 -16.722 -6.319 1.00 89.62 339 ASP A O 1
ATOM 2795 N N . ASP A 1 340 ? 17.682 -17.536 -8.043 1.00 91.50 340 ASP A N 1
ATOM 2796 C CA . ASP A 1 340 ? 17.516 -16.358 -8.915 1.00 91.50 340 ASP A CA 1
ATOM 2797 C C . ASP A 1 340 ? 16.043 -16.017 -9.195 1.00 91.50 340 ASP A C 1
ATOM 2799 O O . ASP A 1 340 ? 15.691 -14.854 -9.401 1.00 91.50 340 ASP A O 1
ATOM 2803 N N . TYR A 1 341 ? 15.157 -17.019 -9.162 1.00 91.44 341 TYR A N 1
ATOM 2804 C CA . TYR A 1 341 ? 13.713 -16.823 -9.321 1.00 91.44 341 TYR A CA 1
ATOM 2805 C C . TYR A 1 341 ? 13.053 -16.313 -8.040 1.00 91.44 341 TYR A C 1
ATOM 2807 O O . TYR A 1 341 ? 11.901 -15.889 -8.086 1.00 91.44 341 TYR A O 1
ATOM 2815 N N . MET A 1 342 ? 13.754 -16.361 -6.905 1.00 90.00 342 MET A N 1
ATOM 2816 C CA . MET A 1 342 ? 13.215 -15.995 -5.601 1.00 90.00 342 MET A CA 1
ATOM 2817 C C . MET A 1 342 ? 13.639 -14.598 -5.122 1.00 90.00 342 MET A C 1
ATOM 2819 O O . MET A 1 342 ? 13.014 -14.054 -4.213 1.00 90.00 342 MET A O 1
ATOM 2823 N N . LEU A 1 343 ? 14.636 -13.978 -5.764 1.00 89.75 343 LEU A N 1
ATOM 2824 C CA . LEU A 1 343 ? 15.266 -12.721 -5.327 1.00 89.75 343 LEU A CA 1
ATOM 2825 C C . LEU A 1 343 ? 14.288 -11.563 -5.056 1.00 89.75 343 LEU A C 1
ATOM 2827 O O . LEU A 1 343 ? 14.485 -10.785 -4.124 1.00 89.75 343 LEU A O 1
ATOM 2831 N N . ASN A 1 344 ? 13.223 -11.447 -5.851 1.00 90.75 344 ASN A N 1
ATOM 2832 C CA . ASN A 1 344 ? 12.295 -10.312 -5.800 1.00 90.75 344 ASN A CA 1
ATOM 2833 C C . ASN A 1 344 ? 10.914 -10.670 -5.218 1.00 90.75 344 ASN A C 1
ATOM 2835 O O . ASN A 1 344 ? 9.922 -10.002 -5.518 1.00 90.75 344 ASN A O 1
ATOM 2839 N N . PHE A 1 345 ? 10.820 -11.708 -4.378 1.00 89.56 345 PHE A N 1
ATOM 2840 C CA . PHE A 1 345 ? 9.624 -11.924 -3.557 1.00 89.56 345 PHE A CA 1
ATOM 2841 C C . PHE A 1 345 ? 9.686 -11.107 -2.266 1.00 89.56 345 PHE A C 1
ATOM 2843 O O . PHE A 1 345 ? 10.671 -11.135 -1.523 1.00 89.56 345 PHE A O 1
ATOM 2850 N N . LYS A 1 346 ? 8.600 -10.387 -1.969 1.00 87.94 346 LYS A N 1
ATOM 2851 C CA . LYS A 1 346 ? 8.486 -9.545 -0.770 1.00 87.94 346 LYS A CA 1
ATOM 2852 C C . LYS A 1 346 ? 8.602 -10.358 0.516 1.00 87.94 346 LYS A C 1
ATOM 2854 O O . LYS A 1 346 ? 9.254 -9.904 1.448 1.00 87.94 346 LYS A O 1
ATOM 2859 N N . SER A 1 347 ? 8.034 -11.562 0.532 1.00 83.06 347 SER A N 1
ATOM 2860 C CA . SER A 1 347 ? 8.041 -12.486 1.671 1.00 83.06 347 SER A CA 1
ATOM 2861 C C . SER A 1 347 ? 9.448 -12.761 2.207 1.00 83.06 347 SER A C 1
ATOM 2863 O O . SER A 1 347 ? 9.693 -12.658 3.408 1.00 83.06 347 SER A O 1
ATOM 2865 N N . ILE A 1 348 ? 10.392 -13.012 1.300 1.00 85.62 348 ILE A N 1
ATOM 2866 C CA . ILE A 1 348 ? 11.807 -13.226 1.613 1.00 85.62 348 ILE A CA 1
ATOM 2867 C C . ILE A 1 348 ? 12.453 -11.902 2.011 1.00 85.62 348 ILE A C 1
ATOM 2869 O O . ILE A 1 348 ? 13.131 -11.813 3.032 1.00 85.62 348 ILE A O 1
ATOM 2873 N N . ASN A 1 349 ? 12.196 -10.844 1.244 1.00 87.88 349 ASN A N 1
ATOM 2874 C CA . ASN A 1 349 ? 12.823 -9.547 1.470 1.00 87.88 349 ASN A CA 1
ATOM 2875 C C . ASN A 1 349 ? 12.385 -8.868 2.778 1.00 87.88 349 ASN A C 1
ATOM 2877 O O . ASN A 1 349 ? 13.156 -8.092 3.343 1.00 87.88 349 ASN A O 1
ATOM 2881 N N . TYR A 1 350 ? 11.217 -9.197 3.336 1.00 87.12 350 TYR A N 1
ATOM 2882 C CA . TYR A 1 350 ? 10.841 -8.733 4.673 1.00 87.12 350 TYR A CA 1
ATOM 2883 C C . TYR A 1 350 ? 11.756 -9.256 5.773 1.00 87.12 350 TYR A C 1
ATOM 2885 O O . TYR A 1 350 ? 11.926 -8.552 6.769 1.00 87.12 350 TYR A O 1
ATOM 2893 N N . LEU A 1 351 ? 12.371 -10.432 5.597 1.00 84.62 351 LEU A N 1
ATOM 2894 C CA . LEU A 1 351 ? 13.317 -11.000 6.563 1.00 84.62 351 LEU A CA 1
ATOM 2895 C C . LEU A 1 351 ? 14.581 -10.142 6.698 1.00 84.62 351 LEU A C 1
ATOM 2897 O O . LEU A 1 351 ? 15.224 -10.150 7.746 1.00 84.62 351 LEU A O 1
ATOM 2901 N N . ASN A 1 352 ? 14.893 -9.344 5.675 1.00 82.69 352 ASN A N 1
ATOM 2902 C CA . ASN A 1 352 ? 16.035 -8.433 5.668 1.00 82.69 352 ASN A CA 1
ATOM 2903 C C . ASN A 1 352 ? 15.763 -7.128 6.438 1.00 82.69 352 ASN A C 1
ATOM 2905 O O . ASN A 1 352 ? 16.631 -6.259 6.516 1.00 82.69 352 ASN A O 1
ATOM 2909 N N . SER A 1 353 ? 14.569 -6.962 7.021 1.00 80.88 353 SER A N 1
ATOM 2910 C CA . SER A 1 353 ? 14.199 -5.768 7.779 1.00 80.88 353 SER A CA 1
ATOM 2911 C C . SER A 1 353 ? 13.510 -6.112 9.101 1.00 80.88 353 SER A C 1
ATOM 2913 O O . SER A 1 353 ? 12.766 -7.081 9.220 1.00 80.88 353 SER A O 1
ATOM 2915 N N . PHE A 1 354 ? 13.664 -5.251 10.109 1.00 82.69 354 PHE A N 1
ATOM 2916 C CA . PHE A 1 354 ? 12.938 -5.403 11.378 1.00 82.69 354 PHE A CA 1
ATOM 2917 C C . PHE A 1 354 ? 11.439 -5.049 11.262 1.00 82.69 354 PHE A C 1
ATOM 2919 O O . PHE A 1 354 ? 10.688 -5.149 12.234 1.00 82.69 354 PHE A O 1
ATOM 2926 N N . GLY A 1 355 ? 10.985 -4.602 10.085 1.00 86.94 355 GLY A N 1
ATOM 2927 C CA . GLY A 1 355 ? 9.659 -4.025 9.911 1.00 86.94 355 GLY A CA 1
ATOM 2928 C C . GLY A 1 355 ? 8.532 -5.037 10.097 1.00 86.94 355 GLY A C 1
ATOM 2929 O O . GLY A 1 355 ? 7.638 -4.816 10.910 1.00 86.94 355 GLY A O 1
ATOM 2930 N N . TYR A 1 356 ? 8.610 -6.178 9.411 1.00 89.31 356 TYR A N 1
ATOM 2931 C CA . TYR A 1 356 ? 7.605 -7.237 9.534 1.00 89.31 356 TYR A CA 1
ATOM 2932 C C . TYR A 1 356 ? 7.575 -7.837 10.944 1.00 89.31 356 TYR A C 1
ATOM 2934 O O . TYR A 1 356 ? 6.508 -8.031 11.519 1.00 89.31 356 TYR A O 1
ATOM 2942 N N . ARG A 1 357 ? 8.744 -8.030 11.565 1.00 90.31 357 ARG A N 1
ATOM 2943 C CA . ARG A 1 357 ? 8.829 -8.478 12.961 1.00 90.31 357 ARG A CA 1
ATOM 2944 C C . ARG A 1 357 ? 8.171 -7.495 13.933 1.00 90.31 357 ARG A C 1
ATOM 2946 O O . ARG A 1 357 ? 7.408 -7.922 14.789 1.00 90.31 357 ARG A O 1
ATOM 2953 N N . SER A 1 358 ? 8.400 -6.192 13.760 1.00 91.94 358 SER A N 1
ATOM 2954 C CA . SER A 1 358 ? 7.728 -5.156 14.560 1.00 91.94 358 SER A CA 1
ATOM 2955 C C . SER A 1 358 ? 6.209 -5.182 14.413 1.00 91.94 358 SER A C 1
ATOM 2957 O O . SER A 1 358 ? 5.502 -4.873 15.369 1.00 91.94 358 SER A O 1
ATOM 2959 N N . LEU A 1 359 ? 5.706 -5.500 13.214 1.00 95.06 359 LEU A N 1
ATOM 2960 C CA . LEU A 1 359 ? 4.275 -5.674 12.989 1.00 95.06 359 LEU A CA 1
ATOM 2961 C C . LEU A 1 359 ? 3.757 -6.855 13.811 1.00 95.06 359 LEU A C 1
ATOM 2963 O O . LEU A 1 359 ? 2.816 -6.661 14.568 1.00 95.06 359 LEU A O 1
ATOM 2967 N N . LEU A 1 360 ? 4.388 -8.031 13.705 1.00 94.75 360 LEU A N 1
ATOM 2968 C CA . LEU A 1 360 ? 3.990 -9.222 14.465 1.00 94.75 360 LEU A CA 1
ATOM 2969 C C . LEU A 1 360 ? 3.993 -8.963 15.975 1.00 94.75 360 LEU A C 1
ATOM 2971 O O . LEU A 1 360 ? 3.006 -9.251 16.641 1.00 94.75 360 LEU A O 1
ATOM 2975 N N . GLU A 1 361 ? 5.057 -8.345 16.496 1.00 95.19 361 GLU A N 1
ATOM 2976 C CA . GLU A 1 361 ? 5.149 -7.965 17.910 1.00 95.19 361 GLU A CA 1
ATOM 2977 C C . GLU A 1 361 ? 3.983 -7.054 18.323 1.00 95.19 361 GLU A C 1
ATOM 2979 O O . GLU A 1 361 ? 3.409 -7.256 19.387 1.00 95.19 361 GLU A O 1
ATOM 2984 N N . PHE A 1 362 ? 3.578 -6.102 17.473 1.00 96.81 362 PHE A N 1
ATOM 2985 C CA . PHE A 1 362 ? 2.415 -5.253 17.735 1.00 96.81 362 PHE A CA 1
ATOM 2986 C C . PHE A 1 362 ? 1.096 -6.038 17.741 1.00 96.81 362 PHE A C 1
ATOM 2988 O O . PHE A 1 362 ? 0.250 -5.771 18.594 1.00 96.81 362 PHE A O 1
ATOM 2995 N N . LEU A 1 363 ? 0.906 -6.996 16.823 1.00 97.56 363 LEU A N 1
ATOM 2996 C CA . LEU A 1 363 ? -0.337 -7.779 16.741 1.00 97.56 363 LEU A CA 1
ATOM 2997 C C . LEU A 1 363 ? -0.599 -8.587 18.023 1.00 97.56 363 LEU A C 1
ATOM 2999 O O . LEU A 1 363 ? -1.757 -8.769 18.402 1.00 97.56 363 LEU A O 1
ATOM 3003 N N . GLU A 1 364 ? 0.466 -9.023 18.696 1.00 97.06 364 GLU A N 1
ATOM 3004 C CA . GLU A 1 364 ? 0.416 -9.823 19.926 1.00 97.06 364 GLU A CA 1
ATOM 3005 C C . GLU A 1 364 ? 0.173 -8.996 21.199 1.00 97.06 364 GLU A C 1
ATOM 3007 O O . GLU A 1 364 ? -0.112 -9.565 22.248 1.00 97.06 364 GLU A O 1
ATOM 3012 N N . THR A 1 365 ? 0.265 -7.661 21.137 1.00 95.56 365 THR A N 1
ATOM 3013 C CA . THR A 1 365 ? 0.184 -6.815 22.346 1.00 95.56 365 THR A CA 1
ATOM 3014 C C . THR A 1 365 ? -1.200 -6.787 22.989 1.00 95.56 365 THR A C 1
ATOM 3016 O O . THR A 1 365 ? -1.327 -7.043 24.180 1.00 95.56 365 THR A O 1
ATOM 3019 N N . GLU A 1 366 ? -2.228 -6.438 22.219 1.00 95.38 366 GLU A N 1
ATOM 3020 C CA . GLU A 1 366 ? -3.583 -6.146 22.692 1.00 95.38 366 GLU A CA 1
ATOM 3021 C C . GLU A 1 366 ? -4.583 -6.267 21.534 1.00 95.38 366 GLU A C 1
ATOM 3023 O O . GLU A 1 366 ? -4.205 -6.247 20.359 1.00 95.38 366 GLU A O 1
ATOM 3028 N N . ASN A 1 367 ? -5.881 -6.304 21.857 1.00 96.75 367 ASN A N 1
ATOM 3029 C CA . ASN A 1 367 ? -6.949 -6.177 20.864 1.00 96.75 367 ASN A CA 1
ATOM 3030 C C . ASN A 1 367 ? -6.794 -4.894 20.038 1.00 96.75 367 ASN A C 1
ATOM 3032 O O . ASN A 1 367 ? -6.514 -3.825 20.589 1.00 96.75 367 ASN A O 1
ATOM 3036 N N . TYR A 1 368 ? -7.046 -4.978 18.729 1.00 97.81 368 TYR A N 1
ATOM 3037 C CA . TYR A 1 368 ? -6.932 -3.835 17.829 1.00 97.81 368 TYR A CA 1
ATOM 3038 C C . TYR A 1 368 ? -8.027 -3.738 16.764 1.00 97.81 368 TYR A C 1
ATOM 3040 O O . TYR A 1 368 ? -8.528 -4.734 16.234 1.00 97.81 368 TYR A O 1
ATOM 3048 N N . GLN A 1 369 ? -8.350 -2.495 16.402 1.00 97.75 369 GLN A N 1
ATOM 3049 C CA . GLN A 1 369 ? -9.155 -2.160 15.228 1.00 97.75 369 GLN A CA 1
ATOM 3050 C C . GLN A 1 369 ? -8.254 -1.815 14.041 1.00 97.75 369 GLN A C 1
ATOM 3052 O O . GLN A 1 369 ? -7.254 -1.119 14.197 1.00 97.75 369 GLN A O 1
ATOM 3057 N N . VAL A 1 370 ? -8.640 -2.235 12.840 1.00 98.12 370 VAL A N 1
ATOM 3058 C CA . VAL A 1 370 ? -7.940 -1.910 11.598 1.00 98.12 370 VAL A CA 1
ATOM 3059 C C . VAL A 1 370 ? -8.725 -0.885 10.791 1.00 98.12 370 VAL A C 1
ATOM 3061 O O . VAL A 1 370 ? -9.902 -1.081 10.504 1.00 98.12 370 VAL A O 1
ATOM 3064 N N . TYR A 1 371 ? -8.072 0.189 10.370 1.00 97.25 371 TYR A N 1
ATOM 3065 C CA . TYR A 1 371 ? -8.553 1.114 9.350 1.00 97.25 371 TYR A CA 1
ATOM 3066 C C . TYR A 1 371 ? -7.863 0.808 8.030 1.00 97.25 371 TYR A C 1
ATOM 3068 O O . TYR A 1 371 ? -6.654 0.595 8.001 1.00 97.25 371 TYR A O 1
ATOM 3076 N N . THR A 1 372 ? -8.612 0.798 6.929 1.00 95.38 372 THR A N 1
ATOM 3077 C CA . THR A 1 372 ? -8.029 0.586 5.596 1.00 95.38 372 THR A CA 1
ATOM 3078 C C . THR A 1 372 ? -8.262 1.809 4.730 1.00 95.38 372 THR A C 1
ATOM 3080 O O . THR A 1 372 ? -9.416 2.158 4.470 1.00 95.38 372 THR A O 1
ATOM 3083 N N . VAL A 1 373 ? -7.184 2.443 4.273 1.00 93.94 373 VAL A N 1
ATOM 3084 C CA . VAL A 1 373 ? -7.229 3.763 3.637 1.00 93.94 373 VAL A CA 1
ATOM 3085 C C . VAL A 1 373 ? -6.457 3.724 2.328 1.00 93.94 373 VAL A C 1
ATOM 3087 O O . VAL A 1 373 ? -5.234 3.607 2.309 1.00 93.94 373 VAL A O 1
ATOM 3090 N N . GLY A 1 374 ? -7.180 3.805 1.209 1.00 89.44 374 GLY A N 1
ATOM 3091 C CA . GLY A 1 374 ? -6.565 3.883 -0.117 1.00 89.44 374 GLY A CA 1
ATOM 3092 C C . GLY A 1 374 ? -5.726 2.661 -0.515 1.00 89.44 374 GLY A C 1
ATOM 3093 O O . GLY A 1 374 ? -4.879 2.768 -1.399 1.00 89.44 374 GLY A O 1
ATOM 3094 N N . LEU A 1 375 ? -5.922 1.506 0.121 1.00 88.25 375 LEU A N 1
ATOM 3095 C CA . LEU A 1 375 ? -5.140 0.308 -0.169 1.00 88.25 375 LEU A CA 1
ATOM 3096 C C . LEU A 1 375 ? -5.630 -0.405 -1.437 1.00 88.25 375 LEU A C 1
ATOM 3098 O O . LEU A 1 375 ? -6.826 -0.658 -1.602 1.00 88.25 375 LEU A O 1
ATOM 3102 N N . SER A 1 376 ? -4.697 -0.772 -2.320 1.00 83.75 376 SER A N 1
ATOM 3103 C CA . SER A 1 376 ? -4.984 -1.599 -3.497 1.00 83.75 376 SER A CA 1
ATOM 3104 C C . SER A 1 376 ? -4.942 -3.079 -3.114 1.00 83.75 376 SER A C 1
ATOM 3106 O O . SER A 1 376 ? -3.972 -3.783 -3.372 1.00 83.75 376 SER A O 1
ATOM 3108 N N . PHE A 1 377 ? -6.004 -3.562 -2.469 1.00 80.12 377 PHE A N 1
ATOM 3109 C CA . PHE A 1 377 ? -6.113 -4.932 -1.941 1.00 80.12 377 PHE A CA 1
ATOM 3110 C C . PHE A 1 377 ? -5.866 -6.065 -2.945 1.00 80.12 377 PHE A C 1
ATOM 3112 O O . PHE A 1 377 ? -5.593 -7.182 -2.524 1.00 80.12 377 PHE A O 1
ATOM 3119 N N . GLY A 1 378 ? -6.034 -5.811 -4.246 1.00 68.25 378 GLY A N 1
ATOM 3120 C CA . GLY A 1 378 ? -5.765 -6.804 -5.291 1.00 68.25 378 GLY A CA 1
ATOM 3121 C C . GLY A 1 378 ? -4.293 -6.907 -5.693 1.00 68.25 378 GLY A C 1
ATOM 3122 O O . GLY A 1 378 ? -3.950 -7.832 -6.410 1.00 68.25 378 GLY A O 1
ATOM 3123 N N . GLN A 1 379 ? -3.467 -5.953 -5.260 1.00 69.56 379 GLN A N 1
ATOM 3124 C CA . GLN A 1 379 ? -2.052 -5.806 -5.629 1.00 69.56 379 GLN A CA 1
ATOM 3125 C C . GLN A 1 379 ? -1.140 -5.751 -4.393 1.00 69.56 379 GLN A C 1
ATOM 3127 O O . GLN A 1 379 ? 0.078 -5.750 -4.501 1.00 69.56 379 GLN A O 1
ATOM 3132 N N . SER A 1 380 ? -1.735 -5.641 -3.204 1.00 80.75 380 SER A N 1
ATOM 3133 C CA . SER A 1 380 ? -1.016 -5.597 -1.934 1.00 80.75 380 SER A CA 1
ATOM 3134 C C . SER A 1 380 ? -0.673 -7.004 -1.456 1.00 80.75 380 SER A C 1
ATOM 3136 O O . SER A 1 380 ? -1.300 -7.981 -1.856 1.00 80.75 380 SER A O 1
ATOM 3138 N N . ASP A 1 381 ? 0.296 -7.078 -0.551 1.00 83.12 381 ASP A N 1
ATOM 3139 C CA . ASP A 1 381 ? 0.787 -8.325 0.022 1.00 83.12 381 ASP A CA 1
ATOM 3140 C C . ASP A 1 381 ? -0.313 -9.104 0.755 1.00 83.12 381 ASP A C 1
ATOM 3142 O O . ASP A 1 381 ? -0.778 -8.719 1.835 1.00 83.12 381 ASP A O 1
ATOM 3146 N N . LYS A 1 382 ? -0.759 -10.198 0.140 1.00 84.69 382 LYS A N 1
ATOM 3147 C CA . LYS A 1 382 ? -1.912 -10.964 0.613 1.00 84.69 382 LYS A CA 1
ATOM 3148 C C . LYS A 1 382 ? -1.584 -11.753 1.871 1.00 84.69 382 LYS A C 1
ATOM 3150 O O . LYS A 1 382 ? -2.449 -11.880 2.741 1.00 84.69 382 LYS A O 1
ATOM 3155 N N . THR A 1 383 ? -0.357 -12.263 1.981 1.00 83.56 383 THR A N 1
ATOM 3156 C CA . THR A 1 383 ? 0.111 -12.976 3.172 1.00 83.56 383 THR A CA 1
ATOM 3157 C C . THR A 1 383 ? 0.065 -12.040 4.373 1.00 83.56 383 THR A C 1
ATOM 3159 O O . THR A 1 383 ? -0.570 -12.354 5.379 1.00 83.56 383 THR A O 1
ATOM 3162 N N . LEU A 1 384 ? 0.645 -10.845 4.243 1.00 89.69 384 LEU A N 1
ATOM 3163 C CA . LEU A 1 384 ? 0.668 -9.844 5.304 1.00 89.69 384 LEU A CA 1
ATOM 3164 C C . LEU A 1 384 ? -0.739 -9.385 5.699 1.00 89.69 384 LEU A C 1
ATOM 3166 O O . LEU A 1 384 ? -1.056 -9.313 6.888 1.00 89.69 384 LEU A O 1
ATOM 3170 N N . LEU A 1 385 ? -1.604 -9.102 4.721 1.00 93.06 385 LEU A N 1
ATOM 3171 C CA . LEU A 1 385 ? -2.983 -8.698 4.994 1.00 93.06 385 LEU A CA 1
ATOM 3172 C C . LEU A 1 385 ? -3.780 -9.794 5.694 1.00 93.06 385 LEU A C 1
ATOM 3174 O O . LEU A 1 385 ? -4.528 -9.495 6.622 1.00 93.06 385 LEU A O 1
ATOM 3178 N N . ASN A 1 386 ? -3.602 -11.053 5.291 1.00 92.12 386 ASN A N 1
ATOM 3179 C CA . ASN A 1 386 ? -4.241 -12.181 5.954 1.00 9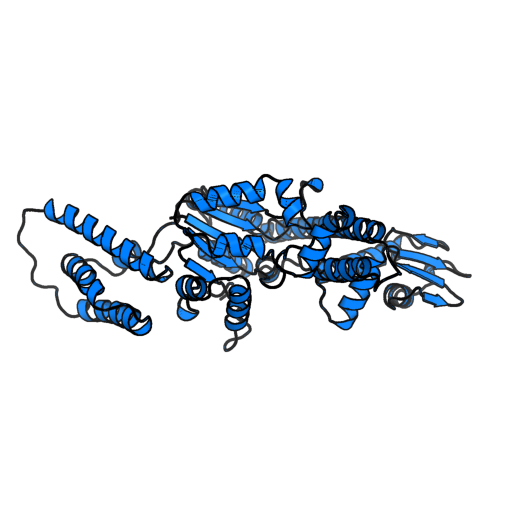2.12 386 ASN A CA 1
ATOM 3180 C C . ASN A 1 386 ? -3.788 -12.301 7.416 1.00 92.12 386 ASN A C 1
ATOM 3182 O O . ASN A 1 386 ? -4.641 -12.441 8.292 1.00 92.12 386 ASN A O 1
ATOM 3186 N N . THR A 1 387 ? -2.485 -12.159 7.685 1.00 93.00 387 THR A N 1
ATOM 3187 C CA . THR A 1 387 ? -1.931 -12.178 9.047 1.00 93.00 387 THR A CA 1
ATOM 3188 C C . THR A 1 387 ? -2.574 -11.113 9.935 1.00 93.00 387 THR A C 1
ATOM 3190 O O . THR A 1 387 ? -2.984 -11.427 11.047 1.00 93.00 387 THR A O 1
ATOM 3193 N N . ILE A 1 388 ? -2.738 -9.877 9.447 1.00 96.75 388 ILE A N 1
ATOM 3194 C CA . ILE A 1 388 ? -3.397 -8.801 10.209 1.00 96.75 388 ILE A CA 1
ATOM 3195 C C . ILE A 1 388 ? -4.897 -9.087 10.372 1.00 96.75 388 ILE A C 1
ATOM 3197 O O . ILE A 1 388 ? -5.450 -9.010 11.465 1.00 96.75 388 ILE A O 1
ATOM 3201 N N . PHE A 1 389 ? -5.589 -9.408 9.281 1.00 96.44 389 PHE A N 1
ATOM 3202 C CA . PHE A 1 389 ? -7.047 -9.510 9.279 1.00 96.44 389 PHE A CA 1
ATOM 3203 C C . PHE A 1 389 ? -7.590 -10.734 9.993 1.00 96.44 389 PHE A C 1
ATOM 3205 O O . PHE A 1 389 ? -8.728 -10.687 10.464 1.00 96.44 389 PHE A O 1
ATOM 3212 N N . GLU A 1 390 ? -6.820 -11.819 10.067 1.00 95.94 390 GLU A N 1
ATOM 3213 C CA . GLU A 1 390 ? -7.227 -13.070 10.705 1.00 95.94 390 GLU A CA 1
ATOM 3214 C C . GLU A 1 390 ? -6.581 -13.315 12.070 1.00 95.94 390 GLU A C 1
ATOM 3216 O O . GLU A 1 390 ? -6.995 -14.261 12.741 1.00 95.94 390 GLU A O 1
ATOM 3221 N N . HIS A 1 391 ? -5.698 -12.428 12.544 1.00 97.31 391 HIS A N 1
ATOM 3222 C CA . HIS A 1 391 ? -5.152 -12.479 13.904 1.00 97.31 391 HIS A CA 1
ATOM 3223 C C . HIS A 1 391 ? -6.259 -12.522 14.959 1.00 97.31 391 HIS A C 1
ATOM 3225 O O . HIS A 1 391 ? -7.307 -11.893 14.786 1.00 97.31 391 HIS A O 1
ATOM 3231 N N . ASP A 1 392 ? -6.057 -13.212 16.074 1.00 95.50 392 ASP A N 1
ATOM 3232 C CA . ASP A 1 392 ? -7.119 -13.363 17.074 1.00 95.50 392 ASP A CA 1
ATOM 3233 C C . ASP A 1 392 ? -7.435 -12.047 17.804 1.00 95.50 392 ASP A C 1
ATOM 3235 O O . ASP A 1 392 ? -8.607 -11.758 18.035 1.00 95.50 392 ASP A O 1
ATOM 3239 N N . ASN A 1 393 ? -6.432 -11.184 17.993 1.00 97.00 393 ASN A N 1
ATOM 3240 C CA . ASN A 1 393 ? -6.596 -9.824 18.531 1.00 97.00 393 ASN A CA 1
ATOM 3241 C C . ASN A 1 393 ? -7.230 -8.810 17.548 1.00 97.00 393 ASN A C 1
ATOM 3243 O O . ASN A 1 393 ? -7.520 -7.678 17.936 1.00 97.00 393 ASN A O 1
ATOM 3247 N N . CYS A 1 394 ? -7.458 -9.162 16.275 1.00 97.94 394 CYS A N 1
ATOM 3248 C CA . CYS A 1 394 ? -8.154 -8.268 15.344 1.00 97.94 394 CYS A CA 1
ATOM 3249 C C . CYS A 1 394 ? -9.665 -8.302 15.616 1.00 97.94 394 CYS A C 1
ATOM 3251 O O . CYS A 1 394 ? -10.343 -9.288 15.310 1.00 97.94 394 CYS A O 1
ATOM 3253 N N . VAL A 1 395 ? -10.198 -7.208 16.165 1.00 96.56 395 VAL A N 1
ATOM 3254 C CA . VAL A 1 395 ? -11.596 -7.128 16.627 1.00 96.56 395 VAL A CA 1
ATOM 3255 C C . VAL A 1 395 ? -12.526 -6.362 15.685 1.00 96.56 395 VAL A C 1
ATOM 3257 O O . VAL A 1 395 ? -13.740 -6.385 15.872 1.00 96.56 395 VAL A O 1
ATOM 3260 N N . SER A 1 396 ? -11.980 -5.656 14.693 1.00 96.81 396 SER A N 1
ATOM 3261 C CA . SER A 1 396 ? -12.745 -4.841 13.740 1.00 96.81 396 SER A CA 1
ATOM 3262 C C . SER A 1 396 ? -11.875 -4.406 12.565 1.00 96.81 396 SER A C 1
ATOM 3264 O O . SER A 1 396 ? -10.694 -4.117 12.747 1.00 96.81 396 SER A O 1
ATOM 3266 N N . ILE A 1 397 ? -12.462 -4.306 11.373 1.00 97.25 397 ILE A N 1
ATOM 3267 C CA . ILE A 1 397 ? -11.854 -3.740 10.168 1.00 97.25 397 ILE A CA 1
ATOM 3268 C C . ILE A 1 397 ? -12.839 -2.742 9.566 1.00 97.25 397 ILE A C 1
ATOM 3270 O O . ILE A 1 397 ? -13.867 -3.124 9.003 1.00 97.25 397 ILE A O 1
ATOM 3274 N N . LYS A 1 398 ? -12.512 -1.455 9.664 1.00 95.56 398 LYS A N 1
ATOM 3275 C CA . LYS A 1 398 ? -13.305 -0.348 9.136 1.00 95.56 398 LYS A CA 1
ATOM 3276 C C . LYS A 1 398 ? -12.691 0.180 7.835 1.00 95.56 398 LYS A C 1
ATOM 3278 O O . LYS A 1 398 ? -11.677 0.887 7.870 1.00 95.56 398 LYS A O 1
ATOM 3283 N N . PRO A 1 399 ? -13.285 -0.138 6.677 1.00 94.69 399 PRO A N 1
ATOM 3284 C CA . PRO A 1 399 ? -12.812 0.387 5.410 1.00 94.69 399 PRO A CA 1
ATOM 3285 C C . PRO A 1 399 ? -13.248 1.836 5.183 1.00 94.69 399 PRO A C 1
ATOM 3287 O O . PRO A 1 399 ? -14.431 2.161 5.280 1.00 94.69 399 PRO A O 1
ATOM 3290 N N . PHE A 1 400 ? -12.300 2.697 4.809 1.00 93.50 400 PHE A N 1
ATOM 3291 C CA . PHE A 1 400 ? -12.609 4.026 4.291 1.00 93.50 400 PHE A CA 1
ATOM 3292 C C . PHE A 1 400 ? -12.785 3.944 2.776 1.00 93.50 400 PHE A C 1
ATOM 3294 O O . PHE A 1 400 ? -11.858 3.593 2.042 1.00 93.50 400 PHE A O 1
ATOM 3301 N N . TYR A 1 401 ? -13.991 4.253 2.309 1.00 91.56 401 TYR A N 1
ATOM 3302 C CA . TYR A 1 401 ? -14.345 4.178 0.893 1.00 91.56 401 TYR A CA 1
ATOM 3303 C C . TYR A 1 401 ? -14.226 5.548 0.214 1.00 91.56 401 TYR A C 1
ATOM 3305 O O . TYR A 1 401 ? -14.057 6.580 0.853 1.00 91.56 401 TYR A O 1
ATOM 3313 N N . ARG A 1 402 ? -14.301 5.581 -1.111 1.00 88.25 402 ARG A N 1
ATOM 3314 C CA . ARG A 1 402 ? -14.296 6.803 -1.915 1.00 88.25 402 ARG A CA 1
ATOM 3315 C C . ARG A 1 402 ? -15.670 6.990 -2.548 1.00 88.25 402 ARG A C 1
ATOM 3317 O O . ARG A 1 402 ? -16.156 6.075 -3.217 1.00 88.25 402 ARG A O 1
ATOM 3324 N N . LYS A 1 403 ? -16.249 8.180 -2.375 1.00 86.94 403 LYS A N 1
ATOM 3325 C CA . LYS A 1 403 ? -17.388 8.636 -3.177 1.00 86.94 403 LYS A CA 1
ATOM 3326 C C . LYS A 1 403 ? -16.907 8.970 -4.589 1.00 86.94 403 LYS A C 1
ATOM 3328 O O . LYS A 1 403 ? -15.841 9.566 -4.763 1.00 86.94 403 LYS A O 1
ATOM 3333 N N . ILE A 1 404 ? -17.648 8.508 -5.586 1.00 83.56 404 ILE A N 1
ATOM 3334 C CA . ILE A 1 404 ? -17.391 8.787 -7.002 1.00 83.56 404 ILE A CA 1
ATOM 3335 C C . ILE A 1 404 ? -18.250 9.980 -7.424 1.00 83.56 404 ILE A C 1
ATOM 3337 O O . ILE A 1 404 ? -17.736 10.913 -8.034 1.00 83.56 404 ILE A O 1
ATOM 3341 N N . ASP A 1 405 ? -19.522 9.954 -7.036 1.00 83.12 405 ASP A N 1
ATOM 3342 C CA . ASP A 1 405 ? -20.502 11.027 -7.186 1.00 83.12 405 ASP A CA 1
ATOM 3343 C C . ASP A 1 405 ? -21.526 10.942 -6.030 1.00 83.12 405 ASP A C 1
ATOM 3345 O O . ASP A 1 405 ? -21.294 10.222 -5.054 1.00 83.12 405 ASP A O 1
ATOM 3349 N N . ASN A 1 406 ? -22.626 11.699 -6.105 1.00 78.81 406 ASN A N 1
ATOM 3350 C CA . ASN A 1 406 ? -23.638 11.751 -5.042 1.00 78.81 406 ASN A CA 1
ATOM 3351 C C . ASN A 1 406 ? -24.326 10.399 -4.783 1.00 78.81 406 ASN A C 1
ATOM 3353 O O . ASN A 1 406 ? -24.726 10.144 -3.649 1.00 78.81 406 ASN A O 1
ATOM 3357 N N . ASP A 1 407 ? -24.433 9.541 -5.800 1.00 81.88 407 ASP A N 1
ATOM 3358 C CA . ASP A 1 407 ? -25.193 8.288 -5.741 1.00 81.88 407 ASP A CA 1
ATOM 3359 C C . ASP A 1 407 ? -24.290 7.043 -5.778 1.00 81.88 407 ASP A C 1
ATOM 3361 O O . ASP A 1 407 ? -24.717 5.943 -5.418 1.00 81.88 407 ASP A O 1
ATOM 3365 N N . ASN A 1 408 ? -23.029 7.199 -6.194 1.00 85.44 408 ASN A N 1
ATOM 3366 C CA . ASN A 1 408 ? -22.090 6.106 -6.402 1.00 85.44 408 ASN A CA 1
ATOM 3367 C C . ASN A 1 408 ? -20.845 6.209 -5.520 1.00 85.44 408 ASN A C 1
ATOM 3369 O O . ASN A 1 408 ? -20.175 7.238 -5.413 1.00 85.44 408 ASN A O 1
ATOM 3373 N N . ASP A 1 409 ? -20.436 5.059 -4.993 1.00 90.44 409 ASP A N 1
ATOM 3374 C CA . ASP A 1 409 ? -19.185 4.884 -4.267 1.00 90.44 409 ASP A CA 1
ATOM 3375 C C . ASP A 1 409 ? -18.503 3.559 -4.617 1.00 90.44 409 ASP A C 1
ATOM 3377 O O . ASP A 1 409 ? -19.025 2.711 -5.348 1.00 90.44 409 ASP A O 1
ATOM 3381 N N . ASN A 1 410 ? -17.286 3.380 -4.106 1.00 89.44 410 ASN A N 1
ATOM 3382 C CA . ASN A 1 410 ? -16.505 2.172 -4.338 1.00 89.44 410 ASN A CA 1
ATOM 3383 C C . ASN A 1 410 ? -16.586 1.135 -3.202 1.00 89.44 410 ASN A C 1
ATOM 3385 O O . ASN A 1 410 ? -15.820 0.169 -3.253 1.00 89.44 410 ASN A O 1
ATOM 3389 N N . TYR A 1 411 ? -17.475 1.281 -2.209 1.00 90.19 411 TYR A N 1
ATOM 3390 C CA . TYR A 1 411 ? -17.494 0.404 -1.033 1.00 90.19 411 TYR A CA 1
ATOM 3391 C C . TYR A 1 411 ? -17.678 -1.063 -1.428 1.00 90.19 411 TYR A C 1
ATOM 3393 O O . TYR A 1 411 ? -16.929 -1.921 -0.973 1.00 90.19 411 TYR A O 1
ATOM 3401 N N . SER A 1 412 ? -18.612 -1.371 -2.334 1.00 88.81 412 SER A N 1
ATOM 3402 C CA . SER A 1 412 ? -18.852 -2.757 -2.765 1.00 88.81 412 SER A CA 1
ATOM 3403 C C . SER A 1 412 ? -17.606 -3.386 -3.399 1.00 88.81 412 SER A C 1
ATOM 3405 O O . SER A 1 412 ? -17.270 -4.534 -3.112 1.00 88.81 412 SER A O 1
ATOM 3407 N N . LYS A 1 413 ? -16.872 -2.626 -4.226 1.00 89.38 413 LYS A N 1
ATOM 3408 C CA . LYS A 1 413 ? -15.603 -3.075 -4.827 1.00 89.38 413 LYS A CA 1
ATOM 3409 C C . LYS A 1 413 ? -14.518 -3.263 -3.763 1.00 89.38 413 LYS A C 1
ATOM 3411 O O . LYS A 1 413 ? -13.778 -4.243 -3.819 1.00 89.38 413 LYS A O 1
ATOM 3416 N N . LEU A 1 414 ? -14.455 -2.357 -2.788 1.00 89.75 414 LEU A N 1
ATOM 3417 C CA . LEU A 1 414 ? -13.526 -2.407 -1.662 1.00 89.75 414 LEU A CA 1
ATOM 3418 C C . LEU A 1 414 ? -13.781 -3.635 -0.775 1.00 89.75 414 LEU A C 1
ATOM 3420 O O . LEU A 1 414 ? -12.857 -4.399 -0.515 1.00 89.75 414 LEU A O 1
ATOM 3424 N N . ALA A 1 415 ? -15.035 -3.889 -0.402 1.00 89.69 415 ALA A N 1
ATOM 3425 C CA . ALA A 1 415 ? -15.445 -5.055 0.375 1.00 89.69 415 ALA A CA 1
ATOM 3426 C C . ALA A 1 415 ? -15.146 -6.370 -0.364 1.00 89.69 415 ALA A C 1
ATOM 3428 O O . ALA A 1 415 ? -14.608 -7.306 0.231 1.00 89.69 415 ALA A O 1
ATOM 3429 N N . MET A 1 416 ? -15.411 -6.435 -1.677 1.00 90.12 416 MET A N 1
ATOM 3430 C CA . MET A 1 416 ? -15.020 -7.582 -2.504 1.00 90.12 416 MET A CA 1
ATOM 3431 C C . MET A 1 416 ? -13.504 -7.806 -2.480 1.00 90.12 416 MET A C 1
ATOM 3433 O O . MET A 1 416 ? -13.060 -8.945 -2.339 1.00 90.12 416 MET A O 1
ATOM 3437 N N . ALA A 1 417 ? -12.705 -6.744 -2.582 1.00 89.88 417 ALA A N 1
ATOM 3438 C CA . ALA A 1 417 ? -11.251 -6.853 -2.563 1.00 89.88 417 ALA A CA 1
ATOM 3439 C C . ALA A 1 417 ? -10.717 -7.283 -1.184 1.00 89.88 417 ALA A C 1
ATOM 3441 O O . ALA A 1 417 ? -9.894 -8.194 -1.108 1.00 89.88 417 ALA A O 1
ATOM 3442 N N . ILE A 1 418 ? -11.258 -6.736 -0.091 1.00 92.38 418 ILE A N 1
ATOM 3443 C CA . ILE A 1 418 ? -10.963 -7.185 1.278 1.00 92.38 418 ILE A CA 1
ATOM 3444 C C . ILE A 1 418 ? -11.309 -8.669 1.433 1.00 92.38 418 ILE A C 1
ATOM 3446 O O . ILE A 1 418 ? -10.490 -9.440 1.923 1.00 92.38 418 ILE A O 1
ATOM 3450 N N . SER A 1 419 ? -12.466 -9.115 0.930 1.00 91.81 419 SER A N 1
ATOM 3451 C CA . SER A 1 419 ? -12.915 -10.508 1.066 1.00 91.81 419 SER A CA 1
ATOM 3452 C C . SER A 1 419 ? -11.956 -11.546 0.473 1.00 91.81 419 SER A C 1
ATOM 3454 O O . SER A 1 419 ? -11.947 -12.692 0.928 1.00 91.81 419 SER A O 1
ATOM 3456 N N . ARG A 1 420 ? -11.146 -11.163 -0.526 1.00 89.44 420 ARG A N 1
ATOM 3457 C CA . ARG A 1 420 ? -10.136 -12.029 -1.162 1.00 89.44 420 ARG A CA 1
ATOM 3458 C C . ARG A 1 420 ? -8.910 -12.260 -0.279 1.00 89.44 420 ARG A C 1
ATOM 3460 O O . ARG A 1 420 ? -8.191 -13.227 -0.502 1.00 89.44 420 ARG A O 1
ATOM 3467 N N . ASN A 1 421 ? -8.718 -11.422 0.737 1.00 90.62 421 ASN A N 1
ATOM 3468 C CA . ASN A 1 421 ? -7.638 -11.518 1.719 1.00 90.62 421 ASN A CA 1
ATOM 3469 C C . ASN A 1 421 ? -8.027 -12.361 2.952 1.00 90.62 421 ASN A C 1
ATOM 3471 O O . ASN A 1 421 ? -7.222 -12.543 3.861 1.00 90.62 421 ASN A O 1
ATOM 3475 N N . PHE A 1 422 ? -9.244 -12.921 2.971 1.00 92.50 422 PHE A N 1
ATOM 3476 C CA . PHE A 1 422 ? -9.730 -13.820 4.020 1.00 92.50 422 PHE A CA 1
ATOM 3477 C C . PHE A 1 422 ? -9.803 -15.272 3.550 1.00 92.50 422 PHE A C 1
ATOM 3479 O O . PHE A 1 422 ? -10.502 -15.587 2.574 1.00 92.50 422 PHE A O 1
ATOM 3486 N N . ARG A 1 423 ? -9.188 -16.155 4.338 1.00 91.06 423 ARG A N 1
ATOM 3487 C CA . ARG A 1 423 ? -9.380 -17.609 4.325 1.00 91.06 423 ARG A CA 1
ATOM 3488 C C . ARG A 1 423 ? -10.714 -17.963 4.990 1.00 91.06 423 ARG A C 1
ATOM 3490 O O . ARG A 1 423 ? -11.485 -18.742 4.436 1.00 91.06 423 ARG A O 1
ATOM 3497 N N . SER A 1 424 ? -11.047 -17.332 6.120 1.00 94.25 424 SER A N 1
ATOM 3498 C CA . SER A 1 424 ? -12.297 -17.565 6.855 1.00 94.25 424 SER A CA 1
ATOM 3499 C C . SER A 1 424 ? -13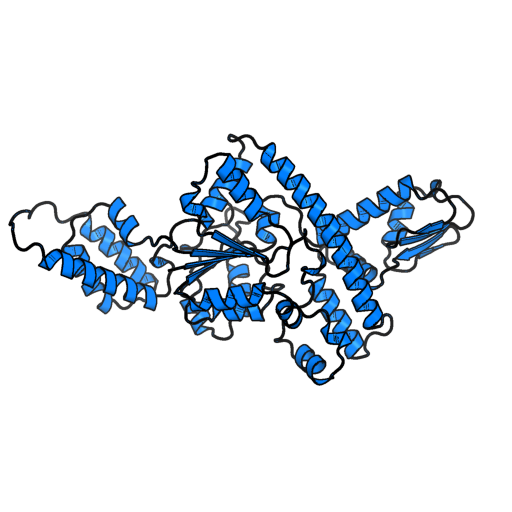.371 -16.526 6.530 1.00 94.25 424 SER A C 1
ATOM 3501 O O . SER A 1 424 ? -13.308 -15.365 6.940 1.00 94.25 424 SER A O 1
ATOM 3503 N N . LYS A 1 425 ? -14.443 -16.957 5.850 1.00 92.69 425 LYS A N 1
ATOM 3504 C CA . LYS A 1 425 ? -15.610 -16.092 5.586 1.00 92.69 425 LYS A CA 1
ATOM 3505 C C . LYS A 1 425 ? -16.429 -15.780 6.841 1.00 92.69 425 LYS A C 1
ATOM 3507 O O . LYS A 1 425 ? -17.187 -14.815 6.835 1.00 92.69 425 LYS A O 1
ATOM 3512 N N . ALA A 1 426 ? -16.278 -16.571 7.904 1.00 92.88 426 ALA A N 1
ATOM 3513 C CA . ALA A 1 426 ? -16.854 -16.254 9.206 1.00 92.88 426 ALA A CA 1
ATOM 3514 C C . ALA A 1 426 ? -16.131 -15.052 9.837 1.00 92.88 426 ALA A C 1
ATOM 3516 O O . ALA A 1 426 ? -16.789 -14.053 10.113 1.00 92.88 426 ALA A O 1
ATOM 3517 N N . LYS A 1 427 ? -14.787 -15.096 9.927 1.00 94.44 427 LYS A N 1
ATOM 3518 C CA . LYS A 1 427 ? -13.971 -13.968 10.421 1.00 94.44 427 LYS A CA 1
ATOM 3519 C C . LYS A 1 427 ? -14.197 -12.701 9.585 1.00 94.44 427 LYS A C 1
ATOM 3521 O O . LYS A 1 427 ? -14.296 -11.615 10.143 1.00 94.44 427 LYS A O 1
ATOM 3526 N N . LEU A 1 428 ? -14.364 -12.838 8.263 1.00 94.12 428 LEU A N 1
ATOM 3527 C CA . LEU A 1 428 ? -14.727 -11.721 7.380 1.00 94.12 428 LEU A CA 1
ATOM 3528 C C . LEU A 1 428 ? -16.012 -11.011 7.833 1.00 94.12 428 LEU A C 1
ATOM 3530 O O . LEU A 1 428 ? -16.001 -9.799 8.020 1.00 94.12 428 LEU A O 1
ATOM 3534 N N . ARG A 1 429 ? -17.116 -11.759 7.981 1.00 90.19 429 ARG A N 1
ATOM 3535 C CA . ARG A 1 429 ? -18.432 -11.200 8.343 1.00 90.19 429 ARG A CA 1
ATOM 3536 C C . ARG A 1 429 ? -18.473 -10.660 9.769 1.00 90.19 429 ARG A C 1
ATOM 3538 O O . ARG A 1 429 ? -19.248 -9.758 10.044 1.00 90.19 429 ARG A O 1
ATOM 3545 N N . GLU A 1 430 ? -17.665 -11.227 10.657 1.00 90.62 430 GLU A N 1
ATOM 3546 C CA . GLU A 1 430 ? -17.561 -10.786 12.046 1.00 90.62 430 GLU A CA 1
ATOM 3547 C C . GLU A 1 430 ? -16.786 -9.469 12.187 1.00 90.62 430 GLU A C 1
ATOM 3549 O O . GLU A 1 430 ? -17.134 -8.645 13.028 1.00 90.62 430 GLU A O 1
ATOM 3554 N N . ARG A 1 431 ? -15.727 -9.277 11.389 1.00 94.31 431 ARG A N 1
ATOM 3555 C CA . ARG A 1 431 ? -14.757 -8.189 11.590 1.00 94.31 431 ARG A CA 1
ATOM 3556 C C . ARG A 1 431 ? -14.968 -7.005 10.661 1.00 94.31 431 ARG A C 1
ATOM 3558 O O . ARG A 1 431 ? -14.688 -5.881 11.065 1.00 94.31 431 ARG A O 1
ATOM 3565 N N . VAL A 1 432 ? -15.398 -7.225 9.418 1.00 94.75 432 VAL A N 1
ATOM 3566 C CA . VAL A 1 432 ? -15.548 -6.126 8.455 1.00 94.75 432 VAL A CA 1
ATOM 3567 C C . VAL A 1 432 ? -16.812 -5.335 8.756 1.00 94.75 432 VAL A C 1
ATOM 3569 O O . VAL A 1 432 ? -17.922 -5.857 8.700 1.00 94.75 432 VAL A O 1
ATOM 3572 N N . VAL A 1 433 ? -16.623 -4.051 9.041 1.00 90.00 433 VAL A N 1
ATOM 3573 C CA . VAL A 1 433 ? -17.688 -3.129 9.424 1.00 90.00 433 VAL A CA 1
ATOM 3574 C C . VAL A 1 433 ? -18.606 -2.841 8.237 1.00 90.00 433 VAL A C 1
ATOM 3576 O O . VAL A 1 433 ? -18.144 -2.513 7.139 1.00 90.00 433 VAL A O 1
ATOM 3579 N N . SER A 1 434 ? -19.918 -2.911 8.475 1.00 84.00 434 SER A N 1
ATOM 3580 C CA . SER A 1 434 ? -20.962 -2.573 7.503 1.00 84.00 434 SER A CA 1
ATOM 3581 C C . SER A 1 434 ? -20.828 -1.141 6.977 1.00 84.00 434 SER A C 1
ATOM 3583 O O . SER A 1 4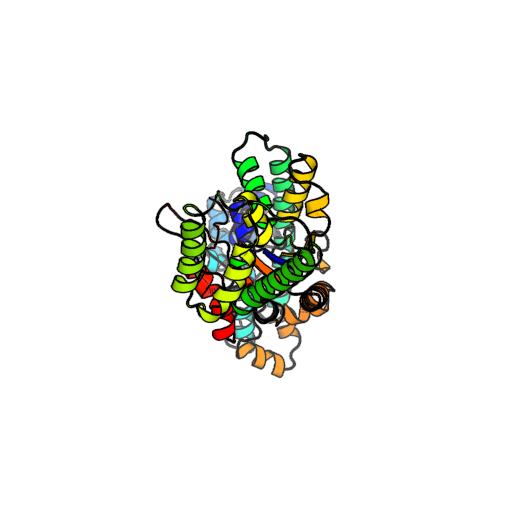34 ? -20.477 -0.220 7.716 1.00 84.00 434 SER A O 1
ATOM 3585 N N . LYS A 1 435 ? -21.181 -0.927 5.702 1.00 87.00 435 LYS A N 1
ATOM 3586 C CA . LYS A 1 435 ? -21.081 0.377 5.017 1.00 87.00 435 LYS A CA 1
ATOM 3587 C C . LYS A 1 435 ? -21.705 1.530 5.802 1.00 87.00 435 LYS A C 1
ATOM 3589 O O . LYS A 1 435 ? -21.117 2.602 5.852 1.00 87.00 435 LYS A O 1
ATOM 3594 N N . VAL A 1 436 ? -22.862 1.297 6.424 1.00 83.75 436 VAL A N 1
ATOM 3595 C CA . VAL A 1 436 ? -23.622 2.312 7.179 1.00 83.75 436 VAL A CA 1
ATOM 3596 C C . VAL A 1 436 ? -22.846 2.898 8.364 1.00 83.75 436 VAL A C 1
ATOM 3598 O O . VAL A 1 436 ? -23.160 3.990 8.813 1.00 83.75 436 VAL A O 1
ATOM 3601 N N . LEU A 1 437 ? -21.807 2.202 8.838 1.00 83.19 437 LEU A N 1
ATOM 3602 C CA . LEU A 1 437 ? -20.924 2.637 9.926 1.00 83.19 437 LEU A CA 1
ATOM 3603 C C . LEU A 1 437 ? -19.537 3.087 9.419 1.00 83.19 437 LEU A C 1
ATOM 3605 O O . LEU A 1 437 ? -18.650 3.460 10.196 1.00 83.19 437 LEU A O 1
ATOM 3609 N N . CYS A 1 438 ? -19.313 3.029 8.105 1.00 87.50 438 CYS A N 1
ATOM 3610 C CA . CYS A 1 438 ? -18.069 3.430 7.461 1.00 87.50 438 CYS A CA 1
ATOM 3611 C C . CYS A 1 438 ? -18.123 4.896 7.019 1.00 87.50 438 CYS A C 1
ATOM 3613 O O . CYS A 1 438 ? -19.175 5.415 6.655 1.00 87.50 438 CYS A O 1
ATOM 3615 N N . LYS A 1 439 ? -16.961 5.553 7.012 1.00 88.06 439 LYS A N 1
ATOM 3616 C CA . LYS A 1 439 ? -16.797 6.927 6.519 1.00 88.06 439 LYS A CA 1
ATOM 3617 C C . LYS A 1 439 ? -16.137 6.899 5.137 1.00 88.06 439 LYS A C 1
ATOM 3619 O O . LYS A 1 439 ? -15.370 5.977 4.837 1.00 88.06 439 LYS A O 1
ATOM 3624 N N . SER A 1 440 ? -16.420 7.894 4.302 1.00 88.75 440 SER A N 1
ATOM 3625 C CA . SER A 1 440 ? -15.624 8.117 3.097 1.00 88.75 440 SER A CA 1
ATOM 3626 C C . SER A 1 440 ? -14.275 8.757 3.455 1.00 88.75 440 SER A C 1
ATOM 3628 O O . SER A 1 440 ? -14.145 9.401 4.492 1.00 88.75 440 SER A O 1
ATOM 3630 N N . ILE A 1 441 ? -13.245 8.550 2.625 1.00 82.44 441 ILE A N 1
ATOM 3631 C CA . ILE A 1 441 ? -11.921 9.177 2.803 1.00 82.44 441 ILE A CA 1
ATOM 3632 C C . ILE A 1 441 ? -12.043 10.696 2.640 1.00 82.44 441 ILE A C 1
ATOM 3634 O O . ILE A 1 441 ? -11.459 11.439 3.410 1.00 82.44 441 ILE A O 1
ATOM 3638 N N . ILE A 1 442 ? -12.803 11.143 1.641 1.00 77.69 442 ILE A N 1
ATOM 3639 C CA . ILE A 1 442 ? -13.154 12.549 1.414 1.00 77.69 442 ILE A CA 1
ATOM 3640 C C . ILE A 1 442 ? -14.677 12.627 1.483 1.00 77.69 442 ILE A C 1
ATOM 3642 O O . ILE A 1 442 ? -15.344 11.721 0.967 1.00 77.69 442 ILE A O 1
ATOM 3646 N N . GLU A 1 443 ? -15.217 13.647 2.143 1.00 60.53 443 GLU A N 1
ATOM 3647 C CA . GLU A 1 443 ? -16.665 13.878 2.216 1.00 60.53 443 GLU A CA 1
ATOM 3648 C C . GLU A 1 443 ? -17.256 14.479 0.948 1.00 60.53 443 GLU A C 1
ATOM 3650 O O . GLU A 1 443 ? -16.583 15.330 0.321 1.00 60.53 443 GLU A O 1
#

Mean predicted aligned error: 10.31 Å

InterPro domains:
  IPR025935 Bacteriophage abortive infection AbiH [PF14253] (4-398)